Protein 3OBY (pdb70)

Foldseek 3Di:
DAFPDWDDDQQFTKTKGFAADLQSLLLVLVQADQQKKKWFFDPVTQIWIFRFRDWAADQPDSWIWTWHDTDPSNIDIDIHDGPGMMMIGGRGDVVSVVVVVVSVVVLDAWWEKEWEDDAFKIWMFIADPVFTHTDDMFGAVDGCSLVVVVVVVVVVDTQAYEYEAADCPSVVSLVVCVPVPVRHSVRYDYDDQHDHDPVRRVVCVVVCVSSVSSVVVLVVVLVVVVVVQVVCVVVVWQKAAAVVRLVQCVVVLFFQEKEFEPVVCSVCVVPDVPVVSVVSNVVSNHHYHYHYCVDDSQVVNVVRHRIMGGGPGDRPD/DAFPDWDDDQQFFKTKGFAADLQSLLLVLVQADQQKKKWFCPCPDIFIFRFNDWDADQPDSWIKTKHATPSDGIDIHIGDHGGMMMIGGRGDPVSVVVVVVSVVVQDAWWEKEWEDDDFWIWMFIQDPVATDGQDIGGDDPPCPLCVVVVVVVVVDTQAYEQEAEDCVSVVSLVVCVVVPVRRNVRYYYDYDNDHDPRVSVVCVVVCPRSVSSVVVVVVVLVVQLVVQVVCVVVVWQKWFAVVRLVLLVVVLFFQEKEFEPVNCSVCVVPDPVVVSQVSNVVSVHYYDYHYPVDDSNVSRVVRHRIMGGTNGGRDD

Solvent-accessible surface area: 32045 Å² total; per-residue (Å²): 5,55,66,68,92,101,95,47,189,137,82,102,11,35,7,41,0,21,0,41,24,23,12,5,7,9,18,0,57,64,10,3,60,156,48,14,34,0,34,1,57,12,157,186,70,85,73,18,0,0,67,3,85,113,12,45,35,26,138,168,40,52,80,0,78,0,25,3,78,58,90,40,84,79,149,42,48,0,38,0,40,67,56,47,62,0,0,0,52,16,137,10,62,101,121,12,40,75,42,10,167,113,3,57,141,74,16,115,70,14,48,1,0,1,0,1,0,52,147,11,39,0,5,0,0,4,38,87,187,179,19,31,76,100,46,28,74,30,156,130,168,218,82,79,3,17,12,89,0,0,50,61,0,102,91,66,112,31,101,51,0,1,0,0,0,47,48,153,9,14,53,66,0,21,79,27,0,115,136,129,63,81,119,24,12,134,41,12,52,47,22,105,0,71,18,48,10,87,175,0,11,108,48,1,55,153,98,143,12,14,53,141,9,16,32,114,31,39,49,62,77,6,14,88,39,0,21,92,0,0,78,4,11,44,141,56,63,106,22,0,45,19,31,117,37,0,105,75,0,14,107,128,95,0,3,71,10,0,0,0,0,12,77,19,8,35,115,16,61,103,146,66,80,0,7,12,11,0,88,69,2,25,142,41,64,8,69,7,1,6,0,17,19,127,76,69,13,0,77,9,0,64,18,1,36,1,0,0,0,8,10,87,87,76,23,130,118,6,48,67,67,91,106,98,48,173,123,76,102,12,36,8,38,0,25,0,42,28,25,13,6,5,6,10,0,60,54,7,3,73,153,51,13,34,0,36,4,59,38,183,129,69,113,47,0,0,68,2,88,111,10,47,30,29,132,163,28,49,115,0,76,0,26,3,95,24,73,68,144,30,150,52,57,2,44,0,45,67,53,32,75,2,2,0,56,18,123,1,102,113,112,10,30,75,39,9,164,113,4,62,123,77,18,118,68,34,68,1,6,1,0,0,0,56,120,25,60,0,2,2,0,4,31,91,154,178,27,25,86,70,92,42,69,26,155,54,69,245,192,81,15,27,27,102,0,0,52,67,1,104,83,53,109,30,120,47,0,0,0,0,0,33,52,150,0,8,59,74,0,19,84,29,0,125,131,138,62,74,117,18,9,135,44,13,63,46,28,106,27,99,2,37,9,78,169,0,6,101,48,1,60,150,141,128,15,11,44,132,19,22,32,114,33,38,40,63,82,8,13,89,36,0,23,94,0,0,82,9,9,45,145,63,61,110,21,0,41,18,26,114,57,0,95,68,0,9,112,137,112,0,6,67,5,0,0,0,0,14,75,18,10,33,98,23,63,94,140,69,101,0,10,15,11,0,74,69,2,15,142,53,62,4,82,7,2,6,0,18,28,127,76,68,11,0,76,10,0,61,15,2,37,0,0,0,0,8,4,104,84,89,22,150,127

B-factor: mean 37.58, std 25.92, range [1.0, 148.69]

Sequence (633 aa):
MQIVEENLRDNEGEIKLIPETLDDLWHLRFIIEKGDVVFATTKVTVRLGIEVEKVEFHRFANRLRVSGKIVAGGYHTLNITVGKELSIIKKWKPEQLERLRRAVEDSNRPEIVMLTIEEGYAVAGVLRQWGVEEIFEERMSRKEFFGEVAAKLESFDFKYLIVAGPGFAKNDFLDFLKERYPEMAKNAVVVDVSSVGSRGFIEILKRRVVDKIVGEVRLAEEAEYIDRLLEGIAKGERVAYGLDEVREAHNYRAIEVLLVADEFLLEEREKWDVDGLLREVEESGGKVVIMSTEFEPGKRLMSLGGIAALLRFNVKGMQIVEENLRDNEGEIKLIPETLDDLWHLRFIIEKGDVVFATTKTVRLGIEVEKVEFHRFANRLRVSGKIVASGYHTLNITVGKELSIIKKWKPEQLERLRRAVEDSNRPEIVMLTIEEGYAVAGVLRQWGVEEIFEERMGYKEFFGEVAAKLESFDFKYLIVAGPGFAKNDFLDFLKERYPEMAKNAVVVDVSSVGSRGFIEILKRRVVDKIVGEVRLAEEAEYIDRLLEGIAKGERVAYGLDEVREAHNYRAIEVLLVADEFLLEEREKWDVDGLLREVEESGGKVVIMSTEFEPGKRLMSLGGIAALLRFNVKG

Secondary structure (DSSP, 8-state):
-EEEEE--BTTEEEEEEE--SHHHHHHHHHHS-TT-EEEE-------EEEEEEEEEE-SSSS-EEEEEEEEE--EEEEEE-TT--EEEEEEPPHHHHHHHHHHHTTSPPP-EEEEEEETTEEEEEEEETTEEEEEEEEE-----HHHHHHHHHHHH--SEEEEE-STTHHHHHHHHHHHH-HHHHTTEEE------HHHHHHHHHHTTHHHHHHHHHHHHHHHHHHHHHHHHHHHT-SEEESHHHHHHHHTTT-EEEEEEEHHHHHHHTTTS-HHHHHHHHHHTT-EEEEE-TTSHHHHHHHHTTSEEEEESS----/-EEEEE--BTTEEEEEEE--SHHHHHHHHHHS-TT-EEEE------EEEEEEEEEE-SSSS-EEEEEEE----EEEEEE-TT--EEEEEE--HHHHHHHHHHHHTTPPP-EEEEEEETTEEEEEEE-SS-EE---EEE-----THHHHHHHHHHH--SEEEEE-STTHHHHHHHHHHHH-HHHHHTEEE---S--HHHHHHHHTTTTHHHHHHHHHHHHHHHHHHHHHHHHHHHT-SEEESHHHHHHHHHTT-EEEEEEEHHHHHHHTTTS-HHHHHHHHHHTTPEEEEE-TTSHHHHHHHTTTSEEEEESS----

Organism: Archaeoglobus fulgidus (strain ATCC 49558 / DSM 4304 / JCM 9628 / NBRC 100126 / VC-16) (NCBI:txid224325)

CATH classification: 2.30.30.870 (+2 more: 3.30.420.60, 3.30.1330.30)

InterPro domains:
  IPR004405 Pelota [PTHR10853] (1-342)
  IPR004405 Pelota [TIGR00111] (1-342)
  IPR005140 eRF1/Pelota-like, N-terminal domain [SM01194] (1-124)
  IPR005141 eRF1 domain 2 [PF03464] (181-237)
  IPR005142 eRF1 domain 3 [PF03465] (247-342)
  IPR023521 Pelota, archaea [MF_01853] (2-342)
  IPR029064 Ribosomal protein eL30-like superfamily [G3DSA:3.30.1330.30] (246-344)
  IPR029064 Ribosomal protein eL30-like superfamily [SSF55315] (237-342)
  IPR038069 Pelota/DOM34, N-terminal domain [G3DSA:2.30.30.870] (1-128)
  IPR038069 Pelota/DOM34, N-terminal domain [SSF159065] (1-123)
  IPR042226 eRF1, domain 2 superfamily [G3DSA:3.30.420.60] (129-244)
  IPR058547 Pelota, N-terminal domain [PF26356] (1-122)

Structure (mmCIF, N/CA/C/O backbone):
data_3OBY
#
_entry.id   3OBY
#
_cell.length_a   136.237
_cell.length_b   66.685
_cell.length_c   98.380
_cell.angle_alpha   90.00
_cell.angle_beta   107.29
_cell.angle_gamma   90.00
#
_symmetry.space_group_name_H-M   'C 1 2 1'
#
loop_
_entity.id
_entity.type
_entity.pdbx_description
1 polymer 'Protein pelota homolog'
2 water water
#
loop_
_atom_site.group_PDB
_atom_site.id
_atom_site.type_symbol
_atom_site.label_atom_id
_atom_site.label_alt_id
_atom_site.label_comp_id
_atom_site.label_asym_id
_atom_site.label_entity_id
_atom_site.label_seq_id
_atom_site.pdbx_PDB_ins_code
_atom_site.Cartn_x
_atom_site.Cartn_y
_atom_site.Cartn_z
_atom_site.occupancy
_atom_site.B_iso_or_equiv
_atom_site.auth_seq_id
_atom_site.auth_comp_id
_atom_site.auth_asym_id
_atom_site.auth_atom_id
_atom_site.pdbx_PDB_model_num
ATOM 1 N N . MET A 1 1 ? 84.897 7.202 49.883 1.00 4.08 1 MET A N 1
ATOM 2 C CA . MET A 1 1 ? 85.046 7.290 48.410 1.00 16.64 1 MET A CA 1
ATOM 3 C C . MET A 1 1 ? 84.125 6.289 47.734 1.00 15.35 1 MET A C 1
ATOM 4 O O . MET A 1 1 ? 84.248 5.084 47.932 1.00 20.68 1 MET A O 1
ATOM 9 N N . GLN A 1 2 ? 83.193 6.795 46.942 1.00 25.01 2 GLN A N 1
ATOM 10 C CA . GLN A 1 2 ? 82.273 5.936 46.215 1.00 24.48 2 GLN A CA 1
ATOM 11 C C . GLN A 1 2 ? 82.654 5.932 44.740 1.00 27.89 2 GLN A C 1
ATOM 12 O O . GLN A 1 2 ? 82.922 6.984 44.149 1.00 20.92 2 GLN A O 1
ATOM 18 N N . ILE A 1 3 ? 82.698 4.745 44.151 1.00 22.26 3 ILE A N 1
ATOM 19 C CA . ILE A 1 3 ? 83.008 4.643 42.742 1.00 16.23 3 ILE A CA 1
ATOM 20 C C . ILE A 1 3 ? 81.688 4.306 42.067 1.00 22.36 3 ILE A C 1
ATOM 21 O O . ILE A 1 3 ? 81.227 3.165 42.109 1.00 18.77 3 ILE A O 1
ATOM 26 N N . VAL A 1 4 ? 81.068 5.320 41.472 1.00 21.02 4 VAL A N 1
ATOM 27 C CA . VAL A 1 4 ? 79.790 5.155 40.797 1.00 16.66 4 VAL A CA 1
ATOM 28 C C . VAL A 1 4 ? 79.906 4.264 39.572 1.00 17.81 4 VAL A C 1
ATOM 29 O O . VAL A 1 4 ? 79.068 3.392 39.349 1.00 25.58 4 VAL A O 1
ATOM 33 N N . GLU A 1 5 ? 80.949 4.487 38.780 1.00 10.10 5 GLU A N 1
ATOM 34 C CA . GLU A 1 5 ? 81.163 3.692 37.585 1.00 17.98 5 GLU A CA 1
ATOM 35 C C . GLU A 1 5 ? 82.480 4.013 36.888 1.00 22.67 5 GLU A C 1
ATOM 36 O O . GLU A 1 5 ? 83.065 5.076 37.088 1.00 22.99 5 GLU A O 1
ATOM 42 N N . GLU A 1 6 ? 82.935 3.071 36.068 1.00 22.05 6 GLU A N 1
ATOM 43 C CA . GLU A 1 6 ? 84.173 3.218 35.312 1.00 26.59 6 GLU A CA 1
ATOM 44 C C . GLU A 1 6 ? 84.067 2.429 34.013 1.00 21.36 6 GLU A C 1
ATOM 45 O O . GLU A 1 6 ? 83.368 1.422 33.947 1.00 24.51 6 GLU A O 1
ATOM 51 N N . ASN A 1 7 ? 84.760 2.901 32.984 1.00 18.91 7 ASN A N 1
ATOM 52 C CA . ASN A 1 7 ? 84.766 2.238 31.690 1.00 13.39 7 ASN A CA 1
ATOM 53 C C . ASN A 1 7 ? 86.191 2.210 31.151 1.00 19.73 7 ASN A C 1
ATOM 54 O O . ASN A 1 7 ? 86.421 2.379 29.951 1.00 14.98 7 ASN A O 1
ATOM 59 N N . LEU A 1 8 ? 87.148 2.004 32.046 1.00 15.37 8 LEU A N 1
ATOM 60 C CA . LEU A 1 8 ? 88.543 1.958 31.652 1.00 22.94 8 LEU A CA 1
ATOM 61 C C . LEU A 1 8 ? 88.834 0.858 30.652 1.00 19.60 8 LEU A C 1
ATOM 62 O O . LEU A 1 8 ? 88.383 -0.271 30.799 1.00 22.66 8 LEU A O 1
ATOM 67 N N . ARG A 1 9 ? 89.589 1.220 29.625 1.00 27.45 9 ARG A N 1
ATOM 68 C CA . ARG A 1 9 ? 90.003 0.304 28.578 1.00 31.59 9 ARG A CA 1
ATOM 69 C C . ARG A 1 9 ? 91.482 0.609 28.421 1.00 30.10 9 ARG A C 1
ATOM 70 O O . ARG A 1 9 ? 91.854 1.741 28.120 1.00 21.30 9 ARG A O 1
ATOM 78 N N . ASP A 1 10 ? 92.324 -0.392 28.646 1.00 30.43 10 ASP A N 1
ATOM 79 C CA . ASP A 1 10 ? 93.766 -0.196 28.565 1.00 29.15 10 ASP A CA 1
ATOM 80 C C . ASP A 1 10 ? 94.159 0.949 29.503 1.00 28.06 10 ASP A C 1
ATOM 81 O O . ASP A 1 10 ? 94.880 1.875 29.119 1.00 30.83 10 ASP A O 1
ATOM 86 N N . ASN A 1 11 ? 93.652 0.868 30.734 1.00 24.57 11 ASN A N 1
ATOM 87 C CA . ASN A 1 11 ? 93.911 1.850 31.786 1.00 32.99 11 ASN A CA 1
ATOM 88 C C . ASN A 1 11 ? 93.508 3.290 31.500 1.00 36.05 11 ASN A C 1
ATOM 89 O O . ASN A 1 11 ? 93.830 4.189 32.275 1.00 33.45 11 ASN A O 1
ATOM 94 N N . GLU A 1 12 ? 92.810 3.506 30.391 1.00 31.73 12 GLU A N 1
ATOM 95 C CA . GLU A 1 12 ? 92.363 4.839 30.018 1.00 27.94 12 GLU A CA 1
ATOM 96 C C . GLU A 1 12 ? 90.849 4.843 29.914 1.00 30.64 12 GLU A C 1
ATOM 97 O O . GLU A 1 12 ? 90.251 3.900 29.395 1.00 38.21 12 GLU A O 1
ATOM 103 N N . GLY A 1 13 ? 90.231 5.907 30.412 1.00 21.34 13 GLY A N 1
ATOM 104 C CA . GLY A 1 13 ? 88.787 5.991 30.366 1.00 14.19 13 GLY A CA 1
ATOM 105 C C . GLY A 1 13 ? 88.265 6.907 31.447 1.00 23.72 13 GLY A C 1
ATOM 106 O O . GLY A 1 13 ? 89.016 7.686 32.032 1.00 22.20 13 GLY A O 1
ATOM 107 N N . GLU A 1 14 ? 86.972 6.805 31.723 1.00 17.98 14 GLU A N 1
ATOM 108 C CA . GLU A 1 14 ? 86.347 7.639 32.732 1.00 12.62 14 GLU A CA 1
ATOM 109 C C . GLU A 1 14 ? 85.975 6.892 34.004 1.00 17.87 14 GLU A C 1
ATOM 110 O O . GLU A 1 14 ? 85.513 5.751 33.964 1.00 17.95 14 GLU A O 1
ATOM 116 N N . ILE A 1 15 ? 86.193 7.556 35.134 1.00 11.21 15 ILE A N 1
ATOM 117 C CA . ILE A 1 15 ? 85.843 7.016 36.430 1.00 13.75 15 ILE A CA 1
ATOM 118 C C . ILE A 1 15 ? 84.970 8.077 37.085 1.00 14.48 15 ILE A C 1
ATOM 119 O O . ILE A 1 15 ? 85.381 9.221 37.247 1.00 25.17 15 ILE A O 1
ATOM 124 N N . LYS A 1 16 ? 83.751 7.694 37.429 1.00 10.53 16 LYS A N 1
ATOM 125 C CA . LYS A 1 16 ? 82.808 8.595 38.061 1.00 15.50 16 LYS A CA 1
ATOM 126 C C . LYS A 1 16 ? 82.763 8.210 39.531 1.00 24.63 16 LYS A C 1
ATOM 127 O O . LYS A 1 16 ? 82.395 7.084 39.872 1.00 30.92 16 LYS A O 1
ATOM 133 N N . LEU A 1 17 ? 83.133 9.149 40.398 1.00 25.11 17 LEU A N 1
ATOM 134 C CA . LEU A 1 17 ? 83.183 8.889 41.835 1.00 18.53 17 LEU A CA 1
ATOM 135 C C . LEU A 1 17 ? 82.709 10.025 42.730 1.00 13.93 17 LEU A C 1
ATOM 136 O O . LEU A 1 17 ? 82.434 11.124 42.273 1.00 18.95 17 LEU A O 1
ATOM 141 N N . ILE A 1 18 ? 82.626 9.737 44.022 1.00 20.17 18 ILE A N 1
ATOM 142 C CA . ILE A 1 18 ? 82.196 10.720 45.009 1.00 20.61 18 ILE A CA 1
ATOM 143 C C . ILE A 1 18 ? 83.079 10.678 46.260 1.00 21.43 18 ILE A C 1
ATOM 144 O O . ILE A 1 18 ? 83.175 9.646 46.926 1.00 16.79 18 ILE A O 1
ATOM 149 N N . PRO A 1 19 ? 83.740 11.801 46.592 1.00 22.56 19 PRO A N 1
ATOM 150 C CA . PRO A 1 19 ? 84.592 11.815 47.787 1.00 15.37 19 PRO A CA 1
ATOM 151 C C . PRO A 1 19 ? 83.672 11.977 48.994 1.00 7.14 19 PRO A C 1
ATOM 152 O O . PRO A 1 19 ? 82.765 12.808 48.979 1.00 18.11 19 PRO A O 1
ATOM 156 N N . GLU A 1 20 ? 83.887 11.168 50.026 1.00 16.08 20 GLU A N 1
ATOM 157 C CA . GLU A 1 20 ? 83.043 11.205 51.223 1.00 12.92 20 GLU A CA 1
ATOM 158 C C . GLU A 1 20 ? 83.773 11.742 52.456 1.00 18.41 20 GLU A C 1
ATOM 159 O O . GLU A 1 20 ? 83.175 11.940 53.510 1.00 13.47 20 GLU A O 1
ATOM 165 N N . THR A 1 21 ? 85.072 11.966 52.322 1.00 16.77 21 THR A N 1
ATOM 166 C CA . THR A 1 21 ? 85.871 12.455 53.430 1.00 11.62 21 THR A CA 1
ATOM 167 C C . THR A 1 21 ? 86.931 13.437 52.962 1.00 15.96 21 THR A C 1
ATOM 168 O O . THR A 1 21 ? 87.239 13.510 51.770 1.00 15.59 21 THR A O 1
ATOM 172 N N . LEU A 1 22 ? 87.489 14.186 53.906 1.00 9.58 22 LEU A N 1
ATOM 173 C CA . LEU A 1 22 ? 88.528 15.137 53.567 1.00 10.30 22 LEU A CA 1
ATOM 174 C C . LEU A 1 22 ? 89.744 14.372 53.032 1.00 15.99 22 LEU A C 1
ATOM 175 O O . LEU A 1 22 ? 90.518 14.908 52.237 1.00 17.24 22 LEU A O 1
ATOM 180 N N . ASP A 1 23 ? 89.892 13.114 53.454 1.00 9.61 23 ASP A N 1
ATOM 181 C CA . ASP A 1 23 ? 90.984 12.251 52.980 1.00 1.14 23 ASP A CA 1
ATOM 182 C C . ASP A 1 23 ? 90.808 12.108 51.468 1.00 11.50 23 ASP A C 1
ATOM 183 O O . ASP A 1 23 ? 91.741 12.309 50.681 1.00 6.06 23 ASP A O 1
ATOM 188 N N . ASP A 1 24 ? 89.587 11.743 51.084 1.00 12.25 24 ASP A N 1
ATOM 189 C CA . ASP A 1 24 ? 89.228 11.542 49.690 1.00 3.46 24 ASP A CA 1
ATOM 190 C C . ASP A 1 24 ? 89.499 12.809 48.897 1.00 9.48 24 ASP A C 1
ATOM 191 O O . ASP A 1 24 ? 90.193 12.786 47.879 1.00 10.46 24 ASP A O 1
ATOM 196 N N . LEU A 1 25 ? 88.944 13.916 49.375 1.00 7.17 25 LEU A N 1
ATOM 197 C CA . LEU A 1 25 ? 89.110 15.201 48.713 1.00 8.71 25 LEU A CA 1
ATOM 198 C C . LEU A 1 25 ? 90.589 15.539 48.540 1.00 11.61 25 LEU A C 1
ATOM 199 O O . LEU A 1 25 ? 91.009 16.039 47.496 1.00 9.48 25 LEU A O 1
ATOM 204 N N . TRP A 1 26 ? 91.380 15.253 49.568 1.00 8.98 26 TRP A N 1
ATOM 205 C CA . TRP A 1 26 ? 92.810 15.517 49.517 1.00 11.55 26 TRP A CA 1
ATOM 206 C C . TRP A 1 26 ? 93.486 14.640 48.450 1.00 15.86 26 TRP A C 1
ATOM 207 O O . TRP A 1 26 ? 94.361 15.107 47.714 1.00 12.81 26 TRP A O 1
ATOM 218 N N . HIS A 1 27 ? 93.085 13.374 48.353 1.00 10.14 27 HIS A N 1
ATOM 219 C CA . HIS A 1 27 ? 93.697 12.496 47.356 1.00 14.88 27 HIS A CA 1
ATOM 220 C C . HIS A 1 27 ? 93.321 12.875 45.932 1.00 9.24 27 HIS A C 1
ATOM 221 O O . HIS A 1 27 ? 94.167 12.862 45.037 1.00 5.27 27 HIS A O 1
ATOM 228 N N . LEU A 1 28 ? 92.052 13.216 45.727 1.00 11.60 28 LEU A N 1
ATOM 229 C CA . LEU A 1 28 ? 91.562 13.607 44.407 1.00 7.88 28 LEU A CA 1
ATOM 230 C C . LEU A 1 28 ? 92.344 14.790 43.848 1.00 12.55 28 LEU A C 1
ATOM 231 O O . LEU A 1 28 ? 92.581 14.872 42.642 1.00 16.41 28 LEU A O 1
ATOM 236 N N . ARG A 1 29 ? 92.740 15.703 44.735 1.00 11.39 29 ARG A N 1
ATOM 237 C CA . ARG A 1 29 ? 93.508 16.888 44.359 1.00 7.68 29 ARG A CA 1
ATOM 238 C C . ARG A 1 29 ? 94.833 16.527 43.686 1.00 12.05 29 ARG A C 1
ATOM 239 O O . ARG A 1 29 ? 95.330 17.269 42.844 1.00 15.94 29 ARG A O 1
ATOM 247 N N . PHE A 1 30 ? 95.408 15.387 44.051 1.00 16.09 30 PHE A N 1
ATOM 248 C CA . PHE A 1 30 ? 96.663 14.974 43.447 1.00 15.95 30 PHE A CA 1
ATOM 249 C C . PHE A 1 30 ? 96.426 13.922 42.373 1.00 20.46 30 PHE A C 1
ATOM 250 O O . PHE A 1 30 ? 97.313 13.626 41.570 1.00 22.83 30 PHE A O 1
ATOM 258 N N . ILE A 1 31 ? 95.216 13.370 42.350 1.00 19.44 31 ILE A N 1
ATOM 259 C CA . ILE A 1 31 ? 94.848 12.382 41.337 1.00 25.13 31 ILE A CA 1
ATOM 260 C C . ILE A 1 31 ? 94.507 13.155 40.059 1.00 16.62 31 ILE A C 1
ATOM 261 O O . ILE A 1 31 ? 95.013 12.848 38.981 1.00 14.72 31 ILE A O 1
ATOM 266 N N . ILE A 1 32 ? 93.650 14.164 40.191 1.00 12.87 32 ILE A N 1
ATOM 267 C CA . ILE A 1 32 ? 93.267 14.999 39.053 1.00 15.74 32 ILE A CA 1
ATOM 268 C C . ILE A 1 32 ? 94.489 15.814 38.636 1.00 13.62 32 ILE A C 1
ATOM 269 O O . ILE A 1 32 ? 95.125 16.460 39.465 1.00 17.87 32 ILE A O 1
ATOM 274 N N . GLU A 1 33 ? 94.810 15.794 37.350 1.00 4.13 33 GLU A N 1
ATOM 275 C CA . GLU A 1 33 ? 95.978 16.507 36.863 1.00 9.03 33 GLU A CA 1
ATOM 276 C C . GLU A 1 33 ? 95.699 17.460 35.709 1.00 16.48 33 GLU A C 1
ATOM 277 O O . GLU A 1 33 ? 94.689 17.342 35.007 1.00 25.38 33 GLU A O 1
ATOM 283 N N . LYS A 1 34 ? 96.598 18.421 35.524 1.00 8.30 34 LYS A N 1
ATOM 284 C CA . LYS A 1 34 ? 96.456 19.367 34.432 1.00 19.03 34 LYS A CA 1
ATOM 285 C C . LYS A 1 34 ? 96.576 18.531 33.182 1.00 22.95 34 LYS A C 1
ATOM 286 O O . LYS A 1 34 ? 97.582 17.847 32.990 1.00 14.93 34 LYS A O 1
ATOM 292 N N . GLY A 1 35 ? 95.538 18.571 32.352 1.00 26.19 35 GLY A N 1
ATOM 293 C CA . GLY A 1 35 ? 95.540 17.803 31.125 1.00 16.97 35 GLY A CA 1
ATOM 294 C C . GLY A 1 35 ? 94.372 16.845 31.096 1.00 20.17 35 GLY A C 1
ATOM 295 O O . GLY A 1 35 ? 93.877 16.502 30.024 1.00 23.79 35 GLY A O 1
ATOM 296 N N . ASP A 1 36 ? 93.923 16.414 32.272 1.00 16.93 36 ASP A N 1
ATOM 297 C CA . ASP A 1 36 ? 92.795 15.491 32.347 1.00 9.72 36 ASP A CA 1
ATOM 298 C C . ASP A 1 36 ? 91.505 16.204 31.969 1.00 10.51 36 ASP A C 1
ATOM 299 O O . ASP A 1 36 ? 91.507 17.376 31.610 1.00 13.34 36 ASP A O 1
ATOM 304 N N . VAL A 1 37 ? 90.399 15.481 32.040 1.00 11.64 37 VAL A N 1
ATOM 305 C CA . VAL A 1 37 ? 89.103 16.067 31.753 1.00 13.36 37 VAL A CA 1
ATOM 306 C C . VAL A 1 37 ? 88.195 15.707 32.918 1.00 9.70 37 VAL A C 1
ATOM 307 O O . VAL A 1 37 ? 88.089 14.547 33.297 1.00 21.54 37 VAL A O 1
ATOM 311 N N . VAL A 1 38 ? 87.550 16.718 33.484 1.00 15.74 38 VAL A N 1
ATOM 312 C CA . VAL A 1 38 ? 86.661 16.538 34.622 1.00 13.27 38 VAL A CA 1
ATOM 313 C C . VAL A 1 38 ? 85.237 17.014 34.336 1.00 17.58 38 VAL A C 1
ATOM 314 O O . VAL A 1 38 ? 85.030 18.125 33.841 1.00 24.44 38 VAL A O 1
ATOM 318 N N . PHE A 1 39 ? 84.265 16.162 34.653 1.00 12.17 39 PHE A N 1
ATOM 319 C CA . PHE A 1 39 ? 82.850 16.482 34.473 1.00 25.23 39 PHE A CA 1
ATOM 320 C C . PHE A 1 39 ? 82.186 16.600 35.837 1.00 26.74 39 PHE A C 1
ATOM 321 O O . PHE A 1 39 ? 82.377 15.750 36.701 1.00 29.59 39 PHE A O 1
ATOM 329 N N . ALA A 1 40 ? 81.402 17.654 36.021 1.00 28.82 40 ALA A N 1
ATOM 330 C CA . ALA A 1 40 ? 80.697 17.883 37.278 1.00 27.11 40 ALA A CA 1
ATOM 331 C C . ALA A 1 40 ? 79.569 18.857 37.012 1.00 24.27 40 ALA A C 1
ATOM 332 O O . ALA A 1 40 ? 79.630 19.617 36.046 1.00 31.73 40 ALA A O 1
ATOM 334 N N . THR A 1 41 ? 78.535 18.834 37.847 1.00 26.29 41 THR A N 1
ATOM 335 C CA . THR A 1 41 ? 77.430 19.775 37.666 1.00 47.96 41 THR A CA 1
ATOM 336 C C . THR A 1 41 ? 77.825 21.107 38.317 1.00 52.29 41 THR A C 1
ATOM 337 O O . THR A 1 41 ? 78.434 21.150 39.397 1.00 49.46 41 THR A O 1
ATOM 341 N N . THR A 1 42 ? 77.466 22.200 37.656 1.00 63.22 42 THR A N 1
ATOM 342 C CA . THR A 1 42 ? 77.863 23.512 38.153 1.00 78.34 42 THR A CA 1
ATOM 343 C C . THR A 1 42 ? 76.883 24.591 37.830 1.00 83.71 42 THR A C 1
ATOM 344 O O . THR A 1 42 ? 75.738 24.262 37.380 1.00 89.50 42 THR A O 1
ATOM 348 N N . LYS A 1 43 ? 77.168 25.852 38.126 1.00 87.50 43 LYS A N 1
ATOM 349 C CA . LYS A 1 43 ? 76.195 26.543 37.379 1.00 88.00 43 LYS A CA 1
ATOM 350 C C . LYS A 1 43 ? 76.576 27.766 36.563 1.00 81.41 43 LYS A C 1
ATOM 351 O O . LYS A 1 43 ? 77.763 28.046 36.339 1.00 79.98 43 LYS A O 1
ATOM 357 N N . VAL A 1 59 ? 69.222 25.920 38.141 1.00 85.56 59 VAL A N 1
ATOM 358 C CA . VAL A 1 59 ? 69.648 25.239 36.923 1.00 89.92 59 VAL A CA 1
ATOM 359 C C . VAL A 1 59 ? 71.094 24.913 36.630 1.00 89.58 59 VAL A C 1
ATOM 360 O O . VAL A 1 59 ? 71.719 25.586 35.795 1.00 92.47 59 VAL A O 1
ATOM 364 N N . THR A 1 60 ? 71.637 23.915 37.327 1.00 90.92 60 THR A N 1
ATOM 365 C CA . THR A 1 60 ? 72.986 23.434 37.033 1.00 87.87 60 THR A CA 1
ATOM 366 C C . THR A 1 60 ? 72.960 22.840 35.582 1.00 83.73 60 THR A C 1
ATOM 367 O O . THR A 1 60 ? 71.893 22.714 34.945 1.00 86.05 60 THR A O 1
ATOM 371 N N . VAL A 1 61 ? 74.132 22.443 35.090 1.00 78.06 61 VAL A N 1
ATOM 372 C CA . VAL A 1 61 ? 74.269 21.968 33.716 1.00 74.42 61 VAL A CA 1
ATOM 373 C C . VAL A 1 61 ? 75.296 20.864 33.431 1.00 66.61 61 VAL A C 1
ATOM 374 O O . VAL A 1 61 ? 75.269 20.256 32.359 1.00 65.63 61 VAL A O 1
ATOM 378 N N . ARG A 1 62 ? 76.195 20.606 34.374 1.00 52.86 62 ARG A N 1
ATOM 379 C CA . ARG A 1 62 ? 77.207 19.557 34.203 1.00 51.41 62 ARG A CA 1
ATOM 380 C C . ARG A 1 62 ? 78.086 19.752 32.974 1.00 43.94 62 ARG A C 1
ATOM 381 O O . ARG A 1 62 ? 77.767 19.292 31.883 1.00 49.40 62 ARG A O 1
ATOM 389 N N . LEU A 1 63 ? 79.205 20.433 33.168 1.00 42.84 63 LEU A N 1
ATOM 390 C CA . LEU A 1 63 ? 80.137 20.694 32.090 1.00 28.58 63 LEU A CA 1
ATOM 391 C C . LEU A 1 63 ? 81.317 19.756 32.197 1.00 27.08 63 LEU A C 1
ATOM 392 O O . LEU A 1 63 ? 81.424 18.962 33.122 1.00 42.38 63 LEU A O 1
ATOM 397 N N . GLY A 1 64 ? 82.202 19.870 31.225 1.00 23.77 64 GLY A N 1
ATOM 398 C CA . GLY A 1 64 ? 83.411 19.083 31.195 1.00 21.13 64 GLY A CA 1
ATOM 399 C C . GLY A 1 64 ? 84.505 20.094 30.902 1.00 32.18 64 GLY A C 1
ATOM 400 O O . GLY A 1 64 ? 84.334 20.976 30.053 1.00 23.20 64 GLY A O 1
ATOM 401 N N . ILE A 1 65 ? 85.621 20.000 31.612 1.00 29.10 65 ILE A N 1
ATOM 402 C CA . ILE A 1 65 ? 86.705 20.934 31.382 1.00 29.32 65 ILE A CA 1
ATOM 403 C C . ILE A 1 65 ? 88.047 20.234 31.306 1.00 24.71 65 ILE A C 1
ATOM 404 O O . ILE A 1 65 ? 88.265 19.236 31.976 1.00 19.31 65 ILE A O 1
ATOM 409 N N . GLU A 1 66 ? 88.927 20.740 30.447 1.00 28.08 66 GLU A N 1
ATOM 410 C CA . GLU A 1 66 ? 90.268 20.185 30.317 1.00 28.37 66 GLU A CA 1
ATOM 411 C C . GLU A 1 66 ? 91.095 20.943 31.351 1.00 29.62 66 GLU A C 1
ATOM 412 O O . GLU A 1 66 ? 91.577 22.046 31.100 1.00 33.39 66 GLU A O 1
ATOM 418 N N . VAL A 1 67 ? 91.233 20.334 32.521 1.00 31.64 67 VAL A N 1
ATOM 419 C CA . VAL A 1 67 ? 91.954 20.913 33.644 1.00 23.17 67 VAL A CA 1
ATOM 420 C C . VAL A 1 67 ? 93.229 21.667 33.290 1.00 21.93 67 VAL A C 1
ATOM 421 O O . VAL A 1 67 ? 94.127 21.122 32.642 1.00 22.08 67 VAL A O 1
ATOM 425 N N . GLU A 1 68 ? 93.298 22.929 33.713 1.00 12.20 68 GLU A N 1
ATOM 426 C CA . GLU A 1 68 ? 94.492 23.733 33.472 1.00 16.57 68 GLU A CA 1
ATOM 427 C C . GLU A 1 68 ? 95.099 24.115 34.820 1.00 11.81 68 GLU A C 1
ATOM 428 O O . GLU A 1 68 ? 96.236 24.579 34.882 1.00 1.00 68 GLU A O 1
ATOM 434 N N . LYS A 1 69 ? 94.331 23.904 35.891 1.00 12.68 69 LYS A N 1
ATOM 435 C CA . LYS A 1 69 ? 94.781 24.196 37.251 1.00 8.60 69 LYS A CA 1
ATOM 436 C C . LYS A 1 69 ? 93.954 23.442 38.291 1.00 9.62 69 LYS A C 1
ATOM 437 O O . LYS A 1 69 ? 92.747 23.258 38.131 1.00 18.78 69 LYS A O 1
ATOM 443 N N . VAL A 1 70 ? 94.615 22.997 39.353 1.00 10.35 70 VAL A N 1
ATOM 444 C CA . VAL A 1 70 ? 93.959 22.269 40.435 1.00 4.93 70 VAL A CA 1
ATOM 445 C C . VAL A 1 70 ? 94.522 22.827 41.731 1.00 15.49 70 VAL A C 1
ATOM 446 O O . VAL A 1 70 ? 95.741 22.913 41.894 1.00 21.53 70 VAL A O 1
ATOM 450 N N . GLU A 1 71 ? 93.651 23.203 42.658 1.00 5.68 71 GLU A N 1
ATOM 451 C CA . GLU A 1 71 ? 94.138 23.772 43.900 1.00 7.93 71 GLU A CA 1
ATOM 452 C C . GLU A 1 71 ? 93.084 23.783 44.986 1.00 11.55 71 GLU A C 1
ATOM 453 O O . GLU A 1 71 ? 91.890 23.847 44.697 1.00 23.01 71 GLU A O 1
ATOM 459 N N . PHE A 1 72 ? 93.539 23.723 46.236 1.00 10.53 72 PHE A N 1
ATOM 460 C CA . PHE A 1 72 ? 92.653 23.748 47.393 1.00 3.53 72 PHE A CA 1
ATOM 461 C C . PHE A 1 72 ? 92.214 25.181 47.638 1.00 2.18 72 PHE A C 1
ATOM 462 O O . PHE A 1 72 ? 92.958 26.115 47.364 1.00 2.67 72 PHE A O 1
ATOM 470 N N . HIS A 1 73 ? 91.002 25.346 48.153 1.00 4.46 73 HIS A N 1
ATOM 471 C CA . HIS A 1 73 ? 90.496 26.664 48.504 1.00 15.60 73 HIS A CA 1
ATOM 472 C C . HIS A 1 73 ? 91.268 27.070 49.753 1.00 17.28 73 HIS A C 1
ATOM 473 O O . HIS A 1 73 ? 91.891 26.225 50.399 1.00 23.78 73 HIS A O 1
ATOM 480 N N . ARG A 1 74 ? 91.239 28.350 50.098 1.00 15.35 74 ARG A N 1
ATOM 481 C CA . ARG A 1 74 ? 91.967 28.808 51.273 1.00 12.97 74 ARG A CA 1
ATOM 482 C C . ARG A 1 74 ? 91.117 28.934 52.522 1.00 16.36 74 ARG A C 1
ATOM 483 O O . ARG A 1 74 ? 91.628 28.845 53.643 1.00 19.61 74 ARG A O 1
ATOM 491 N N . PHE A 1 75 ? 89.817 29.113 52.338 1.00 6.50 75 PHE A N 1
ATOM 492 C CA . PHE A 1 75 ? 88.943 29.309 53.480 1.00 19.40 75 PHE A CA 1
ATOM 493 C C . PHE A 1 75 ? 87.794 28.319 53.571 1.00 19.88 75 PHE A C 1
ATOM 494 O O . PHE A 1 75 ? 86.717 28.638 54.074 1.00 23.42 75 PHE A O 1
ATOM 502 N N . ALA A 1 76 ? 88.039 27.107 53.091 1.00 21.38 76 ALA A N 1
ATOM 503 C CA . ALA A 1 76 ? 87.039 26.049 53.116 1.00 16.12 76 ALA A CA 1
ATOM 504 C C . ALA A 1 76 ? 87.606 24.773 52.531 1.00 9.58 76 ALA A C 1
ATOM 505 O O . ALA A 1 76 ? 88.583 24.795 51.789 1.00 19.80 76 ALA A O 1
ATOM 507 N N . ASN A 1 77 ? 86.981 23.657 52.870 1.00 11.77 77 ASN A N 1
ATOM 508 C CA . ASN A 1 77 ? 87.409 22.363 52.368 1.00 12.71 77 ASN A CA 1
ATOM 509 C C . ASN A 1 77 ? 86.776 22.150 50.999 1.00 8.59 77 ASN A C 1
ATOM 510 O O . ASN A 1 77 ? 85.757 21.479 50.873 1.00 13.88 77 ASN A O 1
ATOM 515 N N . ARG A 1 78 ? 87.379 22.754 49.979 1.00 7.40 78 ARG A N 1
ATOM 516 C CA . ARG A 1 78 ? 86.889 22.660 48.607 1.00 12.02 78 ARG A CA 1
ATOM 517 C C . ARG A 1 78 ? 88.058 22.627 47.636 1.00 11.33 78 ARG A C 1
ATOM 518 O O . ARG A 1 78 ? 89.035 23.357 47.792 1.00 10.92 78 ARG A O 1
ATOM 526 N N . LEU A 1 79 ? 87.940 21.785 46.620 1.00 14.77 79 LEU A N 1
ATOM 527 C CA . LEU A 1 79 ? 88.979 21.645 45.609 1.00 19.04 79 LEU A CA 1
ATOM 528 C C . LEU A 1 79 ? 88.562 22.431 44.378 1.00 15.00 79 LEU A C 1
ATOM 529 O O . LEU A 1 79 ? 87.506 22.167 43.804 1.00 31.85 79 LEU A O 1
ATOM 534 N N . ARG A 1 80 ? 89.368 23.411 43.979 1.00 18.66 80 ARG A N 1
ATOM 535 C CA . ARG A 1 80 ? 89.034 24.213 42.802 1.00 16.43 80 ARG A CA 1
ATOM 536 C C . ARG A 1 80 ? 89.697 23.675 41.545 1.00 16.34 80 ARG A C 1
ATOM 537 O O . ARG A 1 80 ? 90.923 23.687 41.425 1.00 20.12 80 ARG A O 1
ATOM 545 N N . VAL A 1 81 ? 88.877 23.190 40.616 1.00 14.48 81 VAL A N 1
ATOM 546 C CA . VAL A 1 81 ? 89.373 22.656 39.354 1.00 16.53 81 VAL A CA 1
ATOM 547 C C . VAL A 1 81 ? 88.917 23.572 38.222 1.00 25.94 81 VAL A C 1
ATOM 548 O O . VAL A 1 81 ? 87.717 23.770 38.009 1.00 24.09 81 VAL A O 1
ATOM 552 N N . SER A 1 82 ? 89.877 24.133 37.499 1.00 17.47 82 SER A N 1
ATOM 553 C CA . SER A 1 82 ? 89.547 25.031 36.410 1.00 25.61 82 SER A CA 1
ATOM 554 C C . SER A 1 82 ? 90.241 24.658 35.107 1.00 30.07 82 SER A C 1
ATOM 555 O O . SER A 1 82 ? 91.326 24.071 35.104 1.00 26.26 82 SER A O 1
ATOM 558 N N . GLY A 1 83 ? 89.595 25.000 33.997 1.00 35.02 83 GLY A N 1
ATOM 559 C CA . GLY A 1 83 ? 90.154 24.708 32.691 1.00 34.90 83 GLY A CA 1
ATOM 560 C C . GLY A 1 83 ? 89.272 25.197 31.558 1.00 32.69 83 GLY A C 1
ATOM 561 O O . GLY A 1 83 ? 88.278 25.896 31.776 1.00 20.56 83 GLY A O 1
ATOM 562 N N . LYS A 1 84 ? 89.644 24.821 30.340 1.00 33.76 84 LYS A N 1
ATOM 563 C CA . LYS A 1 84 ? 88.911 25.200 29.135 1.00 29.42 84 LYS A CA 1
ATOM 564 C C . LYS A 1 84 ? 87.753 24.238 28.894 1.00 25.56 84 LYS A C 1
ATOM 565 O O . LYS A 1 84 ? 87.973 23.038 28.708 1.00 22.34 84 LYS A O 1
ATOM 571 N N . ILE A 1 85 ? 86.528 24.764 28.904 1.00 23.39 85 ILE A N 1
ATOM 572 C CA . ILE A 1 85 ? 85.344 23.945 28.677 1.00 18.61 85 ILE A CA 1
ATOM 573 C C . ILE A 1 85 ? 85.550 23.100 27.430 1.00 27.15 85 ILE A C 1
ATOM 574 O O . ILE A 1 85 ? 86.004 23.601 26.402 1.00 33.94 85 ILE A O 1
ATOM 579 N N . VAL A 1 86 ? 85.221 21.817 27.518 1.00 32.44 86 VAL A N 1
ATOM 580 C CA . VAL A 1 86 ? 85.408 20.925 26.383 1.00 41.29 86 VAL A CA 1
ATOM 581 C C . VAL A 1 86 ? 84.088 20.338 25.918 1.00 43.64 86 VAL A C 1
ATOM 582 O O . VAL A 1 86 ? 83.819 20.260 24.722 1.00 44.17 86 VAL A O 1
ATOM 586 N N . ALA A 1 87 ? 83.266 19.929 26.875 1.00 51.18 87 ALA A N 1
ATOM 587 C CA . ALA A 1 87 ? 81.973 19.340 26.568 1.00 67.97 87 ALA A CA 1
ATOM 588 C C . ALA A 1 87 ? 80.915 19.866 27.524 1.00 73.54 87 ALA A C 1
ATOM 589 O O . ALA A 1 87 ? 81.232 20.540 28.503 1.00 68.31 87 ALA A O 1
ATOM 591 N N . GLY A 1 88 ? 79.657 19.551 27.233 1.00 82.18 88 GLY A N 1
ATOM 592 C CA . GLY A 1 88 ? 78.566 20.007 28.071 1.00 91.62 88 GLY A CA 1
ATOM 593 C C . GLY A 1 88 ? 78.002 21.332 27.596 1.00 96.27 88 GLY A C 1
ATOM 594 O O . GLY A 1 88 ? 77.582 21.462 26.446 1.00 105.04 88 GLY A O 1
ATOM 595 N N . GLY A 1 93 ? 84.913 28.518 25.758 1.00 46.75 93 GLY A N 1
ATOM 596 C CA . GLY A 1 93 ? 84.908 29.228 27.021 1.00 48.55 93 GLY A CA 1
ATOM 597 C C . GLY A 1 93 ? 85.638 28.474 28.116 1.00 50.71 93 GLY A C 1
ATOM 598 O O . GLY A 1 93 ? 86.059 27.332 27.932 1.00 40.99 93 GLY A O 1
ATOM 599 N N . TYR A 1 94 ? 85.793 29.126 29.263 1.00 56.42 94 TYR A N 1
ATOM 600 C CA . TYR A 1 94 ? 86.472 28.520 30.402 1.00 56.15 94 TYR A CA 1
ATOM 601 C C . TYR A 1 94 ? 85.526 28.449 31.594 1.00 41.23 94 TYR A C 1
ATOM 602 O O . TYR A 1 94 ? 84.577 29.222 31.697 1.00 40.70 94 TYR A O 1
ATOM 611 N N . HIS A 1 95 ? 85.781 27.511 32.494 1.00 37.75 95 HIS A N 1
ATOM 612 C CA . HIS A 1 95 ? 84.912 27.334 33.647 1.00 37.78 95 HIS A CA 1
ATOM 613 C C . HIS A 1 95 ? 85.647 26.700 34.826 1.00 34.16 95 HIS A C 1
ATOM 614 O O . HIS A 1 95 ? 86.721 26.116 34.668 1.00 32.11 95 HIS A O 1
ATOM 621 N N . THR A 1 96 ? 85.057 26.816 36.011 1.00 29.03 96 THR A N 1
ATOM 622 C CA . THR A 1 96 ? 85.653 26.261 37.225 1.00 27.22 96 THR A CA 1
ATOM 623 C C . THR A 1 96 ? 84.697 25.305 37.935 1.00 28.55 96 THR A C 1
ATOM 624 O O . THR A 1 96 ? 83.527 25.623 38.157 1.00 34.51 96 THR A O 1
ATOM 628 N N . LEU A 1 97 ? 85.200 24.130 38.290 1.00 19.64 97 LEU A N 1
ATOM 629 C CA . LEU A 1 97 ? 84.394 23.148 38.996 1.00 17.94 97 LEU A CA 1
ATOM 630 C C . LEU A 1 97 ? 84.915 23.120 40.439 1.00 18.07 97 LEU A C 1
ATOM 631 O O . LEU A 1 97 ? 86.118 22.988 40.666 1.00 17.59 97 LEU A O 1
ATOM 636 N N . ASN A 1 98 ? 84.022 23.279 41.410 1.00 15.67 98 ASN A N 1
ATOM 637 C CA . ASN A 1 98 ? 84.427 23.249 42.817 1.00 19.14 98 ASN A CA 1
ATOM 638 C C . ASN A 1 98 ? 83.987 21.938 43.462 1.00 19.03 98 ASN A C 1
ATOM 639 O O . ASN A 1 98 ? 82.799 21.716 43.694 1.00 32.74 98 ASN A O 1
ATOM 644 N N . ILE A 1 99 ? 84.949 21.073 43.758 1.00 16.04 99 ILE A N 1
ATOM 645 C CA . ILE A 1 99 ? 84.642 19.785 44.371 1.00 12.81 99 ILE A CA 1
ATOM 646 C C . ILE A 1 99 ? 84.621 19.813 45.892 1.00 11.85 99 ILE A C 1
ATOM 647 O O . ILE A 1 99 ? 85.562 20.291 46.527 1.00 19.40 99 ILE A O 1
ATOM 652 N N . THR A 1 100 ? 83.539 19.308 46.473 1.00 8.93 100 THR A N 1
ATOM 653 C CA . THR A 1 100 ? 83.420 19.220 47.930 1.00 16.84 100 THR A CA 1
ATOM 654 C C . THR A 1 100 ? 82.993 17.785 48.274 1.00 14.88 100 THR A C 1
ATOM 655 O O . THR A 1 100 ? 82.581 17.036 47.394 1.00 14.65 100 THR A O 1
ATOM 659 N N . VAL A 1 101 ? 83.099 17.395 49.539 1.00 11.95 101 VAL A N 1
ATOM 660 C CA . VAL A 1 101 ? 82.697 16.045 49.937 1.00 14.12 101 VAL A CA 1
ATOM 661 C C . VAL A 1 101 ? 81.244 15.824 49.561 1.00 13.00 101 VAL A C 1
ATOM 662 O O . VAL A 1 101 ? 80.438 16.749 49.615 1.00 23.86 101 VAL A O 1
ATOM 666 N N . GLY A 1 102 ? 80.912 14.597 49.176 1.00 17.20 102 GLY A N 1
ATOM 667 C CA . GLY A 1 102 ? 79.541 14.283 48.804 1.00 16.33 102 GLY A CA 1
ATOM 668 C C . GLY A 1 102 ? 79.134 14.648 47.388 1.00 19.36 102 GLY A C 1
ATOM 669 O O . GLY A 1 102 ? 78.048 14.280 46.945 1.00 27.00 102 GLY A O 1
ATOM 670 N N . LYS A 1 103 ? 79.987 15.371 46.670 1.00 23.58 103 LYS A N 1
ATOM 671 C CA . LYS A 1 103 ? 79.662 15.758 45.304 1.00 25.28 103 LYS A CA 1
ATOM 672 C C . LYS A 1 103 ? 80.258 14.806 44.289 1.00 28.96 103 LYS A C 1
ATOM 673 O O . LYS A 1 103 ? 81.409 14.386 44.408 1.00 29.25 103 LYS A O 1
ATOM 679 N N . GLU A 1 104 ? 79.469 14.485 43.274 1.00 23.32 104 GLU A N 1
ATOM 680 C CA . GLU A 1 104 ? 79.915 13.580 42.238 1.00 18.50 104 GLU A CA 1
ATOM 681 C C . GLU A 1 104 ? 80.727 14.295 41.168 1.00 18.27 104 GLU A C 1
ATOM 682 O O . GLU A 1 104 ? 80.507 15.465 40.875 1.00 22.39 104 GLU A O 1
ATOM 688 N N . LEU A 1 105 ? 81.678 13.576 40.591 1.00 8.48 105 LEU A N 1
ATOM 689 C CA . LEU A 1 105 ? 82.503 14.105 39.527 1.00 8.16 105 LEU A CA 1
ATOM 690 C C . LEU A 1 105 ? 83.079 12.933 38.736 1.00 18.63 105 LEU A C 1
ATOM 691 O O . LEU A 1 105 ? 83.214 11.825 39.260 1.00 12.89 105 LEU A O 1
ATOM 696 N N . SER A 1 106 ? 83.400 13.191 37.471 1.00 15.37 106 SER A N 1
ATOM 697 C CA . SER A 1 106 ? 83.967 12.194 36.581 1.00 12.17 106 SER A CA 1
ATOM 698 C C . SER A 1 106 ? 85.332 12.664 36.108 1.00 19.87 106 SER A C 1
ATOM 699 O O . SER A 1 106 ? 85.489 13.794 35.640 1.00 16.32 106 SER A O 1
ATOM 702 N N . ILE A 1 107 ? 86.316 11.785 36.242 1.00 19.58 107 ILE A N 1
ATOM 703 C CA . ILE A 1 107 ? 87.675 12.072 35.816 1.00 15.96 107 ILE A CA 1
ATOM 704 C C . ILE A 1 107 ? 87.919 11.160 34.616 1.00 17.99 107 ILE A C 1
ATOM 705 O O . ILE A 1 107 ? 87.675 9.959 34.681 1.00 16.88 107 ILE A O 1
ATOM 710 N N . ILE A 1 108 ? 88.376 11.747 33.517 1.00 21.16 108 ILE A N 1
ATOM 711 C CA . ILE A 1 108 ? 88.658 11.004 32.302 1.00 23.03 108 ILE A CA 1
ATOM 712 C C . ILE A 1 108 ? 90.105 11.272 31.938 1.00 23.57 108 ILE A C 1
ATOM 713 O O . ILE A 1 108 ? 90.475 12.415 31.681 1.00 25.30 108 ILE A O 1
ATOM 718 N N . LYS A 1 109 ? 90.912 10.212 31.927 1.00 22.59 109 LYS A N 1
ATOM 719 C CA . LYS A 1 109 ? 92.337 10.311 31.620 1.00 20.49 109 LYS A CA 1
ATOM 720 C C . LYS A 1 109 ? 92.906 8.915 31.433 1.00 23.91 109 LYS A C 1
ATOM 721 O O . LYS A 1 109 ? 92.181 7.913 31.428 1.00 19.26 109 LYS A O 1
ATOM 727 N N . LYS A 1 110 ? 94.222 8.872 31.280 1.00 18.95 110 LYS A N 1
ATOM 728 C CA . LYS A 1 110 ? 94.940 7.620 31.170 1.00 24.35 110 LYS A CA 1
ATOM 729 C C . LYS A 1 110 ? 95.380 7.480 32.622 1.00 26.68 110 LYS A C 1
ATOM 730 O O . LYS A 1 110 ? 96.039 8.368 33.160 1.00 26.04 110 LYS A O 1
ATOM 736 N N . TRP A 1 111 ? 94.994 6.390 33.269 1.00 28.60 111 TRP A N 1
ATOM 737 C CA . TRP A 1 111 ? 95.345 6.196 34.668 1.00 21.32 111 TRP A CA 1
ATOM 738 C C . TRP A 1 111 ? 96.661 5.477 34.943 1.00 25.63 111 TRP A C 1
ATOM 739 O O . TRP A 1 111 ? 97.011 4.495 34.283 1.00 22.64 111 TRP A O 1
ATOM 750 N N . LYS A 1 112 ? 97.395 5.983 35.929 1.00 31.92 112 LYS A N 1
ATOM 751 C CA . LYS A 1 112 ? 98.658 5.373 36.328 1.00 39.50 112 LYS A CA 1
ATOM 752 C C . LYS A 1 112 ? 98.318 4.423 37.468 1.00 33.44 112 LYS A C 1
ATOM 753 O O . LYS A 1 112 ? 97.360 4.647 38.209 1.00 32.24 112 LYS A O 1
ATOM 759 N N . PRO A 1 113 ? 99.095 3.346 37.624 1.00 35.22 113 PRO A N 1
ATOM 760 C CA . PRO A 1 113 ? 98.829 2.382 38.698 1.00 35.44 113 PRO A CA 1
ATOM 761 C C . PRO A 1 113 ? 98.716 3.014 40.094 1.00 36.34 113 PRO A C 1
ATOM 762 O O . PRO A 1 113 ? 97.846 2.629 40.878 1.00 34.94 113 PRO A O 1
ATOM 766 N N . GLU A 1 114 ? 99.576 3.988 40.399 1.00 35.04 114 GLU A N 1
ATOM 767 C CA . GLU A 1 114 ? 99.548 4.638 41.713 1.00 33.28 114 GLU A CA 1
ATOM 768 C C . GLU A 1 114 ? 98.165 5.173 42.073 1.00 33.10 114 GLU A C 1
ATOM 769 O O . GLU A 1 114 ? 97.667 4.955 43.179 1.00 30.26 114 GLU A O 1
ATOM 775 N N . GLN A 1 115 ? 97.561 5.885 41.127 1.00 29.46 115 GLN A N 1
ATOM 776 C CA . GLN A 1 115 ? 96.250 6.491 41.312 1.00 14.91 115 GLN A CA 1
ATOM 777 C C . GLN A 1 115 ? 95.161 5.432 41.447 1.00 17.18 115 GLN A C 1
ATOM 778 O O . GLN A 1 115 ? 94.257 5.534 42.285 1.00 7.62 115 GLN A O 1
ATOM 784 N N . LEU A 1 116 ? 95.246 4.408 40.613 1.00 12.70 116 LEU A N 1
ATOM 785 C CA . LEU A 1 116 ? 94.264 3.340 40.669 1.00 22.71 116 LEU A CA 1
ATOM 786 C C . LEU A 1 116 ? 94.394 2.638 42.013 1.00 21.54 116 LEU A C 1
ATOM 787 O O . LEU A 1 116 ? 93.400 2.236 42.611 1.00 24.04 116 LEU A O 1
ATOM 792 N N . GLU A 1 117 ? 95.624 2.516 42.504 1.00 16.93 117 GLU A N 1
ATOM 793 C CA . GLU A 1 117 ? 95.852 1.880 43.794 1.00 11.98 117 GLU A CA 1
ATOM 794 C C . GLU A 1 117 ? 95.217 2.717 44.891 1.00 14.33 117 GLU A C 1
ATOM 795 O O . GLU A 1 117 ? 94.426 2.220 45.691 1.00 19.37 117 GLU A O 1
ATOM 801 N N . ARG A 1 118 ? 95.564 3.998 44.910 1.00 14.55 118 ARG A N 1
ATOM 802 C CA . ARG A 1 118 ? 95.032 4.926 45.892 1.00 11.29 118 ARG A CA 1
ATOM 803 C C . ARG A 1 118 ? 93.511 4.913 45.891 1.00 14.71 118 ARG A C 1
ATOM 804 O O . ARG A 1 118 ? 92.881 5.083 46.937 1.00 9.66 118 ARG A O 1
ATOM 812 N N . LEU A 1 119 ? 92.913 4.719 44.722 1.00 13.15 119 LEU A N 1
ATOM 813 C CA . LEU A 1 119 ? 91.460 4.699 44.665 1.00 23.82 119 LEU A CA 1
ATOM 814 C C . LEU A 1 119 ? 90.930 3.444 45.341 1.00 21.26 119 LEU A C 1
ATOM 815 O O . LEU A 1 119 ? 89.912 3.494 46.028 1.00 18.04 119 LEU A O 1
ATOM 820 N N . ARG A 1 120 ? 91.624 2.321 45.162 1.00 20.50 120 ARG A N 1
ATOM 821 C CA . ARG A 1 120 ? 91.190 1.084 45.797 1.00 23.55 120 ARG A CA 1
ATOM 822 C C . ARG A 1 120 ? 91.282 1.246 47.308 1.00 22.07 120 ARG A C 1
ATOM 823 O O . ARG A 1 120 ? 90.358 0.878 48.035 1.00 19.66 120 ARG A O 1
ATOM 831 N N . ARG A 1 121 ? 92.385 1.823 47.775 1.00 19.05 121 ARG A N 1
ATOM 832 C CA . ARG A 1 121 ? 92.570 2.042 49.205 1.00 16.17 121 ARG A CA 1
ATOM 833 C C . ARG A 1 121 ? 91.481 2.960 49.729 1.00 15.37 121 ARG A C 1
ATOM 834 O O . ARG A 1 121 ? 90.877 2.688 50.761 1.00 13.27 121 ARG A O 1
ATOM 842 N N . ALA A 1 122 ? 91.226 4.046 49.004 1.00 17.93 122 ALA A N 1
ATOM 843 C CA . ALA A 1 122 ? 90.198 4.997 49.404 1.00 15.40 122 ALA A CA 1
ATOM 844 C C . ALA A 1 122 ? 88.904 4.230 49.637 1.00 18.33 122 ALA A C 1
ATOM 845 O O . ALA A 1 122 ? 88.187 4.478 50.611 1.00 15.70 122 ALA A O 1
ATOM 847 N N . VAL A 1 123 ? 88.622 3.288 48.740 1.00 26.19 123 VAL A N 1
ATOM 848 C CA . VAL A 1 123 ? 87.421 2.465 48.826 1.00 30.01 123 VAL A CA 1
ATOM 849 C C . VAL A 1 123 ? 87.531 1.507 50.003 1.00 28.68 123 VAL A C 1
ATOM 850 O O . VAL A 1 123 ? 86.568 1.316 50.745 1.00 34.43 123 VAL A O 1
ATOM 854 N N . GLU A 1 124 ? 88.709 0.911 50.176 1.00 27.87 124 GLU A N 1
ATOM 855 C CA . GLU A 1 124 ? 88.935 -0.002 51.290 1.00 35.44 124 GLU A CA 1
ATOM 856 C C . GLU A 1 124 ? 88.978 0.782 52.595 1.00 39.47 124 GLU A C 1
ATOM 857 O O . GLU A 1 124 ? 89.344 0.235 53.633 1.00 57.73 124 GLU A O 1
ATOM 863 N N . ASP A 1 125 ? 88.610 2.063 52.540 1.00 42.35 125 ASP A N 1
ATOM 864 C CA . ASP A 1 125 ? 88.589 2.937 53.719 1.00 38.42 125 ASP A CA 1
ATOM 865 C C . ASP A 1 125 ? 87.164 3.360 54.075 1.00 36.99 125 ASP A C 1
ATOM 866 O O . ASP A 1 125 ? 86.866 3.706 55.215 1.00 33.80 125 ASP A O 1
ATOM 871 N N . SER A 1 126 ? 86.287 3.323 53.083 1.00 44.65 126 SER A N 1
ATOM 872 C CA . SER A 1 126 ? 84.898 3.716 53.261 1.00 44.00 126 SER A CA 1
ATOM 873 C C . SER A 1 126 ? 83.931 2.532 53.263 1.00 45.33 126 SER A C 1
ATOM 874 O O . SER A 1 126 ? 82.764 2.677 52.894 1.00 34.63 126 SER A O 1
ATOM 877 N N . ASN A 1 127 ? 84.419 1.366 53.684 1.00 47.13 127 ASN A N 1
ATOM 878 C CA . ASN A 1 127 ? 83.596 0.162 53.737 1.00 40.69 127 ASN A CA 1
ATOM 879 C C . ASN A 1 127 ? 82.318 0.403 54.530 1.00 30.76 127 ASN A C 1
ATOM 880 O O . ASN A 1 127 ? 82.343 1.005 55.609 1.00 19.05 127 ASN A O 1
ATOM 885 N N . ARG A 1 128 ? 81.206 -0.075 53.978 1.00 18.41 128 ARG A N 1
ATOM 886 C CA . ARG A 1 128 ? 79.897 0.072 54.592 1.00 10.45 128 ARG A CA 1
ATOM 887 C C . ARG A 1 128 ? 79.625 -1.125 55.489 1.00 10.35 128 ARG A C 1
ATOM 888 O O . ARG A 1 128 ? 79.891 -2.265 55.120 1.00 22.66 128 ARG A O 1
ATOM 896 N N . PRO A 1 129 ? 79.095 -0.881 56.690 1.00 12.45 129 PRO A N 1
ATOM 897 C CA . PRO A 1 129 ? 78.788 -1.950 57.640 1.00 14.13 129 PRO A CA 1
ATOM 898 C C . PRO A 1 129 ? 77.521 -2.663 57.186 1.00 12.96 129 PRO A C 1
ATOM 899 O O . PRO A 1 129 ? 76.745 -2.111 56.416 1.00 23.58 129 PRO A O 1
ATOM 903 N N . GLU A 1 130 ? 77.314 -3.885 57.650 1.00 16.53 130 GLU A N 1
ATOM 904 C CA . GLU A 1 130 ? 76.115 -4.616 57.273 1.00 13.90 130 GLU A CA 1
ATOM 905 C C . GLU A 1 130 ? 74.921 -3.835 57.812 1.00 14.45 130 GLU A C 1
ATOM 906 O O . GLU A 1 130 ? 74.751 -3.700 59.028 1.00 21.31 130 GLU A O 1
ATOM 912 N N . ILE A 1 131 ? 74.099 -3.326 56.899 1.00 8.58 131 ILE A N 1
ATOM 913 C CA . ILE A 1 131 ? 72.926 -2.539 57.267 1.00 13.42 131 ILE A CA 1
ATOM 914 C C . ILE A 1 131 ? 71.591 -3.259 57.044 1.00 20.41 131 ILE A C 1
ATOM 915 O O . ILE A 1 131 ? 71.348 -3.832 55.983 1.00 17.45 131 ILE A O 1
ATOM 920 N N . VAL A 1 132 ? 70.722 -3.213 58.046 1.00 22.07 132 VAL A N 1
ATOM 921 C CA . VAL A 1 132 ? 69.405 -3.827 57.934 1.00 25.37 132 VAL A CA 1
ATOM 922 C C . VAL A 1 132 ? 68.312 -2.771 58.070 1.00 26.80 132 VAL A C 1
ATOM 923 O O . VAL A 1 132 ? 68.343 -1.931 58.966 1.00 30.36 132 VAL A O 1
ATOM 927 N N . MET A 1 133 ? 67.346 -2.819 57.165 1.00 26.39 133 MET A N 1
ATOM 928 C CA . MET A 1 133 ? 66.245 -1.879 57.187 1.00 24.29 133 MET A CA 1
ATOM 929 C C . MET A 1 133 ? 64.968 -2.597 57.593 1.00 35.83 133 MET A C 1
ATOM 930 O O . MET A 1 133 ? 64.668 -3.683 57.095 1.00 40.67 133 MET A O 1
ATOM 935 N N . LEU A 1 134 ? 64.222 -1.982 58.504 1.00 36.77 134 LEU A N 1
ATOM 936 C CA . LEU A 1 134 ? 62.974 -2.548 58.998 1.00 22.06 134 LEU A CA 1
ATOM 937 C C . LEU A 1 134 ? 61.836 -1.548 58.948 1.00 22.09 134 LEU A C 1
ATOM 938 O O . LEU A 1 134 ? 61.862 -0.528 59.638 1.00 33.24 134 LEU A O 1
ATOM 943 N N . THR A 1 135 ? 60.837 -1.839 58.128 1.00 26.20 135 THR A N 1
ATOM 944 C CA . THR A 1 135 ? 59.669 -0.975 58.034 1.00 26.86 135 THR A CA 1
ATOM 945 C C . THR A 1 135 ? 58.622 -1.665 58.889 1.00 26.93 135 THR A C 1
ATOM 946 O O . THR A 1 135 ? 58.404 -2.868 58.752 1.00 24.84 135 THR A O 1
ATOM 950 N N . ILE A 1 136 ? 57.991 -0.916 59.784 1.00 32.40 136 ILE A N 1
ATOM 951 C CA . ILE A 1 136 ? 57.001 -1.503 60.673 1.00 39.34 136 ILE A CA 1
ATOM 952 C C . ILE A 1 136 ? 55.795 -0.610 60.912 1.00 44.12 136 ILE A C 1
ATOM 953 O O . ILE A 1 136 ? 55.899 0.617 60.975 1.00 35.42 136 ILE A O 1
ATOM 958 N N . GLU A 1 137 ? 54.646 -1.257 61.044 1.00 47.03 137 GLU A N 1
ATOM 959 C CA . GLU A 1 137 ? 53.382 -0.587 61.291 1.00 55.06 137 GLU A CA 1
ATOM 960 C C . GLU A 1 137 ? 52.575 -1.606 62.083 1.00 59.69 137 GLU A C 1
ATOM 961 O O . GLU A 1 137 ? 52.900 -2.792 62.061 1.00 59.13 137 GLU A O 1
ATOM 967 N N . GLU A 1 138 ? 51.537 -1.154 62.778 1.00 67.69 138 GLU A N 1
ATOM 968 C CA . GLU A 1 138 ? 50.712 -2.054 63.579 1.00 71.98 138 GLU A CA 1
ATOM 969 C C . GLU A 1 138 ? 50.499 -3.422 62.942 1.00 62.96 138 GLU A C 1
ATOM 970 O O . GLU A 1 138 ? 49.980 -3.527 61.832 1.00 63.51 138 GLU A O 1
ATOM 976 N N . GLY A 1 139 ? 50.918 -4.462 63.658 1.00 58.29 139 GLY A N 1
ATOM 977 C CA . GLY A 1 139 ? 50.755 -5.828 63.193 1.00 43.07 139 GLY A CA 1
ATOM 978 C C . GLY A 1 139 ? 51.439 -6.260 61.908 1.00 53.34 139 GLY A C 1
ATOM 979 O O . GLY A 1 139 ? 51.072 -7.284 61.334 1.00 56.13 139 GLY A O 1
ATOM 980 N N . TYR A 1 140 ? 52.430 -5.508 61.446 1.00 58.55 140 TYR A N 1
ATOM 981 C CA . TYR A 1 140 ? 53.123 -5.884 60.217 1.00 65.51 140 TYR A CA 1
ATOM 982 C C . TYR A 1 140 ? 54.533 -5.310 60.125 1.00 62.80 140 TYR A C 1
ATOM 983 O O . TYR A 1 140 ? 54.763 -4.140 60.437 1.00 64.41 140 TYR A O 1
ATOM 992 N N . ALA A 1 141 ? 55.471 -6.144 59.684 1.00 55.78 141 ALA A N 1
ATOM 993 C CA . ALA A 1 141 ? 56.857 -5.726 59.552 1.00 52.96 141 ALA A CA 1
ATOM 994 C C . ALA A 1 141 ? 57.584 -6.475 58.443 1.00 55.96 141 ALA A C 1
ATOM 995 O O . ALA A 1 141 ? 57.320 -7.649 58.181 1.00 59.16 141 ALA A O 1
ATOM 997 N N . VAL A 1 142 ? 58.505 -5.773 57.795 1.00 53.04 142 VAL A N 1
ATOM 998 C CA . VAL A 1 142 ? 59.307 -6.335 56.717 1.00 47.69 142 VAL A CA 1
ATOM 999 C C . VAL A 1 142 ? 60.723 -5.798 56.845 1.00 42.89 142 VAL A C 1
ATOM 1000 O O . VAL A 1 142 ? 60.932 -4.598 57.027 1.00 45.78 142 VAL A O 1
ATOM 1004 N N . ALA A 1 143 ? 61.696 -6.689 56.750 1.00 41.92 143 ALA A N 1
ATOM 1005 C CA . ALA A 1 143 ? 63.080 -6.279 56.861 1.00 42.75 143 ALA A CA 1
ATOM 1006 C C . ALA A 1 143 ? 63.885 -6.735 55.662 1.00 46.68 143 ALA A C 1
ATOM 1007 O O . ALA A 1 143 ? 63.623 -7.782 55.074 1.00 47.89 143 ALA A O 1
ATOM 1009 N N . GLY A 1 144 ? 64.867 -5.923 55.307 1.00 46.02 144 GLY A N 1
ATOM 1010 C CA . GLY A 1 144 ? 65.730 -6.235 54.193 1.00 38.16 144 GLY A CA 1
ATOM 1011 C C . GLY A 1 144 ? 67.134 -5.813 54.567 1.00 39.79 144 GLY A C 1
ATOM 1012 O O . GLY A 1 144 ? 67.330 -5.003 55.474 1.00 41.06 144 GLY A O 1
ATOM 1013 N N . VAL A 1 145 ? 68.116 -6.380 53.885 1.00 33.66 145 VAL A N 1
ATOM 1014 C CA . VAL A 1 145 ? 69.500 -6.045 54.137 1.00 28.58 145 VAL A CA 1
ATOM 1015 C C . VAL A 1 145 ? 70.001 -5.348 52.883 1.00 33.24 145 VAL A C 1
ATOM 1016 O O . VAL A 1 145 ? 69.506 -5.603 51.787 1.00 32.95 145 VAL A O 1
ATOM 1020 N N . LEU A 1 146 ? 70.967 -4.454 53.049 1.00 29.84 146 LEU A N 1
ATOM 1021 C CA . LEU A 1 146 ? 71.508 -3.727 51.918 1.00 24.55 146 LEU A CA 1
ATOM 1022 C C . LEU A 1 146 ? 72.517 -4.602 51.179 1.00 28.17 146 LEU A C 1
ATOM 1023 O O . LEU A 1 146 ? 73.326 -5.301 51.786 1.00 24.55 146 LEU A O 1
ATOM 1028 N N . ARG A 1 147 ? 72.439 -4.570 49.857 1.00 23.89 147 ARG A N 1
ATOM 1029 C CA . ARG A 1 147 ? 73.333 -5.341 49.012 1.00 19.10 147 ARG A CA 1
ATOM 1030 C C . ARG A 1 147 ? 73.668 -4.448 47.828 1.00 19.82 147 ARG A C 1
ATOM 1031 O O . ARG A 1 147 ? 73.069 -3.385 47.670 1.00 31.65 147 ARG A O 1
ATOM 1039 N N . GLN A 1 148 ? 74.620 -4.860 47.001 1.00 18.97 148 GLN A N 1
ATOM 1040 C CA . GLN A 1 148 ? 75.016 -4.045 45.858 1.00 27.75 148 GLN A CA 1
ATOM 1041 C C . GLN A 1 148 ? 73.857 -3.601 44.968 1.00 29.40 148 GLN A C 1
ATOM 1042 O O . GLN A 1 148 ? 73.812 -2.448 44.543 1.00 29.47 148 GLN A O 1
ATOM 1048 N N . TRP A 1 149 ? 72.923 -4.510 44.692 1.00 28.51 149 TRP A N 1
ATOM 1049 C CA . TRP A 1 149 ? 71.792 -4.202 43.815 1.00 30.03 149 TRP A CA 1
ATOM 1050 C C . TRP A 1 149 ? 70.589 -3.552 44.491 1.00 31.11 149 TRP A C 1
ATOM 1051 O O . TRP A 1 149 ? 69.589 -3.274 43.831 1.00 42.47 149 TRP A O 1
ATOM 1062 N N . GLY A 1 150 ? 70.680 -3.312 45.796 1.00 32.77 150 GLY A N 1
ATOM 1063 C CA . GLY A 1 150 ? 69.577 -2.691 46.510 1.00 37.95 150 GLY A CA 1
ATOM 1064 C C . GLY A 1 150 ? 69.218 -3.415 47.794 1.00 41.48 150 GLY A C 1
ATOM 1065 O O . GLY A 1 150 ? 69.993 -4.231 48.286 1.00 49.47 150 GLY A O 1
ATOM 1066 N N . VAL A 1 151 ? 68.041 -3.122 48.340 1.00 36.54 151 VAL A N 1
ATOM 1067 C CA . VAL A 1 151 ? 67.603 -3.756 49.577 1.00 33.80 151 VAL A CA 1
ATOM 1068 C C . VAL A 1 151 ? 66.997 -5.118 49.276 1.00 33.56 151 VAL A C 1
ATOM 1069 O O . VAL A 1 151 ? 66.078 -5.231 48.468 1.00 33.35 151 VAL A O 1
ATOM 1073 N N . GLU A 1 152 ? 67.519 -6.141 49.947 1.00 28.86 152 GLU A N 1
ATOM 1074 C CA . GLU A 1 152 ? 67.075 -7.523 49.781 1.00 33.12 152 GLU A CA 1
ATOM 1075 C C . GLU A 1 152 ? 66.285 -7.999 51.003 1.00 36.08 152 GLU A C 1
ATOM 1076 O O . GLU A 1 152 ? 66.860 -8.241 52.060 1.00 43.12 152 GLU A O 1
ATOM 1082 N N . GLU A 1 153 ? 64.971 -8.139 50.854 1.00 34.09 153 GLU A N 1
ATOM 1083 C CA . GLU A 1 153 ? 64.113 -8.588 51.951 1.00 40.56 153 GLU A CA 1
ATOM 1084 C C . GLU A 1 153 ? 64.647 -9.843 52.657 1.00 39.13 153 GLU A C 1
ATOM 1085 O O . GLU A 1 153 ? 65.064 -10.794 52.001 1.00 36.91 153 GLU A O 1
ATOM 1091 N N . ILE A 1 154 ? 64.638 -9.838 53.992 1.00 41.65 154 ILE A N 1
ATOM 1092 C CA . ILE A 1 154 ? 65.124 -10.984 54.762 1.00 42.56 154 ILE A CA 1
ATOM 1093 C C . ILE A 1 154 ? 64.026 -11.697 55.538 1.00 46.13 154 ILE A C 1
ATOM 1094 O O . ILE A 1 154 ? 64.144 -12.888 55.827 1.00 46.84 154 ILE A O 1
ATOM 1099 N N . PHE A 1 155 ? 62.970 -10.973 55.896 1.00 51.33 155 PHE A N 1
ATOM 1100 C CA . PHE A 1 155 ? 61.851 -11.587 56.601 1.00 48.82 155 PHE A CA 1
ATOM 1101 C C . PHE A 1 155 ? 60.635 -10.689 56.707 1.00 50.67 155 PHE A C 1
ATOM 1102 O O . PHE A 1 155 ? 60.691 -9.497 56.414 1.00 46.06 155 PHE A O 1
ATOM 1110 N N . GLU A 1 156 ? 59.531 -11.299 57.121 1.00 61.51 156 GLU A N 1
ATOM 1111 C CA . GLU A 1 156 ? 58.255 -10.619 57.312 1.00 69.82 156 GLU A CA 1
ATOM 1112 C C . GLU A 1 156 ? 57.649 -11.112 58.623 1.00 67.58 156 GLU A C 1
ATOM 1113 O O . GLU A 1 156 ? 58.051 -12.146 59.158 1.00 66.80 156 GLU A O 1
ATOM 1119 N N . GLU A 1 157 ? 56.668 -10.378 59.128 1.00 65.07 157 GLU A N 1
ATOM 1120 C CA . GLU A 1 157 ? 56.017 -10.760 60.366 1.00 61.38 157 GLU A CA 1
ATOM 1121 C C . GLU A 1 157 ? 54.697 -10.014 60.452 1.00 58.14 157 GLU A C 1
ATOM 1122 O O . GLU A 1 157 ? 54.649 -8.800 60.254 1.00 51.87 157 GLU A O 1
ATOM 1128 N N . ARG A 1 158 ? 53.623 -10.741 60.730 1.00 56.08 158 ARG A N 1
ATOM 1129 C CA . ARG A 1 158 ? 52.313 -10.120 60.843 1.00 60.12 158 ARG A CA 1
ATOM 1130 C C . ARG A 1 158 ? 51.753 -10.313 62.243 1.00 60.79 158 ARG A C 1
ATOM 1131 O O . ARG A 1 158 ? 52.077 -11.288 62.920 1.00 55.22 158 ARG A O 1
ATOM 1139 N N . MET A 1 159 ? 50.924 -9.366 62.672 1.00 67.50 159 MET A N 1
ATOM 1140 C CA . MET A 1 159 ? 50.313 -9.404 63.995 1.00 74.91 159 MET A CA 1
ATOM 1141 C C . MET A 1 159 ? 49.850 -10.812 64.332 1.00 74.56 159 MET A C 1
ATOM 1142 O O . MET A 1 159 ? 50.522 -11.527 65.073 1.00 77.38 159 MET A O 1
ATOM 1147 N N . SER A 1 168 ? 46.190 -3.885 74.567 1.00 118.15 168 SER A N 1
ATOM 1148 C CA . SER A 1 168 ? 46.371 -5.330 74.631 1.00 111.76 168 SER A CA 1
ATOM 1149 C C . SER A 1 168 ? 47.815 -5.746 74.358 1.00 111.91 168 SER A C 1
ATOM 1150 O O . SER A 1 168 ? 48.672 -4.909 74.065 1.00 110.26 168 SER A O 1
ATOM 1153 N N . ARG A 1 169 ? 48.069 -7.048 74.456 1.00 111.25 169 ARG A N 1
ATOM 1154 C CA . ARG A 1 169 ? 49.397 -7.618 74.241 1.00 108.98 169 ARG A CA 1
ATOM 1155 C C . ARG A 1 169 ? 49.729 -7.854 72.769 1.00 105.17 169 ARG A C 1
ATOM 1156 O O . ARG A 1 169 ? 49.019 -8.582 72.075 1.00 105.38 169 ARG A O 1
ATOM 1164 N N . LYS A 1 170 ? 50.815 -7.235 72.304 1.00 96.80 170 LYS A N 1
ATOM 1165 C CA . LYS A 1 170 ? 51.269 -7.382 70.921 1.00 79.93 170 LYS A CA 1
ATOM 1166 C C . LYS A 1 170 ? 52.240 -8.550 70.833 1.00 81.92 170 LYS A C 1
ATOM 1167 O O . LYS A 1 170 ? 51.938 -9.601 70.263 1.00 78.50 170 LYS A O 1
ATOM 1173 N N . GLU A 1 171 ? 53.415 -8.343 71.419 1.00 83.02 171 GLU A N 1
ATOM 1174 C CA . GLU A 1 171 ? 54.485 -9.328 71.414 1.00 80.68 171 GLU A CA 1
ATOM 1175 C C . GLU A 1 171 ? 54.867 -9.656 69.986 1.00 75.93 171 GLU A C 1
ATOM 1176 O O . GLU A 1 171 ? 55.574 -10.626 69.711 1.00 73.96 171 GLU A O 1
ATOM 1182 N N . PHE A 1 172 ? 54.363 -8.826 69.083 1.00 66.80 172 PHE A N 1
ATOM 1183 C CA . PHE A 1 172 ? 54.641 -8.923 67.665 1.00 59.52 172 PHE A CA 1
ATOM 1184 C C . PHE A 1 172 ? 56.101 -8.466 67.613 1.00 61.11 172 PHE A C 1
ATOM 1185 O O . PHE A 1 172 ? 56.931 -9.021 66.884 1.00 51.23 172 PHE A O 1
ATOM 1193 N N . PHE A 1 173 ? 56.397 -7.469 68.447 1.00 56.10 173 PHE A N 1
ATOM 1194 C CA . PHE A 1 173 ? 57.727 -6.883 68.575 1.00 53.11 173 PHE A CA 1
ATOM 1195 C C . PHE A 1 173 ? 58.776 -7.932 68.918 1.00 52.30 173 PHE A C 1
ATOM 1196 O O . PHE A 1 173 ? 59.780 -8.079 68.218 1.00 44.64 173 PHE A O 1
ATOM 1204 N N . GLY A 1 174 ? 58.542 -8.647 70.012 1.00 55.42 174 GLY A N 1
ATOM 1205 C CA . GLY A 1 174 ? 59.473 -9.675 70.433 1.00 60.94 174 GLY A CA 1
ATOM 1206 C C . GLY A 1 174 ? 59.868 -10.604 69.305 1.00 59.11 174 GLY A C 1
ATOM 1207 O O . GLY A 1 174 ? 61.042 -10.940 69.158 1.00 64.23 174 GLY A O 1
ATOM 1208 N N . GLU A 1 175 ? 58.889 -11.019 68.505 1.00 63.76 175 GLU A N 1
ATOM 1209 C CA . GLU A 1 175 ? 59.141 -11.922 67.386 1.00 67.08 175 GLU A CA 1
ATOM 1210 C C . GLU A 1 175 ? 60.017 -11.263 66.328 1.00 62.62 175 GLU A C 1
ATOM 1211 O O . GLU A 1 175 ? 60.934 -11.890 65.798 1.00 55.01 175 GLU A O 1
ATOM 1217 N N . VAL A 1 176 ? 59.728 -10.000 66.023 1.00 55.05 176 VAL A N 1
ATOM 1218 C CA . VAL A 1 176 ? 60.505 -9.259 65.035 1.00 43.98 176 VAL A CA 1
ATOM 1219 C C . VAL A 1 176 ? 61.936 -9.126 65.534 1.00 40.07 176 VAL A C 1
ATOM 1220 O O . VAL A 1 176 ? 62.893 -9.419 64.809 1.00 33.03 176 VAL A O 1
ATOM 1224 N N . ALA A 1 177 ? 62.068 -8.687 66.780 1.00 34.91 177 ALA A N 1
ATOM 1225 C CA . ALA A 1 177 ? 63.370 -8.498 67.391 1.00 39.69 177 ALA A CA 1
ATOM 1226 C C . ALA A 1 177 ? 64.209 -9.770 67.376 1.00 43.12 177 ALA A C 1
ATOM 1227 O O . ALA A 1 177 ? 65.415 -9.725 67.136 1.00 45.29 177 ALA A O 1
ATOM 1229 N N . ALA A 1 178 ? 63.569 -10.909 67.615 1.00 47.07 178 ALA A N 1
ATOM 1230 C CA . ALA A 1 178 ? 64.287 -12.186 67.683 1.00 55.16 178 ALA A CA 1
ATOM 1231 C C . ALA A 1 178 ? 64.827 -12.546 66.309 1.00 52.42 178 ALA A C 1
ATOM 1232 O O . ALA A 1 178 ? 65.925 -13.135 66.183 1.00 47.13 178 ALA A O 1
ATOM 1234 N N . LYS A 1 179 ? 64.089 -12.203 65.274 1.00 57.30 179 LYS A N 1
ATOM 1235 C CA . LYS A 1 179 ? 64.635 -12.591 64.016 1.00 63.89 179 LYS A CA 1
ATOM 1236 C C . LYS A 1 179 ? 65.629 -11.520 63.562 1.00 65.78 179 LYS A C 1
ATOM 1237 O O . LYS A 1 179 ? 66.600 -11.855 62.850 1.00 65.42 179 LYS A O 1
ATOM 1243 N N . LEU A 1 180 ? 65.422 -10.262 63.901 1.00 55.85 180 LEU A N 1
ATOM 1244 C CA . LEU A 1 180 ? 66.464 -9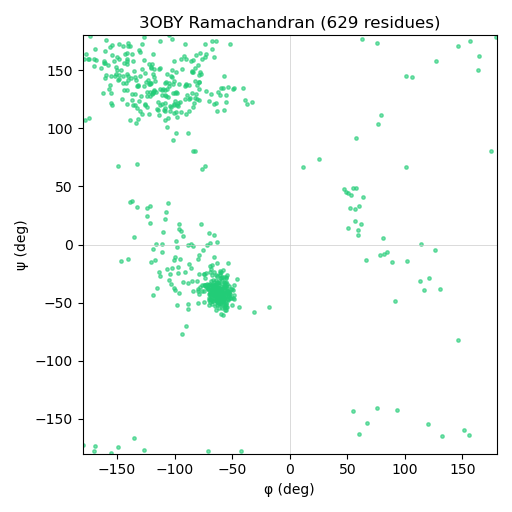.345 63.509 1.00 48.84 180 LEU A CA 1
ATOM 1245 C C . LEU A 1 180 ? 67.793 -9.838 64.182 1.00 50.47 180 LEU A C 1
ATOM 1246 O O . LEU A 1 180 ? 68.879 -9.844 63.583 1.00 53.24 180 LEU A O 1
ATOM 1251 N N . GLU A 1 181 ? 67.684 -10.235 65.450 1.00 46.85 181 GLU A N 1
ATOM 1252 C CA . GLU A 1 181 ? 68.836 -10.673 66.239 1.00 48.30 181 GLU A CA 1
ATOM 1253 C C . GLU A 1 181 ? 69.557 -11.885 65.651 1.00 45.12 181 GLU A C 1
ATOM 1254 O O . GLU A 1 181 ? 70.766 -12.041 65.825 1.00 41.95 181 GLU A O 1
ATOM 1260 N N . SER A 1 182 ? 68.825 -12.734 64.940 1.00 40.12 182 SER A N 1
ATOM 1261 C CA . SER A 1 182 ? 69.429 -13.918 64.353 1.00 42.74 182 SER A CA 1
ATOM 1262 C C . SER A 1 182 ? 70.024 -13.689 62.962 1.00 47.15 182 SER A C 1
ATOM 1263 O O . SER A 1 182 ? 70.829 -14.501 62.497 1.00 44.93 182 SER A O 1
ATOM 1266 N N . PHE A 1 183 ? 69.646 -12.594 62.298 1.00 47.67 183 PHE A N 1
ATOM 1267 C CA . PHE A 1 183 ? 70.177 -12.311 60.959 1.00 47.97 183 PHE A CA 1
ATOM 1268 C C . PHE A 1 183 ? 71.637 -11.843 60.988 1.00 52.18 183 PHE A C 1
ATOM 1269 O O . PHE A 1 183 ? 72.411 -12.148 60.079 1.00 57.19 183 PHE A O 1
ATOM 1277 N N . ASP A 1 184 ? 72.003 -11.092 62.022 1.00 51.38 184 ASP A N 1
ATOM 1278 C CA . ASP A 1 184 ? 73.373 -10.608 62.189 1.00 45.03 184 ASP A CA 1
ATOM 1279 C C . ASP A 1 184 ? 73.737 -9.425 61.289 1.00 40.23 184 ASP A C 1
ATOM 1280 O O . ASP A 1 184 ? 73.988 -9.576 60.093 1.00 42.00 184 ASP A O 1
ATOM 1285 N N . PHE A 1 185 ? 73.767 -8.243 61.894 1.00 28.69 185 PHE A N 1
ATOM 1286 C CA . PHE A 1 185 ? 74.102 -7.005 61.208 1.00 28.99 185 PHE A CA 1
ATOM 1287 C C . PHE A 1 185 ? 74.628 -6.051 62.274 1.00 33.81 185 PHE A C 1
ATOM 1288 O O . PHE A 1 185 ? 74.703 -6.411 63.447 1.00 36.18 185 PHE A O 1
ATOM 1296 N N . LYS A 1 186 ? 74.991 -4.834 61.883 1.00 32.63 186 LYS A N 1
ATOM 1297 C CA . LYS A 1 186 ? 75.476 -3.886 62.873 1.00 33.41 186 LYS A CA 1
ATOM 1298 C C . LYS A 1 186 ? 74.581 -2.673 63.044 1.00 22.17 186 LYS A C 1
ATOM 1299 O O . LYS A 1 186 ? 74.396 -2.201 64.154 1.00 35.10 186 LYS A O 1
ATOM 1305 N N . TYR A 1 187 ? 74.010 -2.171 61.959 1.00 18.22 187 TYR A N 1
ATOM 1306 C CA . TYR A 1 187 ? 73.137 -1.007 62.066 1.00 19.34 187 TYR A CA 1
ATOM 1307 C C . TYR A 1 187 ? 71.740 -1.289 61.556 1.00 23.06 187 TYR A C 1
ATOM 1308 O O . TYR A 1 187 ? 71.554 -1.951 60.530 1.00 25.33 187 TYR A O 1
ATOM 1317 N N . LEU A 1 188 ? 70.762 -0.768 62.286 1.00 12.73 188 LEU A N 1
ATOM 1318 C CA . LEU A 1 188 ? 69.367 -0.953 61.950 1.00 23.44 188 LEU A CA 1
ATOM 1319 C C . LEU A 1 188 ? 68.684 0.376 61.655 1.00 26.34 188 LEU A C 1
ATOM 1320 O O . LEU A 1 188 ? 68.838 1.344 62.399 1.00 24.56 188 LEU A O 1
ATOM 1325 N N . ILE A 1 189 ? 67.957 0.422 60.545 1.00 22.49 189 ILE A N 1
ATOM 1326 C CA . ILE A 1 189 ? 67.198 1.607 60.191 1.00 29.20 189 ILE A CA 1
ATOM 1327 C C . ILE A 1 189 ? 65.767 1.154 60.443 1.00 29.10 189 ILE A C 1
ATOM 1328 O O . ILE A 1 189 ? 65.322 0.160 59.880 1.00 24.64 189 ILE A O 1
ATOM 1333 N N . VAL A 1 190 ? 65.060 1.867 61.309 1.00 32.53 190 VAL A N 1
ATOM 1334 C CA . VAL A 1 190 ? 63.679 1.531 61.643 1.00 31.88 190 VAL A CA 1
ATOM 1335 C C . VAL A 1 190 ? 62.748 2.628 61.143 1.00 35.64 190 VAL A C 1
ATOM 1336 O O . VAL A 1 190 ? 62.764 3.744 61.661 1.00 40.54 190 VAL A O 1
ATOM 1340 N N . ALA A 1 191 ? 61.942 2.310 60.135 1.00 38.61 191 ALA A N 1
ATOM 1341 C CA . ALA A 1 191 ? 61.011 3.282 59.570 1.00 46.28 191 ALA A CA 1
ATOM 1342 C C . ALA A 1 191 ? 59.604 2.712 59.514 1.00 47.88 191 ALA A C 1
ATOM 1343 O O . ALA A 1 191 ? 59.397 1.531 59.784 1.00 51.90 191 ALA A O 1
ATOM 1345 N N . GLY A 1 192 ? 58.642 3.559 59.155 1.00 51.50 192 GLY A N 1
ATOM 1346 C CA . GLY A 1 192 ? 57.258 3.126 59.072 1.00 53.64 192 GLY A CA 1
ATOM 1347 C C . GLY A 1 192 ? 56.273 4.216 59.456 1.00 57.85 192 GLY A C 1
ATOM 1348 O O . GLY A 1 192 ? 56.666 5.272 59.954 1.00 59.55 192 GLY A O 1
ATOM 1349 N N . PRO A 1 193 ? 54.973 3.990 59.228 1.00 57.25 193 PRO A N 1
ATOM 1350 C CA . PRO A 1 193 ? 53.938 4.971 59.560 1.00 57.03 193 PRO A CA 1
ATOM 1351 C C . PRO A 1 193 ? 53.571 4.991 61.043 1.00 61.76 193 PRO A C 1
ATOM 1352 O O . PRO A 1 193 ? 53.481 3.945 61.682 1.00 65.95 193 PRO A O 1
ATOM 1356 N N . GLY A 1 194 ? 53.372 6.193 61.569 1.00 60.49 194 GLY A N 1
ATOM 1357 C CA . GLY A 1 194 ? 52.970 6.347 62.937 1.00 64.68 194 GLY A CA 1
ATOM 1358 C C . GLY A 1 194 ? 54.054 6.133 63.957 1.00 70.43 194 GLY A C 1
ATOM 1359 O O . GLY A 1 194 ? 55.228 6.516 63.805 1.00 75.08 194 GLY A O 1
ATOM 1360 N N . PHE A 1 195 ? 53.644 5.485 65.029 1.00 72.12 195 PHE A N 1
ATOM 1361 C CA . PHE A 1 195 ? 54.551 5.272 66.138 1.00 80.91 195 PHE A CA 1
ATOM 1362 C C . PHE A 1 195 ? 54.964 3.837 66.334 1.00 72.65 195 PHE A C 1
ATOM 1363 O O . PHE A 1 195 ? 55.708 3.560 67.281 1.00 68.49 195 PHE A O 1
ATOM 1371 N N . ALA A 1 196 ? 54.494 2.942 65.509 1.00 60.24 196 ALA A N 1
ATOM 1372 C CA . ALA A 1 196 ? 54.950 1.611 65.755 1.00 59.56 196 ALA A CA 1
ATOM 1373 C C . ALA A 1 196 ? 56.516 1.550 65.859 1.00 59.97 196 ALA A C 1
ATOM 1374 O O . ALA A 1 196 ? 57.098 0.895 66.739 1.00 59.53 196 ALA A O 1
ATOM 1376 N N . LYS A 1 197 ? 57.174 2.209 64.912 1.00 51.46 197 LYS A N 1
ATOM 1377 C CA . LYS A 1 197 ? 58.623 2.201 64.841 1.00 43.07 197 LYS A CA 1
ATOM 1378 C C . LYS A 1 197 ? 59.198 2.728 66.139 1.00 40.53 197 LYS A C 1
ATOM 1379 O O . LYS A 1 197 ? 60.150 2.174 66.687 1.00 45.63 197 LYS A O 1
ATOM 1385 N N . ASN A 1 198 ? 58.600 3.801 66.636 1.00 38.29 198 ASN A N 1
ATOM 1386 C CA . ASN A 1 198 ? 59.049 4.413 67.873 1.00 38.83 198 ASN A CA 1
ATOM 1387 C C . ASN A 1 198 ? 58.960 3.428 69.037 1.00 39.77 198 ASN A C 1
ATOM 1388 O O . ASN A 1 198 ? 59.970 3.107 69.665 1.00 36.58 198 ASN A O 1
ATOM 1393 N N . ASP A 1 199 ? 57.759 2.934 69.316 1.00 45.15 199 ASP A N 1
ATOM 1394 C CA . ASP A 1 199 ? 57.586 1.992 70.416 1.00 52.78 199 ASP A CA 1
ATOM 1395 C C . ASP A 1 199 ? 58.485 0.768 70.265 1.00 51.31 199 ASP A C 1
ATOM 1396 O O . ASP A 1 199 ? 58.942 0.205 71.259 1.00 50.22 199 ASP A O 1
ATOM 1401 N N . PHE A 1 200 ? 58.740 0.360 69.024 1.00 51.55 200 PHE A N 1
ATOM 1402 C CA . PHE A 1 200 ? 59.591 -0.800 68.768 1.00 37.99 200 PHE A CA 1
ATOM 1403 C C . PHE A 1 200 ? 61.005 -0.523 69.280 1.00 33.97 200 PHE A C 1
ATOM 1404 O O . PHE A 1 200 ? 61.595 -1.350 69.979 1.00 24.34 200 PHE A O 1
ATOM 1412 N N . LEU A 1 201 ? 61.544 0.643 68.937 1.00 33.66 201 LEU A N 1
ATOM 1413 C CA . LEU A 1 201 ? 62.882 1.010 69.380 1.00 46.05 201 LEU A CA 1
ATOM 1414 C C . LEU A 1 201 ? 62.944 0.978 70.906 1.00 55.53 201 LEU A C 1
ATOM 1415 O O . LEU A 1 201 ? 63.901 0.454 71.480 1.00 57.45 201 LEU A O 1
ATOM 1420 N N . ASP A 1 202 ? 61.926 1.531 71.564 1.00 59.41 202 ASP A N 1
ATOM 1421 C CA . ASP A 1 202 ? 61.894 1.518 73.025 1.00 58.38 202 ASP A CA 1
ATOM 1422 C C . ASP A 1 202 ? 61.935 0.062 73.475 1.00 47.09 202 ASP A C 1
ATOM 1423 O O . ASP A 1 202 ? 62.633 -0.282 74.428 1.00 53.02 202 ASP A O 1
ATOM 1428 N N . PHE A 1 203 ? 61.185 -0.787 72.775 1.00 34.35 203 PHE A N 1
ATOM 1429 C CA . PHE A 1 203 ? 61.151 -2.210 73.081 1.00 27.04 203 PHE A CA 1
ATOM 1430 C C . PHE A 1 203 ? 62.563 -2.781 72.988 1.00 33.09 203 PHE A C 1
ATOM 1431 O O . PHE A 1 203 ? 62.950 -3.643 73.777 1.00 33.42 203 PHE A O 1
ATOM 1439 N N . LEU A 1 204 ? 63.327 -2.303 72.011 1.00 32.27 204 LEU A N 1
ATOM 1440 C CA . LEU A 1 204 ? 64.696 -2.766 71.824 1.00 38.57 204 LEU A CA 1
ATOM 1441 C C . LEU A 1 204 ? 65.609 -2.185 72.897 1.00 38.57 204 LEU A C 1
ATOM 1442 O O . LEU A 1 204 ? 66.492 -2.867 73.412 1.00 28.51 204 LEU A O 1
ATOM 1447 N N . LYS A 1 205 ? 65.394 -0.919 73.230 1.00 39.12 205 LYS A N 1
ATOM 1448 C CA . LYS A 1 205 ? 66.199 -0.264 74.243 1.00 38.27 205 LYS A CA 1
ATOM 1449 C C . LYS A 1 205 ? 66.091 -1.008 75.567 1.00 47.06 205 LYS A C 1
ATOM 1450 O O . LYS A 1 205 ? 67.017 -0.973 76.376 1.00 51.95 205 LYS A O 1
ATOM 1456 N N . GLU A 1 206 ? 64.965 -1.684 75.786 1.00 50.78 206 GLU A N 1
ATOM 1457 C CA . GLU A 1 206 ? 64.764 -2.423 77.029 1.00 64.42 206 GLU A CA 1
ATOM 1458 C C . GLU A 1 206 ? 65.098 -3.912 76.949 1.00 58.03 206 GLU A C 1
ATOM 1459 O O . GLU A 1 206 ? 65.699 -4.464 77.867 1.00 71.35 206 GLU A O 1
ATOM 1465 N N . ARG A 1 207 ? 64.712 -4.562 75.858 1.00 49.20 207 ARG A N 1
ATOM 1466 C CA . ARG A 1 207 ? 64.969 -5.986 75.704 1.00 38.55 207 ARG A CA 1
ATOM 1467 C C . ARG A 1 207 ? 66.276 -6.297 74.981 1.00 36.20 207 ARG A C 1
ATOM 1468 O O . ARG A 1 207 ? 66.913 -7.304 75.261 1.00 45.50 207 ARG A O 1
ATOM 1476 N N . TYR A 1 208 ? 66.678 -5.435 74.055 1.00 36.03 208 TYR A N 1
ATOM 1477 C CA . TYR A 1 208 ? 67.908 -5.657 73.298 1.00 38.26 208 TYR A CA 1
ATOM 1478 C C . TYR A 1 208 ? 68.787 -4.403 73.234 1.00 37.96 208 TYR A C 1
ATOM 1479 O O . TYR A 1 208 ? 68.957 -3.806 72.170 1.00 30.33 208 TYR A O 1
ATOM 1488 N N . PRO A 1 209 ? 69.378 -4.004 74.372 1.00 37.63 209 PRO A N 1
ATOM 1489 C CA . PRO A 1 209 ? 70.235 -2.812 74.441 1.00 44.48 209 PRO A CA 1
ATOM 1490 C C . PRO A 1 209 ? 71.377 -2.729 73.431 1.00 41.56 209 PRO A C 1
ATOM 1491 O O . PRO A 1 209 ? 71.697 -1.647 72.944 1.00 42.72 209 PRO A O 1
ATOM 1495 N N . GLU A 1 210 ? 71.986 -3.864 73.110 1.00 45.43 210 GLU A N 1
ATOM 1496 C CA . GLU A 1 210 ? 73.090 -3.866 72.162 1.00 42.89 210 GLU A CA 1
ATOM 1497 C C . GLU A 1 210 ? 72.639 -3.582 70.739 1.00 47.68 210 GLU A C 1
ATOM 1498 O O . GLU A 1 210 ? 73.357 -2.941 69.968 1.00 53.16 210 GLU A O 1
ATOM 1504 N N . MET A 1 211 ? 71.449 -4.057 70.391 1.00 41.29 211 MET A N 1
ATOM 1505 C CA . MET A 1 211 ? 70.924 -3.827 69.056 1.00 33.03 211 MET A CA 1
ATOM 1506 C C . MET A 1 211 ? 70.380 -2.403 68.969 1.00 26.82 211 MET A C 1
ATOM 1507 O O . MET A 1 211 ? 70.516 -1.733 67.944 1.00 35.41 211 MET A O 1
ATOM 1512 N N . ALA A 1 212 ? 69.780 -1.936 70.056 1.00 17.84 212 ALA A N 1
ATOM 1513 C CA . ALA A 1 212 ? 69.206 -0.597 70.089 1.00 18.33 212 ALA A CA 1
ATOM 1514 C C . ALA A 1 212 ? 70.252 0.518 70.024 1.00 25.86 212 ALA A C 1
ATOM 1515 O O . ALA A 1 212 ? 69.955 1.617 69.556 1.00 27.04 212 ALA A O 1
ATOM 1517 N N . LYS A 1 213 ? 71.472 0.240 70.478 1.00 20.81 213 LYS A N 1
ATOM 1518 C CA . LYS A 1 213 ? 72.516 1.259 70.473 1.00 25.49 213 LYS A CA 1
ATOM 1519 C C . LYS A 1 213 ? 72.965 1.611 69.063 1.00 22.68 213 LYS A C 1
ATOM 1520 O O . LYS A 1 213 ? 73.568 2.656 68.833 1.00 31.38 213 LYS A O 1
ATOM 1526 N N . ASN A 1 214 ? 72.665 0.733 68.118 1.00 30.81 214 ASN A N 1
ATOM 1527 C CA . ASN A 1 214 ? 73.029 0.959 66.725 1.00 38.39 214 ASN A CA 1
ATOM 1528 C C . ASN A 1 214 ? 71.795 0.963 65.836 1.00 37.23 214 ASN A C 1
ATOM 1529 O O . ASN A 1 214 ? 71.848 0.533 64.689 1.00 51.84 214 ASN A O 1
ATOM 1534 N N . ALA A 1 215 ? 70.683 1.446 66.376 1.00 32.98 215 ALA A N 1
ATOM 1535 C CA . ALA A 1 215 ? 69.432 1.511 65.639 1.00 29.57 215 ALA A CA 1
ATOM 1536 C C . ALA A 1 215 ? 68.924 2.946 65.606 1.00 30.00 215 ALA A C 1
ATOM 1537 O O . ALA A 1 215 ? 69.046 3.672 66.594 1.00 32.71 215 ALA A O 1
ATOM 1539 N N . VAL A 1 216 ? 68.360 3.354 64.472 1.00 26.82 216 VAL A N 1
ATOM 1540 C CA . VAL A 1 216 ? 67.822 4.704 64.332 1.00 25.05 216 VAL A CA 1
ATOM 1541 C C . VAL A 1 216 ? 66.446 4.688 63.690 1.00 28.88 216 VAL A C 1
ATOM 1542 O O . VAL A 1 216 ? 66.186 3.899 62.784 1.00 35.63 216 VAL A O 1
ATOM 1546 N N . VAL A 1 217 ? 65.565 5.562 64.169 1.00 37.27 217 VAL A N 1
ATOM 1547 C CA . VAL A 1 217 ? 64.211 5.669 63.633 1.00 36.85 217 VAL A CA 1
ATOM 1548 C C . VAL A 1 217 ? 64.129 6.861 62.687 1.00 35.95 217 VAL A C 1
ATOM 1549 O O . VAL A 1 217 ? 64.393 7.993 63.084 1.00 39.37 217 VAL A O 1
ATOM 1553 N N . VAL A 1 218 ? 63.766 6.597 61.437 1.00 47.43 218 VAL A N 1
ATOM 1554 C CA . VAL A 1 218 ? 63.655 7.640 60.423 1.00 50.49 218 VAL A CA 1
ATOM 1555 C C . VAL A 1 218 ? 62.201 8.052 60.212 1.00 53.02 218 VAL A C 1
ATOM 1556 O O . VAL A 1 218 ? 61.281 7.293 60.518 1.00 49.32 218 VAL A O 1
ATOM 1560 N N . ASP A 1 219 ? 62.005 9.258 59.689 1.00 62.78 219 ASP A N 1
ATOM 1561 C CA . ASP A 1 219 ? 60.672 9.800 59.446 1.00 74.70 219 ASP A CA 1
ATOM 1562 C C . ASP A 1 219 ? 59.879 9.101 58.341 1.00 63.60 219 ASP A C 1
ATOM 1563 O O . ASP A 1 219 ? 58.655 9.210 58.298 1.00 71.89 219 ASP A O 1
ATOM 1568 N N . VAL A 1 220 ? 60.566 8.396 57.446 1.00 51.09 220 VAL A N 1
ATOM 1569 C CA . VAL A 1 220 ? 59.899 7.690 56.350 1.00 44.97 220 VAL A CA 1
ATOM 1570 C C . VAL A 1 220 ? 58.605 7.012 56.801 1.00 44.31 220 VAL A C 1
ATOM 1571 O O . VAL A 1 220 ? 58.563 6.363 57.844 1.00 50.99 220 VAL A O 1
ATOM 1575 N N . SER A 1 221 ? 57.550 7.162 56.007 1.00 41.85 221 SER A N 1
ATOM 1576 C CA . SER A 1 221 ? 56.256 6.575 56.340 1.00 38.74 221 SER A CA 1
ATOM 1577 C C . SER A 1 221 ? 55.943 5.338 55.516 1.00 41.53 221 SER A C 1
ATOM 1578 O O . SER A 1 221 ? 55.173 4.473 55.942 1.00 43.23 221 SER A O 1
ATOM 1581 N N . SER A 1 222 ? 56.537 5.264 54.330 1.00 40.54 222 SER A N 1
ATOM 1582 C CA . SER A 1 222 ? 56.334 4.142 53.426 1.00 33.58 222 SER A CA 1
ATOM 1583 C C . SER A 1 222 ? 56.590 2.829 54.163 1.00 36.29 222 SER A C 1
ATOM 1584 O O . SER A 1 222 ? 57.038 2.825 55.306 1.00 35.98 222 SER A O 1
ATOM 1587 N N . VAL A 1 223 ? 56.303 1.713 53.510 1.00 34.24 223 VAL A N 1
ATOM 1588 C CA . VAL A 1 223 ? 56.529 0.415 54.123 1.00 37.67 223 VAL A CA 1
ATOM 1589 C C . VAL A 1 223 ? 56.992 -0.565 53.048 1.00 33.12 223 VAL A C 1
ATOM 1590 O O . VAL A 1 223 ? 56.729 -0.357 51.867 1.00 36.63 223 VAL A O 1
ATOM 1594 N N . GLY A 1 224 ? 57.695 -1.618 53.457 1.00 26.60 224 GLY A N 1
ATOM 1595 C CA . GLY A 1 224 ? 58.185 -2.598 52.500 1.00 38.70 224 GLY A CA 1
ATOM 1596 C C . GLY A 1 224 ? 59.022 -1.985 51.387 1.00 50.78 224 GLY A C 1
ATOM 1597 O O . GLY A 1 224 ? 59.785 -1.042 51.619 1.00 50.84 224 GLY A O 1
ATOM 1598 N N . SER A 1 225 ? 58.878 -2.523 50.177 1.00 54.14 225 SER A N 1
ATOM 1599 C CA . SER A 1 225 ? 59.616 -2.039 49.009 1.00 58.67 225 SER A CA 1
ATOM 1600 C C . SER A 1 225 ? 59.649 -0.517 48.916 1.00 55.73 225 SER A C 1
ATOM 1601 O O . SER A 1 225 ? 60.713 0.091 48.796 1.00 55.78 225 SER A O 1
ATOM 1604 N N . ARG A 1 226 ? 58.469 0.089 48.950 1.00 55.33 226 ARG A N 1
ATOM 1605 C CA . ARG A 1 226 ? 58.338 1.538 48.887 1.00 56.36 226 ARG A CA 1
ATOM 1606 C C . ARG A 1 226 ? 59.255 2.188 49.915 1.00 53.69 226 ARG A C 1
ATOM 1607 O O . ARG A 1 226 ? 60.051 3.073 49.585 1.00 45.11 226 ARG A O 1
ATOM 1615 N N . GLY A 1 227 ? 59.135 1.731 51.161 1.00 43.32 227 GLY A N 1
ATOM 1616 C CA . GLY A 1 227 ? 59.938 2.263 52.246 1.00 39.63 227 GLY A CA 1
ATOM 1617 C C . GLY A 1 227 ? 61.437 2.194 52.031 1.00 36.36 227 GLY A C 1
ATOM 1618 O O . GLY A 1 227 ? 62.132 3.200 52.168 1.00 37.07 227 GLY A O 1
ATOM 1619 N N . PHE A 1 228 ? 61.944 1.013 51.698 1.00 29.32 228 PHE A N 1
ATOM 1620 C CA . PHE A 1 228 ? 63.372 0.852 51.475 1.00 31.08 228 PHE A CA 1
ATOM 1621 C C . PHE A 1 228 ? 63.855 1.854 50.439 1.00 34.44 228 PHE A C 1
ATOM 1622 O O . PHE A 1 228 ? 64.912 2.467 50.605 1.00 38.25 228 PHE A O 1
ATOM 1630 N N . ILE A 1 229 ? 63.072 2.027 49.379 1.00 32.82 229 ILE A N 1
ATOM 1631 C CA . ILE A 1 229 ? 63.429 2.962 48.321 1.00 35.27 229 ILE A CA 1
ATOM 1632 C C . ILE A 1 229 ? 63.516 4.377 48.866 1.00 36.90 229 ILE A C 1
ATOM 1633 O O . ILE A 1 229 ? 64.429 5.124 48.522 1.00 39.15 229 ILE A O 1
ATOM 1638 N N . GLU A 1 230 ? 62.563 4.747 49.713 1.00 34.12 230 GLU A N 1
ATOM 1639 C CA . GLU A 1 230 ? 62.570 6.082 50.284 1.00 41.42 230 GLU A CA 1
ATOM 1640 C C . GLU A 1 230 ? 63.742 6.244 51.242 1.00 43.17 230 GLU A C 1
ATOM 1641 O O . GLU A 1 230 ? 64.367 7.308 51.302 1.00 46.94 230 GLU A O 1
ATOM 1647 N N . ILE A 1 231 ? 64.036 5.188 51.995 1.00 39.26 231 ILE A N 1
ATOM 1648 C CA . ILE A 1 231 ? 65.151 5.230 52.929 1.00 28.69 231 ILE A CA 1
ATOM 1649 C C . ILE A 1 231 ? 66.403 5.598 52.132 1.00 29.07 231 ILE A C 1
ATOM 1650 O O . ILE A 1 231 ? 67.114 6.541 52.478 1.00 21.34 231 ILE A O 1
ATOM 1655 N N . LEU A 1 232 ? 66.658 4.855 51.056 1.00 23.89 232 LEU A N 1
ATOM 1656 C CA . LEU A 1 232 ? 67.827 5.099 50.220 1.00 25.28 232 LEU A CA 1
ATOM 1657 C C . LEU A 1 232 ? 67.852 6.513 49.659 1.00 27.88 232 LEU A C 1
ATOM 1658 O O . LEU A 1 232 ? 68.916 7.113 49.503 1.00 39.28 232 LEU A O 1
ATOM 1663 N N . LYS A 1 233 ? 66.676 7.049 49.364 1.00 39.40 233 LYS A N 1
ATOM 1664 C CA . LYS A 1 233 ? 66.577 8.389 48.806 1.00 50.29 233 LYS A CA 1
ATOM 1665 C C . LYS A 1 233 ? 66.998 9.443 49.828 1.00 49.48 233 LYS A C 1
ATOM 1666 O O . LYS A 1 233 ? 67.657 10.422 49.484 1.00 48.27 233 LYS A O 1
ATOM 1672 N N . ARG A 1 234 ? 66.624 9.224 51.084 1.00 51.23 234 ARG A N 1
ATOM 1673 C CA . ARG A 1 234 ? 66.938 10.147 52.175 1.00 54.03 234 ARG A CA 1
ATOM 1674 C C . ARG A 1 234 ? 68.417 10.151 52.598 1.00 56.22 234 ARG A C 1
ATOM 1675 O O . ARG A 1 234 ? 68.804 10.894 53.504 1.00 47.49 234 ARG A O 1
ATOM 1683 N N . ARG A 1 235 ? 69.233 9.320 51.950 1.00 52.54 235 ARG A N 1
ATOM 1684 C CA . ARG A 1 235 ? 70.662 9.218 52.258 1.00 50.37 235 ARG A CA 1
ATOM 1685 C C . ARG A 1 235 ? 70.936 8.862 53.729 1.00 49.83 235 ARG A C 1
ATOM 1686 O O . ARG A 1 235 ? 71.954 9.264 54.301 1.00 50.80 235 ARG A O 1
ATOM 1694 N N . VAL A 1 236 ? 70.023 8.109 54.337 1.00 37.85 236 VAL A N 1
ATOM 1695 C CA . VAL A 1 236 ? 70.182 7.693 55.722 1.00 26.20 236 VAL A CA 1
ATOM 1696 C C . VAL A 1 236 ? 71.492 6.910 55.827 1.00 28.38 236 VAL A C 1
ATOM 1697 O O . VAL A 1 236 ? 72.314 7.159 56.706 1.00 33.63 236 VAL A O 1
ATOM 1701 N N . VAL A 1 237 ? 71.689 5.969 54.912 1.00 23.68 237 VAL A N 1
ATOM 1702 C CA . VAL A 1 237 ? 72.904 5.165 54.910 1.00 18.70 237 VAL A CA 1
ATOM 1703 C C . VAL A 1 237 ? 74.142 6.052 54.923 1.00 19.79 237 VAL A C 1
ATOM 1704 O O . VAL A 1 237 ? 75.088 5.800 55.671 1.00 15.02 237 VAL A O 1
ATOM 1708 N N . ASP A 1 238 ? 74.126 7.093 54.098 1.00 19.53 238 ASP A N 1
ATOM 1709 C CA . ASP A 1 238 ? 75.247 8.019 54.010 1.00 21.66 238 ASP A CA 1
ATOM 1710 C C . ASP A 1 238 ? 75.571 8.623 55.366 1.00 19.09 238 ASP A C 1
ATOM 1711 O O . ASP A 1 238 ? 76.738 8.850 55.686 1.00 9.12 238 ASP A O 1
ATOM 1716 N N . LYS A 1 239 ? 74.536 8.883 56.159 1.00 11.77 239 LYS A N 1
ATOM 1717 C CA . LYS A 1 239 ? 74.736 9.428 57.492 1.00 17.78 239 LYS A CA 1
ATOM 1718 C C . LYS A 1 239 ? 75.376 8.363 58.390 1.00 27.97 239 LYS A C 1
ATOM 1719 O O . LYS A 1 239 ? 76.286 8.660 59.169 1.00 27.12 239 LYS A O 1
ATOM 1725 N N . ILE A 1 240 ? 74.912 7.123 58.271 1.00 21.94 240 ILE A N 1
ATOM 1726 C CA . ILE A 1 240 ? 75.479 6.038 59.054 1.00 15.02 240 ILE A CA 1
ATOM 1727 C C . ILE A 1 240 ? 76.988 5.987 58.792 1.00 18.14 240 ILE A C 1
ATOM 1728 O O . ILE A 1 240 ? 77.797 6.001 59.720 1.00 17.91 240 ILE A O 1
ATOM 1733 N N . VAL A 1 241 ? 77.359 5.918 57.520 1.00 10.85 241 VAL A N 1
ATOM 1734 C CA . VAL A 1 241 ? 78.764 5.874 57.140 1.00 22.99 241 VAL A CA 1
ATOM 1735 C C . VAL A 1 241 ? 79.496 7.041 57.770 1.00 29.81 241 VAL A C 1
ATOM 1736 O O . VAL A 1 241 ? 80.594 6.882 58.303 1.00 34.14 241 VAL A O 1
ATOM 1740 N N . GLY A 1 242 ? 78.881 8.217 57.694 1.00 27.08 242 GLY A N 1
ATOM 1741 C CA . GLY A 1 242 ? 79.478 9.404 58.268 1.00 22.46 242 GLY A CA 1
ATOM 1742 C C . GLY A 1 242 ? 79.804 9.213 59.736 1.00 26.64 242 GLY A C 1
ATOM 1743 O O . GLY A 1 242 ? 80.864 9.636 60.197 1.00 29.85 242 GLY A O 1
ATOM 1744 N N . GLU A 1 243 ? 78.901 8.571 60.474 1.00 20.39 243 GLU A N 1
ATOM 1745 C CA . GLU A 1 243 ? 79.129 8.338 61.891 1.00 21.41 243 GLU A CA 1
ATOM 1746 C C . GLU A 1 243 ? 80.217 7.289 62.111 1.00 26.22 243 GLU A C 1
ATOM 1747 O O . GLU A 1 243 ? 81.033 7.410 63.029 1.00 28.09 243 GLU A O 1
ATOM 1753 N N . VAL A 1 244 ? 80.240 6.264 61.268 1.00 26.21 244 VAL A N 1
ATOM 1754 C CA . VAL A 1 244 ? 81.260 5.227 61.387 1.00 24.46 244 VAL A CA 1
ATOM 1755 C C . VAL A 1 244 ? 82.649 5.843 61.203 1.00 24.00 244 VAL A C 1
ATOM 1756 O O . VAL A 1 244 ? 83.611 5.420 61.835 1.00 17.92 244 VAL A O 1
ATOM 1760 N N . ARG A 1 245 ? 82.746 6.845 60.335 1.00 24.64 245 ARG A N 1
ATOM 1761 C CA . ARG A 1 245 ? 84.019 7.513 60.088 1.00 18.82 245 ARG A CA 1
ATOM 1762 C C . ARG A 1 245 ? 84.432 8.340 61.302 1.00 18.80 245 ARG A C 1
ATOM 1763 O O . ARG A 1 245 ? 85.573 8.272 61.754 1.00 9.00 245 ARG A O 1
ATOM 1771 N N . LEU A 1 246 ? 83.500 9.130 61.821 1.00 12.90 246 LEU A N 1
ATOM 1772 C CA . LEU A 1 246 ? 83.787 9.958 62.975 1.00 14.01 246 LEU A CA 1
ATOM 1773 C C . LEU A 1 246 ? 84.161 9.073 64.151 1.00 13.53 246 LEU A C 1
ATOM 1774 O O . LEU A 1 246 ? 84.992 9.447 64.973 1.00 20.22 246 LEU A O 1
ATOM 1779 N N . ALA A 1 247 ? 83.554 7.893 64.221 1.00 11.14 247 ALA A N 1
ATOM 1780 C CA . ALA A 1 247 ? 83.845 6.952 65.294 1.00 5.55 247 ALA A CA 1
ATOM 1781 C C . ALA A 1 247 ? 85.297 6.455 65.214 1.00 11.97 247 ALA A C 1
ATOM 1782 O O . ALA A 1 247 ? 85.927 6.192 66.238 1.00 17.06 247 ALA A O 1
ATOM 1784 N N . GLU A 1 248 ? 85.822 6.322 63.999 1.00 1.00 248 GLU A N 1
ATOM 1785 C CA . GLU A 1 248 ? 87.194 5.877 63.795 1.00 5.34 248 GLU A CA 1
ATOM 1786 C C . GLU A 1 248 ? 88.170 6.992 64.170 1.00 18.75 248 GLU A C 1
ATOM 1787 O O . GLU A 1 248 ? 89.262 6.732 64.680 1.00 26.52 248 GLU A O 1
ATOM 1793 N N . GLU A 1 249 ? 87.780 8.238 63.912 1.00 20.47 249 GLU A N 1
ATOM 1794 C CA . GLU A 1 249 ? 88.640 9.372 64.241 1.00 21.86 249 GLU A CA 1
ATOM 1795 C C . GLU A 1 249 ? 88.771 9.514 65.749 1.00 17.04 249 GLU A C 1
ATOM 1796 O O . GLU A 1 249 ? 89.847 9.820 66.258 1.00 15.68 249 GLU A O 1
ATOM 1802 N N . ALA A 1 250 ? 87.670 9.292 66.460 1.00 14.00 250 ALA A N 1
ATOM 1803 C CA . ALA A 1 250 ? 87.680 9.386 67.913 1.00 16.56 250 ALA A CA 1
ATOM 1804 C C . ALA A 1 250 ? 88.586 8.293 68.456 1.00 20.25 250 ALA A C 1
ATOM 1805 O O . ALA A 1 250 ? 89.267 8.490 69.455 1.00 22.58 250 ALA A O 1
ATOM 1807 N N . GLU A 1 251 ? 88.588 7.146 67.779 1.00 24.73 251 GLU A N 1
ATOM 1808 C CA . GLU A 1 251 ? 89.418 6.009 68.165 1.00 30.36 251 GLU A CA 1
ATOM 1809 C C . GLU A 1 251 ? 90.890 6.320 67.944 1.00 29.93 251 GLU A C 1
ATOM 1810 O O . GLU A 1 251 ? 91.749 5.812 68.659 1.00 30.09 251 GLU A O 1
ATOM 1816 N N . TYR A 1 252 ? 91.184 7.139 66.940 1.00 23.27 252 TYR A N 1
ATOM 1817 C CA . TYR A 1 252 ? 92.562 7.517 66.691 1.00 27.12 252 TYR A CA 1
ATOM 1818 C C . TYR A 1 252 ? 92.981 8.516 67.766 1.00 24.58 252 TYR A C 1
ATOM 1819 O O . TYR A 1 252 ? 94.123 8.519 68.215 1.00 36.69 252 TYR A O 1
ATOM 1828 N N . ILE A 1 253 ? 92.046 9.357 68.186 1.00 24.37 253 ILE A N 1
ATOM 1829 C CA . ILE A 1 253 ? 92.335 10.329 69.224 1.00 21.58 253 ILE A CA 1
ATOM 1830 C C . ILE A 1 253 ? 92.569 9.597 70.541 1.00 22.47 253 ILE A C 1
ATOM 1831 O O . ILE A 1 253 ? 93.400 10.017 71.343 1.00 26.06 253 ILE A O 1
ATOM 1836 N N . ASP A 1 254 ? 91.840 8.505 70.769 1.00 17.48 254 ASP A N 1
ATOM 1837 C CA . ASP A 1 254 ? 92.019 7.742 72.001 1.00 5.55 254 ASP A CA 1
ATOM 1838 C C . ASP A 1 254 ? 93.380 7.065 72.015 1.00 15.89 254 ASP A C 1
ATOM 1839 O O . ASP A 1 254 ? 94.070 7.066 73.029 1.00 18.93 254 ASP A O 1
ATOM 1844 N N . ARG A 1 255 ? 93.772 6.491 70.886 1.00 13.03 255 ARG A N 1
ATOM 1845 C CA . ARG A 1 255 ? 95.067 5.837 70.811 1.00 22.65 255 ARG A CA 1
ATOM 1846 C C . ARG A 1 255 ? 96.163 6.861 71.070 1.00 26.98 255 ARG A C 1
ATOM 1847 O O . ARG A 1 255 ? 97.094 6.592 71.830 1.00 27.51 255 ARG A O 1
ATOM 1855 N N . LEU A 1 256 ? 96.052 8.035 70.446 1.00 26.19 256 LEU A N 1
ATOM 1856 C CA . LEU A 1 256 ? 97.045 9.088 70.646 1.00 23.28 256 LEU A CA 1
ATOM 1857 C C . LEU A 1 256 ? 97.092 9.457 72.130 1.00 21.96 256 LEU A C 1
ATOM 1858 O O . LEU A 1 256 ? 98.160 9.681 72.687 1.00 15.71 256 LEU A O 1
ATOM 1863 N N . LEU A 1 257 ? 95.929 9.514 72.767 1.00 9.55 257 LEU A N 1
ATOM 1864 C CA . LEU A 1 257 ? 95.869 9.854 74.179 1.00 20.45 257 LEU A CA 1
ATOM 1865 C C . LEU A 1 257 ? 96.517 8.787 75.064 1.00 19.44 257 LEU A C 1
ATOM 1866 O O . LEU A 1 257 ? 97.327 9.114 75.930 1.00 22.25 257 LEU A O 1
ATOM 1871 N N . GLU A 1 258 ? 96.168 7.521 74.842 1.00 16.91 258 GLU A N 1
ATOM 1872 C CA . GLU A 1 258 ? 96.736 6.419 75.617 1.00 19.35 258 GLU A CA 1
ATOM 1873 C C . GLU A 1 258 ? 98.248 6.425 75.432 1.00 20.79 258 GLU A C 1
ATOM 1874 O O . GLU A 1 258 ? 99.006 6.162 76.369 1.00 23.40 258 GLU A O 1
ATOM 1880 N N . GLY A 1 259 ? 98.675 6.721 74.209 1.00 18.53 259 GLY A N 1
ATOM 1881 C CA . GLY A 1 259 ? 100.093 6.789 73.920 1.00 25.07 259 GLY A CA 1
ATOM 1882 C C . GLY A 1 259 ? 100.716 7.911 74.729 1.00 24.25 259 GLY A C 1
ATOM 1883 O O . GLY A 1 259 ? 101.780 7.754 75.304 1.00 28.36 259 GLY A O 1
ATOM 1884 N N . ILE A 1 260 ? 100.042 9.052 74.780 1.00 26.28 260 ILE A N 1
ATOM 1885 C CA . ILE A 1 260 ? 100.537 10.189 75.537 1.00 21.05 260 ILE A CA 1
ATOM 1886 C C . ILE A 1 260 ? 100.587 9.810 77.020 1.00 28.42 260 ILE A C 1
ATOM 1887 O O . ILE A 1 260 ? 101.502 10.199 77.756 1.00 21.96 260 ILE A O 1
ATOM 1892 N N . ALA A 1 261 ? 99.607 9.026 77.450 1.00 22.63 261 ALA A N 1
ATOM 1893 C CA . ALA A 1 261 ? 99.539 8.598 78.840 1.00 24.07 261 ALA A CA 1
ATOM 1894 C C . ALA A 1 261 ? 100.695 7.655 79.167 1.00 28.39 261 ALA A C 1
ATOM 1895 O O . ALA A 1 261 ? 101.383 7.833 80.176 1.00 39.04 261 ALA A O 1
ATOM 1897 N N . LYS A 1 262 ? 100.905 6.655 78.317 1.00 18.43 262 LYS A N 1
ATOM 1898 C CA . LYS A 1 262 ? 101.985 5.709 78.521 1.00 10.91 262 LYS A CA 1
ATOM 1899 C C . LYS A 1 262 ? 103.298 6.335 78.077 1.00 20.17 262 LYS A C 1
ATOM 1900 O O . LYS A 1 262 ? 104.369 5.785 78.328 1.00 26.67 262 LYS A O 1
ATOM 1906 N N . GLY A 1 263 ? 103.212 7.495 77.429 1.00 22.41 263 GLY A N 1
ATOM 1907 C CA . GLY A 1 263 ? 104.409 8.151 76.918 1.00 28.33 263 GLY A CA 1
ATOM 1908 C C . GLY A 1 263 ? 105.104 7.182 75.973 1.00 27.25 263 GLY A C 1
ATOM 1909 O O . GLY A 1 263 ? 106.312 6.976 76.054 1.00 38.76 263 GLY A O 1
ATOM 1910 N N . GLU A 1 264 ? 104.332 6.601 75.059 1.00 33.95 264 GLU A N 1
ATOM 1911 C CA . GLU A 1 264 ? 104.844 5.591 74.141 1.00 37.04 264 GLU A CA 1
ATOM 1912 C C . GLU A 1 264 ? 104.392 5.707 72.680 1.00 36.86 264 GLU A C 1
ATOM 1913 O O . GLU A 1 264 ? 103.196 5.718 72.382 1.00 37.86 264 GLU A O 1
ATOM 1919 N N . ARG A 1 265 ? 105.369 5.774 71.780 1.00 33.25 265 ARG A N 1
ATOM 1920 C CA . ARG A 1 265 ? 105.137 5.827 70.340 1.00 31.46 265 ARG A CA 1
ATOM 1921 C C . ARG A 1 265 ? 104.191 6.890 69.782 1.00 27.44 265 ARG A C 1
ATOM 1922 O O . ARG A 1 265 ? 103.379 6.605 68.899 1.00 14.75 265 ARG A O 1
ATOM 1930 N N . VAL A 1 266 ? 104.288 8.115 70.283 1.00 17.90 266 VAL A N 1
ATOM 1931 C CA . VAL A 1 266 ? 103.437 9.176 69.758 1.00 13.99 266 VAL A CA 1
ATOM 1932 C C . VAL A 1 266 ? 104.175 10.494 69.656 1.00 14.91 266 VAL A C 1
ATOM 1933 O O . VAL A 1 266 ? 105.196 10.714 70.315 1.00 10.69 266 VAL A O 1
ATOM 1937 N N . ALA A 1 267 ? 103.651 11.360 68.800 1.00 7.77 267 ALA A N 1
ATOM 1938 C CA . ALA A 1 267 ? 104.209 12.682 68.599 1.00 10.64 267 ALA A CA 1
ATOM 1939 C C . ALA A 1 267 ? 103.025 13.587 68.350 1.00 14.24 267 ALA A C 1
ATOM 1940 O O . ALA A 1 267 ? 102.031 13.165 67.765 1.00 24.03 267 ALA A O 1
ATOM 1942 N N . TYR A 1 268 ? 103.111 14.819 68.828 1.00 17.87 268 TYR A N 1
ATOM 1943 C CA . TYR A 1 268 ? 102.051 15.790 68.609 1.00 17.68 268 TYR A CA 1
ATOM 1944 C C . TYR A 1 268 ? 102.690 17.159 68.561 1.00 17.54 268 TYR A C 1
ATOM 1945 O O . TYR A 1 268 ? 103.616 17.445 69.305 1.00 28.17 268 TYR A O 1
ATOM 1954 N N . GLY A 1 269 ? 102.183 18.004 67.677 1.00 25.72 269 GLY A N 1
ATOM 1955 C CA . GLY A 1 269 ? 102.749 19.322 67.499 1.00 21.65 269 GLY A CA 1
ATOM 1956 C C . GLY A 1 269 ? 103.570 19.134 66.243 1.00 20.73 269 GLY A C 1
ATOM 1957 O O . GLY A 1 269 ? 104.129 18.054 66.030 1.00 20.03 269 GLY A O 1
ATOM 1958 N N . LEU A 1 270 ? 103.644 20.162 65.408 1.00 13.36 270 LEU A N 1
ATOM 1959 C CA . LEU A 1 270 ? 104.387 20.058 64.161 1.00 16.79 270 LEU A CA 1
ATOM 1960 C C . LEU A 1 270 ? 105.847 19.677 64.361 1.00 13.04 270 LEU A C 1
ATOM 1961 O O . LEU A 1 270 ? 106.358 18.797 63.668 1.00 8.46 270 LEU A O 1
ATOM 1966 N N . ASP A 1 271 ? 106.511 20.334 65.309 1.00 17.51 271 ASP A N 1
ATOM 1967 C CA . ASP A 1 271 ? 107.920 20.061 65.574 1.00 17.31 271 ASP A CA 1
ATOM 1968 C C . ASP A 1 271 ? 108.192 18.606 65.908 1.00 16.04 271 ASP A C 1
ATOM 1969 O O . ASP A 1 271 ? 109.092 17.983 65.333 1.00 20.63 271 ASP A O 1
ATOM 1974 N N . GLU A 1 272 ? 107.411 18.060 66.833 1.00 5.78 272 GLU A N 1
ATOM 1975 C CA . GLU A 1 272 ? 107.584 16.673 67.235 1.00 13.91 272 GLU A CA 1
ATOM 1976 C C . GLU A 1 272 ? 107.350 15.747 66.042 1.00 22.37 272 GLU A C 1
ATOM 1977 O O . GLU A 1 272 ? 108.135 14.828 65.806 1.00 21.47 272 GLU A O 1
ATOM 1983 N N . VAL A 1 273 ? 106.281 16.012 65.287 1.00 19.20 273 VAL A N 1
ATOM 1984 C CA . VAL A 1 273 ? 105.923 15.214 64.118 1.00 8.53 273 VAL A CA 1
ATOM 1985 C C . VAL A 1 273 ? 107.009 15.272 63.058 1.00 5.46 273 VAL A C 1
ATOM 1986 O O . VAL A 1 273 ? 107.334 14.262 62.433 1.00 9.91 273 VAL A O 1
ATOM 1990 N N . ARG A 1 274 ? 107.572 16.452 62.845 1.00 9.34 274 ARG A N 1
ATOM 1991 C CA . ARG A 1 274 ? 108.629 16.577 61.855 1.00 17.64 274 ARG A CA 1
ATOM 1992 C C . ARG A 1 274 ? 109.832 15.776 62.319 1.00 18.50 274 ARG A C 1
ATOM 1993 O O . ARG A 1 274 ? 110.510 15.151 61.507 1.00 17.50 274 ARG A O 1
ATOM 2001 N N . GLU A 1 275 ? 110.085 15.793 63.627 1.00 20.22 275 GLU A N 1
ATOM 2002 C CA . GLU A 1 275 ? 111.215 15.062 64.201 1.00 25.15 275 GLU A CA 1
ATOM 2003 C C . GLU A 1 275 ? 111.035 13.577 63.930 1.00 26.71 275 GLU A C 1
ATOM 2004 O O . GLU A 1 275 ? 111.952 12.903 63.456 1.00 29.55 275 GLU A O 1
ATOM 2010 N N . ALA A 1 276 ? 109.842 13.075 64.229 1.00 22.68 276 ALA A N 1
ATOM 2011 C CA . ALA A 1 276 ? 109.536 11.670 64.014 1.00 11.63 276 ALA A CA 1
ATOM 2012 C C . ALA A 1 276 ? 109.610 11.323 62.528 1.00 13.45 276 ALA A C 1
ATOM 2013 O O . ALA A 1 276 ? 110.091 10.257 62.153 1.00 18.38 276 ALA A O 1
ATOM 2015 N N . HIS A 1 277 ? 109.139 12.235 61.685 1.00 12.90 277 HIS A N 1
ATOM 2016 C CA . HIS A 1 277 ? 109.144 12.011 60.249 1.00 13.28 277 HIS A CA 1
ATOM 2017 C C . HIS A 1 277 ? 110.554 11.891 59.703 1.00 13.30 277 HIS A C 1
ATOM 2018 O O . HIS A 1 277 ? 110.780 11.197 58.715 1.00 24.15 277 HIS A O 1
ATOM 2025 N N . ASN A 1 278 ? 111.503 12.569 60.340 1.00 17.19 278 ASN A N 1
ATOM 2026 C CA . ASN A 1 278 ? 112.892 12.523 59.893 1.00 22.39 278 ASN A CA 1
ATOM 2027 C C . ASN A 1 278 ? 113.422 11.094 59.913 1.00 22.16 278 ASN A C 1
ATOM 2028 O O . ASN A 1 278 ? 114.365 10.756 59.201 1.00 11.18 278 ASN A O 1
ATOM 2033 N N . TYR A 1 279 ? 112.799 10.257 60.732 1.00 19.73 279 TYR A N 1
ATOM 2034 C CA . TYR A 1 279 ? 113.193 8.863 60.842 1.00 31.95 279 TYR A CA 1
ATOM 2035 C C . TYR A 1 279 ? 112.119 7.969 60.225 1.00 31.91 279 TYR A C 1
ATOM 2036 O O . TYR A 1 279 ? 112.151 6.747 60.376 1.00 36.66 279 TYR A O 1
ATOM 2045 N N . ARG A 1 280 ? 111.172 8.587 59.527 1.00 27.53 280 ARG A N 1
ATOM 2046 C CA . ARG A 1 280 ? 110.075 7.859 58.898 1.00 32.83 280 ARG A CA 1
ATOM 2047 C C . ARG A 1 280 ? 109.430 6.885 59.889 1.00 36.18 280 ARG A C 1
ATOM 2048 O O . ARG A 1 280 ? 109.146 5.725 59.567 1.00 31.67 280 ARG A O 1
ATOM 2056 N N . ALA A 1 281 ? 109.198 7.387 61.099 1.00 34.23 281 ALA A N 1
ATOM 2057 C CA . ALA A 1 281 ? 108.592 6.611 62.170 1.00 24.47 281 ALA A CA 1
ATOM 2058 C C . ALA A 1 281 ? 107.081 6.780 62.214 1.00 21.19 281 ALA A C 1
ATOM 2059 O O . ALA A 1 281 ? 106.429 6.296 63.135 1.00 22.53 281 ALA A O 1
ATOM 2061 N N . ILE A 1 282 ? 106.516 7.457 61.221 1.00 15.96 282 ILE A N 1
ATOM 2062 C CA . ILE A 1 282 ? 105.079 7.675 61.220 1.00 19.64 282 ILE A CA 1
ATOM 2063 C C . ILE A 1 282 ? 104.273 6.567 60.568 1.00 22.42 282 ILE A C 1
ATOM 2064 O O . ILE A 1 282 ? 104.373 6.322 59.368 1.00 20.44 282 ILE A O 1
ATOM 2069 N N . GLU A 1 283 ? 103.475 5.903 61.394 1.00 14.25 283 GLU A N 1
ATOM 2070 C CA . GLU A 1 283 ? 102.602 4.833 60.954 1.00 17.34 283 GLU A CA 1
ATOM 2071 C C . GLU A 1 283 ? 101.302 5.513 60.546 1.00 22.22 283 GLU A C 1
ATOM 2072 O O . GLU A 1 283 ? 100.793 5.303 59.449 1.00 24.14 283 GLU A O 1
ATOM 2078 N N . VAL A 1 284 ? 100.776 6.342 61.441 1.00 12.88 284 VAL A N 1
ATOM 2079 C CA . VAL A 1 284 ? 99.530 7.032 61.180 1.00 11.20 284 VAL A CA 1
ATOM 2080 C C . VAL A 1 284 ? 99.660 8.497 61.511 1.00 13.03 284 VAL A C 1
ATOM 2081 O O . VAL A 1 284 ? 99.890 8.849 62.661 1.00 12.03 284 VAL A O 1
ATOM 2085 N N . LEU A 1 285 ? 99.511 9.347 60.494 1.00 19.73 285 LEU A N 1
ATOM 2086 C CA . LEU A 1 285 ? 99.586 10.800 60.658 1.00 4.96 285 LEU A CA 1
ATOM 2087 C C . LEU A 1 285 ? 98.172 11.339 60.832 1.00 15.08 285 LEU A C 1
ATOM 2088 O O . LEU A 1 285 ? 97.322 11.119 59.974 1.00 25.59 285 LEU A O 1
ATOM 2093 N N . LEU A 1 286 ? 97.919 12.030 61.941 1.00 11.66 286 LEU A N 1
ATOM 2094 C CA . LEU A 1 286 ? 96.598 12.602 62.205 1.00 11.23 286 LEU A CA 1
ATOM 2095 C C . LEU A 1 286 ? 96.672 14.123 62.048 1.00 5.41 286 LEU A C 1
ATOM 2096 O O . LEU A 1 286 ? 97.526 14.763 62.646 1.00 16.15 286 LEU A O 1
ATOM 2101 N N . VAL A 1 287 ? 95.780 14.711 61.258 1.00 11.36 287 VAL A N 1
ATOM 2102 C CA . VAL A 1 287 ? 95.835 16.160 61.048 1.00 14.39 287 VAL A CA 1
ATOM 2103 C C . VAL A 1 287 ? 94.478 16.840 61.001 1.00 9.16 287 VAL A C 1
ATOM 2104 O O . VAL A 1 287 ? 93.518 16.296 60.462 1.00 15.02 287 VAL A O 1
ATOM 2108 N N . ALA A 1 288 ? 94.404 18.035 61.579 1.00 7.53 288 ALA A N 1
ATOM 2109 C CA . ALA A 1 288 ? 93.154 18.802 61.597 1.00 13.90 288 ALA A CA 1
ATOM 2110 C C . ALA A 1 288 ? 93.060 19.644 60.329 1.00 16.37 288 ALA A C 1
ATOM 2111 O O . ALA A 1 288 ? 94.041 20.257 59.899 1.00 23.26 288 ALA A O 1
ATOM 2113 N N . ASP A 1 289 ? 91.876 19.671 59.729 1.00 17.55 289 ASP A N 1
ATOM 2114 C CA . ASP A 1 289 ? 91.685 20.420 58.497 1.00 14.91 289 ASP A CA 1
ATOM 2115 C C . ASP A 1 289 ? 92.138 21.871 58.623 1.00 14.91 289 ASP A C 1
ATOM 2116 O O . ASP A 1 289 ? 92.769 22.404 57.705 1.00 17.55 289 ASP A O 1
ATOM 2121 N N . GLU A 1 290 ? 91.848 22.502 59.760 1.00 7.75 290 GLU A N 1
ATOM 2122 C CA . GLU A 1 290 ? 92.256 23.888 59.964 1.00 8.77 290 GLU A CA 1
ATOM 2123 C C . GLU A 1 290 ? 93.768 24.019 59.869 1.00 11.82 290 GLU A C 1
ATOM 2124 O O . GLU A 1 290 ? 94.291 25.006 59.345 1.00 16.37 290 GLU A O 1
ATOM 2130 N N . PHE A 1 291 ? 94.468 23.022 60.392 1.00 1.58 291 PHE A N 1
ATOM 2131 C CA . PHE A 1 291 ? 95.919 23.037 60.381 1.00 9.35 291 PHE A CA 1
ATOM 2132 C C . PHE A 1 291 ? 96.438 23.092 58.957 1.00 13.10 291 PHE A C 1
ATOM 2133 O O . PHE A 1 291 ? 97.319 23.890 58.641 1.00 10.37 291 PHE A O 1
ATOM 2141 N N . LEU A 1 292 ? 95.901 22.235 58.098 1.00 5.25 292 LEU A N 1
ATOM 2142 C CA . LEU A 1 292 ? 96.352 22.225 56.714 1.00 16.81 292 LEU A CA 1
ATOM 2143 C C . LEU A 1 292 ? 96.164 23.590 56.067 1.00 16.06 292 LEU A C 1
ATOM 2144 O O . LEU A 1 292 ? 97.076 24.117 55.430 1.00 14.24 292 LEU A O 1
ATOM 2149 N N . LEU A 1 293 ? 94.981 24.165 56.248 1.00 12.39 293 LEU A N 1
ATOM 2150 C CA . LEU A 1 293 ? 94.670 25.468 55.681 1.00 4.28 293 LEU A CA 1
ATOM 2151 C C . LEU A 1 293 ? 95.642 26.566 56.105 1.00 6.38 293 LEU A C 1
ATOM 2152 O O . LEU A 1 293 ? 96.111 27.338 55.274 1.00 19.35 293 LEU A O 1
ATOM 2157 N N . GLU A 1 294 ? 95.945 26.635 57.395 1.00 11.35 294 GLU A N 1
ATOM 2158 C CA . GLU A 1 294 ? 96.863 27.646 57.910 1.00 14.90 294 GLU A CA 1
ATOM 2159 C C . GLU A 1 294 ? 98.303 27.407 57.455 1.00 16.64 294 GLU A C 1
ATOM 2160 O O . GLU A 1 294 ? 99.000 28.332 57.051 1.00 25.35 294 GLU A O 1
ATOM 2166 N N . GLU A 1 295 ? 98.739 26.156 57.506 1.00 12.36 295 GLU A N 1
ATOM 2167 C CA . GLU A 1 295 ? 100.104 25.812 57.140 1.00 5.67 295 GLU A CA 1
ATOM 2168 C C . GLU A 1 295 ? 100.436 25.887 55.660 1.00 14.27 295 GLU A C 1
ATOM 2169 O O . GLU A 1 295 ? 101.551 26.276 55.283 1.00 8.13 295 GLU A O 1
ATOM 2175 N N . ARG A 1 296 ? 99.475 25.503 54.823 1.00 15.15 296 ARG A N 1
ATOM 2176 C CA . ARG A 1 296 ? 99.678 25.497 53.378 1.00 8.68 296 ARG A CA 1
ATOM 2177 C C . ARG A 1 296 ? 100.059 26.904 52.899 1.00 15.02 296 ARG A C 1
ATOM 2178 O O . ARG A 1 296 ? 100.670 27.077 51.844 1.00 19.40 296 ARG A O 1
ATOM 2186 N N . GLU A 1 297 ? 99.714 27.905 53.701 1.00 15.04 297 GLU A N 1
ATOM 2187 C CA . GLU A 1 297 ? 100.026 29.298 53.395 1.00 11.39 297 GLU A CA 1
ATOM 2188 C C . GLU A 1 297 ? 101.500 29.599 53.624 1.00 20.30 297 GLU A C 1
ATOM 2189 O O . GLU A 1 297 ? 102.050 30.509 53.013 1.00 24.91 297 GLU A O 1
ATOM 2195 N N . LYS A 1 298 ? 102.134 28.830 54.509 1.00 26.07 298 LYS A N 1
ATOM 2196 C CA . LYS A 1 298 ? 103.531 29.046 54.860 1.00 4.04 298 LYS A CA 1
ATOM 2197 C C . LYS A 1 298 ? 104.518 28.076 54.233 1.00 18.76 298 LYS A C 1
ATOM 2198 O O . LYS A 1 298 ? 105.644 28.461 53.925 1.00 21.53 298 LYS A O 1
ATOM 2204 N N . TRP A 1 299 ? 104.111 26.824 54.045 1.00 19.46 299 TRP A N 1
ATOM 2205 C CA . TRP A 1 299 ? 104.996 25.836 53.432 1.00 12.34 299 TRP A CA 1
ATOM 2206 C C . TRP A 1 299 ? 104.212 24.688 52.793 1.00 21.03 299 TRP A C 1
ATOM 2207 O O . TRP A 1 299 ? 102.993 24.575 52.979 1.00 12.62 299 TRP A O 1
ATOM 2218 N N . ASP A 1 300 ? 104.914 23.845 52.039 1.00 14.95 300 ASP A N 1
ATOM 2219 C CA . ASP A 1 300 ? 104.284 22.716 51.364 1.00 10.07 300 ASP A CA 1
ATOM 2220 C C . ASP A 1 300 ? 103.914 21.616 52.358 1.00 8.20 300 ASP A C 1
ATOM 2221 O O . ASP A 1 300 ? 104.477 20.524 52.341 1.00 16.04 300 ASP A O 1
ATOM 2226 N N . VAL A 1 301 ? 102.949 21.923 53.218 1.00 4.31 301 VAL A N 1
ATOM 2227 C CA . VAL A 1 301 ? 102.471 20.996 54.231 1.00 4.36 301 VAL A CA 1
ATOM 2228 C C . VAL A 1 301 ? 102.010 19.679 53.617 1.00 5.22 301 VAL A C 1
ATOM 2229 O O . VAL A 1 301 ? 102.135 18.625 54.230 1.00 27.90 301 VAL A O 1
ATOM 2233 N N . ASP A 1 302 ? 101.474 19.737 52.405 1.00 5.35 302 ASP A N 1
ATOM 2234 C CA . ASP A 1 302 ? 101.004 18.532 51.729 1.00 13.10 302 ASP A CA 1
ATOM 2235 C C . ASP A 1 302 ? 102.155 17.583 51.394 1.00 16.11 302 ASP A C 1
ATOM 2236 O O . ASP A 1 302 ? 101.942 16.385 51.230 1.00 12.46 302 ASP A O 1
ATOM 2241 N N . GLY A 1 303 ? 103.369 18.118 51.283 1.00 18.19 303 GLY A N 1
ATOM 2242 C CA . GLY A 1 303 ? 104.522 17.282 50.983 1.00 16.60 303 GLY A CA 1
ATOM 2243 C C . GLY A 1 303 ? 104.781 16.301 52.119 1.00 14.82 303 GLY A C 1
ATOM 2244 O O . GLY A 1 303 ? 105.187 15.154 51.912 1.00 1.00 303 GLY A O 1
ATOM 2245 N N . LEU A 1 304 ? 104.544 16.768 53.338 1.00 5.65 304 LEU A N 1
ATOM 2246 C CA . LEU A 1 304 ? 104.718 15.941 54.516 1.00 8.06 304 LEU A CA 1
ATOM 2247 C C . LEU A 1 304 ? 103.787 14.752 54.357 1.00 13.07 304 LEU A C 1
ATOM 2248 O O . LEU A 1 304 ? 104.212 13.603 54.470 1.00 23.26 304 LEU A O 1
ATOM 2253 N N . LEU A 1 305 ? 102.517 15.040 54.074 1.00 11.72 305 LEU A N 1
ATOM 2254 C CA . LEU A 1 305 ? 101.514 13.999 53.892 1.00 8.45 305 LEU A CA 1
ATOM 2255 C C . LEU A 1 305 ? 101.856 13.003 52.779 1.00 14.52 305 LEU A C 1
ATOM 2256 O O . LEU A 1 305 ? 101.658 11.800 52.947 1.00 19.09 305 LEU A O 1
ATOM 2261 N N . ARG A 1 306 ? 102.368 13.493 51.651 1.00 15.36 306 ARG A N 1
ATOM 2262 C CA . ARG A 1 306 ? 102.739 12.609 50.545 1.00 17.88 306 ARG A CA 1
ATOM 2263 C C . ARG A 1 306 ? 103.863 11.698 51.024 1.00 20.16 306 ARG A C 1
ATOM 2264 O O . ARG A 1 306 ? 103.841 10.493 50.785 1.00 10.30 306 ARG A O 1
ATOM 2272 N N . GLU A 1 307 ? 104.846 12.293 51.699 1.00 18.18 307 GLU A N 1
ATOM 2273 C CA . GLU A 1 307 ? 105.996 11.554 52.205 1.00 13.02 307 GLU A CA 1
ATOM 2274 C C . GLU A 1 307 ? 105.627 10.484 53.220 1.00 17.99 307 GLU A C 1
ATOM 2275 O O . GLU A 1 307 ? 106.227 9.409 53.235 1.00 19.33 307 GLU A O 1
ATOM 2281 N N . VAL A 1 308 ? 104.645 10.763 54.068 1.00 8.84 308 VAL A N 1
ATOM 2282 C CA . VAL A 1 308 ? 104.230 9.767 55.046 1.00 11.73 308 VAL A CA 1
ATOM 2283 C C . VAL A 1 308 ? 103.686 8.547 54.316 1.00 18.06 308 VAL A C 1
ATOM 2284 O O . VAL A 1 308 ? 104.062 7.413 54.616 1.00 17.77 308 VAL A O 1
ATOM 2288 N N . GLU A 1 309 ? 102.799 8.789 53.353 1.00 23.79 309 GLU A N 1
ATOM 2289 C CA . GLU A 1 309 ? 102.203 7.708 52.577 1.00 23.46 309 GLU A CA 1
ATOM 2290 C C . GLU A 1 309 ? 103.270 6.996 51.756 1.00 25.82 309 GLU A C 1
ATOM 2291 O O . GLU A 1 309 ? 103.343 5.772 51.765 1.00 42.05 309 GLU A O 1
ATOM 2297 N N . GLU A 1 310 ? 104.105 7.755 51.055 1.00 24.51 310 GLU A N 1
ATOM 2298 C CA . GLU A 1 310 ? 105.161 7.151 50.257 1.00 25.74 310 GLU A CA 1
ATOM 2299 C C . GLU A 1 310 ? 106.011 6.211 51.100 1.00 24.74 310 GLU A C 1
ATOM 2300 O O . GLU A 1 310 ? 106.749 5.387 50.576 1.00 27.61 310 GLU A O 1
ATOM 2306 N N . SER A 1 311 ? 105.902 6.335 52.414 1.00 24.03 311 SER A N 1
ATOM 2307 C CA . SER A 1 311 ? 106.661 5.478 53.308 1.00 25.92 311 SER A CA 1
ATOM 2308 C C . SER A 1 311 ? 105.762 4.466 54.000 1.00 27.24 311 SER A C 1
ATOM 2309 O O . SER A 1 311 ? 106.105 3.941 55.058 1.00 37.31 311 SER A O 1
ATOM 2312 N N . GLY A 1 312 ? 104.608 4.202 53.395 1.00 18.78 312 GLY A N 1
ATOM 2313 C CA . GLY A 1 312 ? 103.677 3.240 53.956 1.00 11.22 312 GLY A CA 1
ATOM 2314 C C . GLY A 1 312 ? 102.797 3.758 55.078 1.00 21.10 312 GLY A C 1
ATOM 2315 O O . GLY A 1 312 ? 102.042 2.995 55.680 1.00 26.63 312 GLY A O 1
ATOM 2316 N N . GLY A 1 313 ? 102.881 5.053 55.360 1.00 18.55 313 GLY A N 1
ATOM 2317 C CA . GLY A 1 313 ? 102.072 5.619 56.423 1.00 15.70 313 GLY A CA 1
ATOM 2318 C C . GLY A 1 313 ? 100.672 5.981 55.972 1.00 11.39 313 GLY A C 1
ATOM 2319 O O . GLY A 1 313 ? 100.424 6.151 54.788 1.00 22.80 313 GLY A O 1
ATOM 2320 N N . LYS A 1 314 ? 99.749 6.093 56.917 1.00 11.64 314 LYS A N 1
ATOM 2321 C CA . LYS A 1 314 ? 98.378 6.450 56.594 1.00 11.06 314 LYS A CA 1
ATOM 2322 C C . LYS A 1 314 ? 98.094 7.876 57.066 1.00 21.48 314 LYS A C 1
ATOM 2323 O O . LYS A 1 314 ? 98.524 8.283 58.147 1.00 23.10 314 LYS A O 1
ATOM 2329 N N . VAL A 1 315 ? 97.375 8.636 56.248 1.00 16.36 315 VAL A N 1
ATOM 2330 C CA . VAL A 1 315 ? 97.021 9.997 56.613 1.00 13.47 315 VAL A CA 1
ATOM 2331 C C . VAL A 1 315 ? 95.550 10.022 57.007 1.00 11.65 315 VAL A C 1
ATOM 2332 O O . VAL A 1 315 ? 94.723 9.376 56.375 1.00 15.84 315 VAL A O 1
ATOM 2336 N N . VAL A 1 316 ? 95.233 10.762 58.061 1.00 5.75 316 VAL A N 1
ATOM 2337 C CA . VAL A 1 316 ? 93.856 10.889 58.527 1.00 1.00 316 VAL A CA 1
ATOM 2338 C C . VAL A 1 316 ? 93.557 12.371 58.755 1.00 14.41 316 VAL A C 1
ATOM 2339 O O . VAL A 1 316 ? 94.063 12.978 59.701 1.00 14.02 316 VAL A O 1
ATOM 2343 N N . ILE A 1 317 ? 92.749 12.953 57.873 1.00 4.65 317 ILE A N 1
ATOM 2344 C CA . ILE A 1 317 ? 92.400 14.361 57.996 1.00 7.31 317 ILE A CA 1
ATOM 2345 C C . ILE A 1 317 ? 91.044 14.497 58.661 1.00 4.54 317 ILE A C 1
ATOM 2346 O O . ILE A 1 317 ? 90.025 14.102 58.093 1.00 11.42 317 ILE A O 1
ATOM 2351 N N . MET A 1 318 ? 91.040 15.068 59.863 1.00 6.02 318 MET A N 1
ATOM 2352 C CA . MET A 1 318 ? 89.810 15.263 60.622 1.00 9.35 318 MET A CA 1
ATOM 2353 C C . MET A 1 318 ? 89.329 16.700 60.504 1.00 8.70 318 MET A C 1
ATOM 2354 O O . MET A 1 318 ? 90.118 17.639 60.513 1.00 18.40 318 MET A O 1
ATOM 2359 N N . SER A 1 319 ? 88.020 16.858 60.386 1.00 11.42 319 SER A N 1
ATOM 2360 C CA . SER A 1 319 ? 87.420 18.175 60.276 1.00 9.73 319 SER A CA 1
ATOM 2361 C C . SER A 1 319 ? 87.122 18.770 61.638 1.00 9.51 319 SER A C 1
ATOM 2362 O O . SER A 1 319 ? 86.424 18.166 62.443 1.00 15.12 319 SER A O 1
ATOM 2365 N N . THR A 1 320 ? 87.636 19.965 61.890 1.00 7.32 320 THR A N 1
ATOM 2366 C CA . THR A 1 320 ? 87.384 20.631 63.160 1.00 4.09 320 THR A CA 1
ATOM 2367 C C . THR A 1 320 ? 85.899 20.940 63.361 1.00 13.13 320 THR A C 1
ATOM 2368 O O . THR A 1 320 ? 85.518 21.533 64.371 1.00 16.29 320 THR A O 1
ATOM 2372 N N . GLU A 1 321 ? 85.063 20.538 62.401 1.00 19.06 321 GLU A N 1
ATOM 2373 C CA . GLU A 1 321 ? 83.620 20.749 62.506 1.00 20.07 321 GLU A CA 1
ATOM 2374 C C . GLU A 1 321 ? 83.066 19.792 63.547 1.00 18.30 321 GLU A C 1
ATOM 2375 O O . GLU A 1 321 ? 82.016 20.042 64.133 1.00 21.74 321 GLU A O 1
ATOM 2381 N N . PHE A 1 322 ? 83.776 18.688 63.764 1.00 22.76 322 PHE A N 1
ATOM 2382 C CA . PHE A 1 322 ? 83.354 17.676 64.726 1.00 22.39 322 PHE A CA 1
ATOM 2383 C C . PHE A 1 322 ? 84.306 17.608 65.917 1.00 30.78 322 PHE A C 1
ATOM 2384 O O . PHE A 1 322 ? 85.340 18.283 65.935 1.00 32.49 322 PHE A O 1
ATOM 2392 N N . GLU A 1 323 ? 83.962 16.791 66.907 1.00 21.52 323 GLU A N 1
ATOM 2393 C CA . GLU A 1 323 ? 84.778 16.680 68.106 1.00 20.89 323 GLU A CA 1
ATOM 2394 C C . GLU A 1 323 ? 86.204 16.159 67.914 1.00 21.24 323 GLU A C 1
ATOM 2395 O O . GLU A 1 323 ? 87.157 16.766 68.397 1.00 19.54 323 GLU A O 1
ATOM 2401 N N . PRO A 1 324 ? 86.378 15.036 67.202 1.00 14.39 324 PRO A N 1
ATOM 2402 C CA . PRO A 1 324 ? 87.742 14.524 67.020 1.00 9.58 324 PRO A CA 1
ATOM 2403 C C . PRO A 1 324 ? 88.773 15.553 66.549 1.00 12.75 324 PRO A C 1
ATOM 2404 O O . PRO A 1 324 ? 89.872 15.631 67.088 1.00 28.47 324 PRO A O 1
ATOM 2408 N N . GLY A 1 325 ? 88.416 16.347 65.550 1.00 20.90 325 GLY A N 1
ATOM 2409 C CA . GLY A 1 325 ? 89.334 17.353 65.042 1.00 10.53 325 GLY A CA 1
ATOM 2410 C C . GLY A 1 325 ? 89.578 18.484 66.026 1.00 12.14 325 GLY A C 1
ATOM 2411 O O . GLY A 1 325 ? 90.673 19.059 66.067 1.00 2.98 325 GLY A O 1
ATOM 2412 N N . LYS A 1 326 ? 88.552 18.826 66.802 1.00 6.03 326 LYS A N 1
ATOM 2413 C CA . LYS A 1 326 ? 88.680 19.880 67.800 1.00 9.89 326 LYS A CA 1
ATOM 2414 C C . LYS A 1 326 ? 89.716 19.437 68.844 1.00 20.36 326 LYS A C 1
ATOM 2415 O O . LYS A 1 326 ? 90.602 20.203 69.226 1.00 27.34 326 LYS A O 1
ATOM 2421 N N . ARG A 1 327 ? 89.596 18.196 69.305 1.00 10.92 327 ARG A N 1
ATOM 2422 C CA . ARG A 1 327 ? 90.539 17.665 70.275 1.00 13.53 327 ARG A CA 1
ATOM 2423 C C . ARG A 1 327 ? 91.933 17.732 69.650 1.00 16.44 327 ARG A C 1
ATOM 2424 O O . ARG A 1 327 ? 92.876 18.235 70.256 1.00 17.94 327 ARG A O 1
ATOM 2432 N N . LEU A 1 328 ? 92.058 17.233 68.426 1.00 6.68 328 LEU A N 1
ATOM 2433 C CA . LEU A 1 328 ? 93.349 17.223 67.758 1.00 10.90 328 LEU A CA 1
ATOM 2434 C C . LEU A 1 328 ? 94.002 18.617 67.718 1.00 14.30 328 LEU A C 1
ATOM 2435 O O . LEU A 1 328 ? 95.219 18.756 67.911 1.00 1.00 328 LEU A O 1
ATOM 2440 N N . MET A 1 329 ? 93.190 19.644 67.472 1.00 17.83 329 MET A N 1
ATOM 2441 C CA . MET A 1 329 ? 93.682 21.022 67.428 1.00 15.01 329 MET A CA 1
ATOM 2442 C C . MET A 1 329 ? 94.241 21.399 68.788 1.00 17.95 329 MET A C 1
ATOM 2443 O O . MET A 1 329 ? 95.288 22.033 68.887 1.00 11.82 329 MET A O 1
ATOM 2448 N N . SER A 1 330 ? 93.519 21.019 69.836 1.00 12.09 330 SER A N 1
ATOM 2449 C CA . SER A 1 330 ? 93.952 21.320 71.186 1.00 6.66 330 SER A CA 1
ATOM 2450 C C . SER A 1 330 ? 95.359 20.784 71.437 1.00 13.17 330 SER A C 1
ATOM 2451 O O . SER A 1 330 ? 96.088 21.336 72.248 1.00 23.29 330 SER A O 1
ATOM 2454 N N . LEU A 1 331 ? 95.740 19.720 70.736 1.00 10.69 331 LEU A N 1
ATOM 2455 C CA . LEU A 1 331 ? 97.067 19.136 70.891 1.00 12.63 331 LEU A CA 1
ATOM 2456 C C . LEU A 1 331 ? 98.086 19.648 69.876 1.00 12.93 331 LEU A C 1
ATOM 2457 O O . LEU A 1 331 ? 99.170 19.081 69.747 1.00 19.03 331 LEU A O 1
ATOM 2462 N N . GLY A 1 332 ? 97.748 20.708 69.152 1.00 6.99 332 GLY A N 1
ATOM 2463 C CA . GLY A 1 332 ? 98.685 21.237 68.177 1.00 8.97 332 GLY A CA 1
ATOM 2464 C C . GLY A 1 332 ? 98.257 21.128 66.723 1.00 13.60 332 GLY A C 1
ATOM 2465 O O . GLY A 1 332 ? 98.999 21.543 65.836 1.00 10.49 332 GLY A O 1
ATOM 2466 N N . GLY A 1 333 ? 97.075 20.567 66.470 1.00 12.45 333 GLY A N 1
ATOM 2467 C CA . GLY A 1 333 ? 96.593 20.445 65.107 1.00 7.44 333 GLY A CA 1
ATOM 2468 C C . GLY A 1 333 ? 97.184 19.321 64.271 1.00 10.87 333 GLY A C 1
ATOM 2469 O O . GLY A 1 333 ? 96.722 19.046 63.162 1.00 20.48 333 GLY A O 1
ATOM 2470 N N . ILE A 1 334 ? 98.210 18.665 64.781 1.00 1.00 334 ILE A N 1
ATOM 2471 C CA . ILE A 1 334 ? 98.820 17.579 64.033 1.00 10.35 334 ILE A CA 1
ATOM 2472 C C . ILE A 1 334 ? 99.539 16.650 65.002 1.00 12.07 334 ILE A C 1
ATOM 2473 O O . ILE A 1 334 ? 100.243 17.103 65.894 1.00 18.14 334 ILE A O 1
ATOM 2478 N N . ALA A 1 335 ? 99.333 15.350 64.836 1.00 5.75 335 ALA A N 1
ATOM 2479 C CA . ALA A 1 335 ? 99.948 14.360 65.706 1.00 1.20 335 ALA A CA 1
ATOM 2480 C C . ALA A 1 335 ? 100.205 13.098 64.912 1.00 4.72 335 ALA A C 1
ATOM 2481 O O . ALA A 1 335 ? 99.788 12.994 63.764 1.00 14.06 335 ALA A O 1
ATOM 2483 N N . ALA A 1 336 ? 100.897 12.137 65.512 1.00 13.17 336 ALA A N 1
ATOM 2484 C CA . ALA A 1 336 ? 101.197 10.893 64.810 1.00 11.57 336 ALA A CA 1
ATOM 2485 C C . ALA A 1 336 ? 101.365 9.701 65.733 1.00 8.60 336 ALA A C 1
ATOM 2486 O O . ALA A 1 336 ? 101.853 9.832 66.849 1.00 32.56 336 ALA A O 1
ATOM 2488 N N . LEU A 1 337 ? 100.936 8.540 65.256 1.00 10.71 337 LEU A N 1
ATOM 2489 C CA . LEU A 1 337 ? 101.095 7.298 65.989 1.00 5.71 337 LEU A CA 1
ATOM 2490 C C . LEU A 1 337 ? 102.365 6.691 65.362 1.00 11.96 337 LEU A C 1
ATOM 2491 O O . LEU A 1 337 ? 102.415 6.432 64.158 1.00 11.37 337 LEU A O 1
ATOM 2496 N N . LEU A 1 338 ? 103.394 6.487 66.184 1.00 20.84 338 LEU A N 1
ATOM 2497 C CA . LEU A 1 338 ? 104.688 5.991 65.713 1.00 19.75 338 LEU A CA 1
ATOM 2498 C C . LEU A 1 338 ? 104.931 4.490 65.686 1.00 16.70 338 LEU A C 1
ATOM 2499 O O . LEU A 1 338 ? 104.261 3.724 66.371 1.00 28.59 338 LEU A O 1
ATOM 2504 N N . ARG A 1 339 ? 105.913 4.096 64.877 1.00 27.14 339 ARG A N 1
ATOM 2505 C CA . ARG A 1 339 ? 106.332 2.701 64.705 1.00 28.19 339 ARG A CA 1
ATOM 2506 C C . ARG A 1 339 ? 107.344 2.359 65.787 1.00 31.48 339 ARG A C 1
ATOM 2507 O O . ARG A 1 339 ? 107.582 1.192 66.092 1.00 26.29 339 ARG A O 1
ATOM 2515 N N . PHE A 1 340 ? 107.941 3.402 66.352 1.00 34.56 340 PHE A N 1
ATOM 2516 C CA . PHE A 1 340 ? 108.940 3.275 67.403 1.00 26.40 340 PHE A CA 1
ATOM 2517 C C . PHE A 1 340 ? 109.226 4.651 67.991 1.00 29.97 340 PHE A C 1
ATOM 2518 O O . PHE A 1 340 ? 108.956 5.666 67.352 1.00 36.13 340 PHE A O 1
ATOM 2526 N N . ASN A 1 341 ? 109.767 4.684 69.205 1.00 32.26 341 ASN A N 1
ATOM 2527 C CA . ASN A 1 341 ? 110.077 5.947 69.855 1.00 31.24 341 ASN A CA 1
ATOM 2528 C C . ASN A 1 341 ? 111.171 6.645 69.071 1.00 36.29 341 ASN A C 1
ATOM 2529 O O . ASN A 1 341 ? 111.870 6.006 68.284 1.00 38.93 341 ASN A O 1
ATOM 2534 N N . VAL A 1 342 ? 111.313 7.952 69.277 1.00 28.88 342 VAL A N 1
ATOM 2535 C CA . VAL A 1 342 ? 112.336 8.720 68.579 1.00 39.36 342 VAL A CA 1
ATOM 2536 C C . VAL A 1 342 ? 112.983 9.760 69.492 1.00 49.62 342 VAL A C 1
ATOM 2537 O O . VAL A 1 342 ? 114.018 10.345 69.152 1.00 52.13 342 VAL A O 1
ATOM 2541 N N . LYS A 1 343 ? 112.378 9.984 70.654 1.00 45.80 343 LYS A N 1
ATOM 2542 C CA . LYS A 1 343 ? 112.912 10.956 71.590 1.00 48.74 343 LYS A CA 1
ATOM 2543 C C . LYS A 1 343 ? 114.352 10.673 72.007 1.00 51.06 343 LYS A C 1
ATOM 2544 O O . LYS A 1 343 ? 115.099 11.598 72.336 1.00 62.09 343 LYS A O 1
ATOM 2550 N N . GLY A 1 344 ? 114.740 9.400 71.984 1.00 41.22 344 GLY A N 1
ATOM 2551 C CA . GLY A 1 344 ? 116.094 9.027 72.357 1.00 47.51 344 GLY A CA 1
ATOM 2552 C C . GLY A 1 344 ? 117.131 9.458 71.333 1.00 54.97 344 GLY A C 1
ATOM 2553 O O . GLY A 1 344 ? 118.087 10.171 71.705 1.00 56.91 344 GLY A O 1
ATOM 2554 N N . MET B 1 1 ? 72.048 21.160 89.789 1.00 24.32 1 MET B N 1
ATOM 2555 C CA . MET B 1 1 ? 71.313 21.061 91.080 1.00 24.23 1 MET B CA 1
ATOM 2556 C C . MET B 1 1 ? 70.139 22.036 91.093 1.00 29.04 1 MET B C 1
ATOM 2557 O O . MET B 1 1 ? 70.319 23.244 90.977 1.00 35.36 1 MET B O 1
ATOM 2562 N N . GLN B 1 2 ? 68.935 21.496 91.218 1.00 37.81 2 GLN B N 1
ATOM 2563 C CA . GLN B 1 2 ? 67.736 22.313 91.266 1.00 37.51 2 GLN B CA 1
ATOM 2564 C C . GLN B 1 2 ? 67.217 22.354 92.690 1.00 34.02 2 GLN B C 1
ATOM 2565 O O . GLN B 1 2 ? 67.011 21.314 93.312 1.00 21.75 2 GLN B O 1
ATOM 2571 N N . ILE B 1 3 ? 67.011 23.556 93.209 1.00 27.57 3 ILE B N 1
ATOM 2572 C CA . ILE B 1 3 ? 66.473 23.698 94.551 1.00 25.28 3 ILE B CA 1
ATOM 2573 C C . ILE B 1 3 ? 64.982 23.965 94.390 1.00 27.30 3 ILE B C 1
ATOM 2574 O O . ILE B 1 3 ? 64.568 25.097 94.148 1.00 36.45 3 ILE B O 1
ATOM 2579 N N . VAL B 1 4 ? 64.181 22.909 94.497 1.00 28.77 4 VAL B N 1
ATOM 2580 C CA . VAL B 1 4 ? 62.735 23.021 94.345 1.00 21.13 4 VAL B CA 1
ATOM 2581 C C . VAL B 1 4 ? 62.137 23.947 95.401 1.00 27.73 4 VAL B C 1
ATOM 2582 O O . VAL B 1 4 ? 61.390 24.864 95.068 1.00 41.22 4 VAL B O 1
ATOM 2586 N N . GLU B 1 5 ? 62.474 23.719 96.667 1.00 26.27 5 GLU B N 1
ATOM 2587 C CA . GLU B 1 5 ? 61.955 24.555 97.745 1.00 35.48 5 GLU B CA 1
ATOM 2588 C C . GLU B 1 5 ? 62.672 24.331 99.081 1.00 33.42 5 GLU B C 1
ATOM 2589 O O . GLU B 1 5 ? 63.293 23.290 99.299 1.00 36.96 5 GLU B O 1
ATOM 2595 N N . GLU B 1 6 ? 62.582 25.320 99.968 1.00 28.91 6 GLU B N 1
ATOM 2596 C CA . GLU B 1 6 ? 63.208 25.254 101.289 1.00 30.26 6 GLU B CA 1
ATOM 2597 C C . GLU B 1 6 ? 62.372 26.024 102.305 1.00 17.63 6 GLU B C 1
ATOM 2598 O O . GLU B 1 6 ? 61.804 27.060 101.984 1.00 30.09 6 GLU B O 1
ATOM 2604 N N . ASN B 1 7 ? 62.292 25.506 103.526 1.00 27.31 7 ASN B N 1
ATOM 2605 C CA . ASN B 1 7 ? 61.526 26.144 104.595 1.00 27.82 7 ASN B CA 1
ATOM 2606 C C . ASN B 1 7 ? 62.351 26.210 105.868 1.00 24.82 7 ASN B C 1
ATOM 2607 O O . ASN B 1 7 ? 61.808 26.126 106.964 1.00 28.47 7 ASN B O 1
ATOM 2612 N N . LEU B 1 8 ? 63.662 26.353 105.716 1.00 27.38 8 LEU B N 1
ATOM 2613 C CA . LEU B 1 8 ? 64.565 26.414 106.854 1.00 40.29 8 LEU B CA 1
ATOM 2614 C C . LEU B 1 8 ? 64.281 27.522 107.860 1.00 46.94 8 LEU B C 1
ATOM 2615 O O . LEU B 1 8 ? 64.018 28.667 107.494 1.00 56.58 8 LEU B O 1
ATOM 2620 N N . ARG B 1 9 ? 64.327 27.153 109.135 1.00 48.04 9 ARG B N 1
ATOM 2621 C CA . ARG B 1 9 ? 64.147 28.091 110.229 1.00 50.68 9 ARG B CA 1
ATOM 2622 C C . ARG B 1 9 ? 65.278 27.720 111.178 1.00 48.73 9 ARG B C 1
ATOM 2623 O O . ARG B 1 9 ? 65.473 26.545 111.495 1.00 49.18 9 ARG B O 1
ATOM 2631 N N . ASP B 1 10 ? 66.040 28.717 111.608 1.00 48.00 10 ASP B N 1
ATOM 2632 C CA . ASP B 1 10 ? 67.171 28.485 112.496 1.00 45.93 10 ASP B CA 1
ATOM 2633 C C . ASP B 1 10 ? 68.036 27.375 111.910 1.00 38.06 10 ASP B C 1
ATOM 2634 O O . ASP B 1 10 ? 68.468 26.469 112.618 1.00 38.99 10 ASP B O 1
ATOM 2639 N N . ASN B 1 11 ? 68.271 27.460 110.603 1.00 34.56 11 ASN B N 1
ATOM 2640 C CA . ASN B 1 11 ? 69.078 26.488 109.873 1.00 34.42 11 ASN B CA 1
ATOM 2641 C C . ASN B 1 11 ? 68.614 25.040 109.980 1.00 35.29 11 ASN B C 1
ATOM 2642 O O . ASN B 1 11 ? 69.389 24.109 109.734 1.00 26.81 11 ASN B O 1
ATOM 2647 N N . GLU B 1 12 ? 67.357 24.846 110.348 1.00 25.07 12 GLU B N 1
ATOM 2648 C CA . GLU B 1 12 ? 66.825 23.499 110.457 1.00 37.23 12 GLU B CA 1
ATOM 2649 C C . GLU B 1 12 ? 65.559 23.380 109.631 1.00 36.70 12 GLU B C 1
ATOM 2650 O O . GLU B 1 12 ? 64.703 24.269 109.659 1.00 32.36 12 GLU B O 1
ATOM 2656 N N . GLY B 1 13 ? 65.433 22.281 108.897 1.00 26.61 13 GLY B N 1
ATOM 2657 C CA . GLY B 1 13 ? 64.245 22.111 108.096 1.00 24.42 13 GLY B CA 1
ATOM 2658 C C . GLY B 1 13 ? 64.413 21.286 106.845 1.00 28.75 13 GLY B C 1
ATOM 2659 O O . GLY B 1 13 ? 65.363 20.513 106.706 1.00 33.20 13 GLY B O 1
ATOM 2660 N N . GLU B 1 14 ? 63.477 21.477 105.921 1.00 30.00 14 GLU B N 1
ATOM 2661 C CA . GLU B 1 14 ? 63.454 20.738 104.669 1.00 27.23 14 GLU B CA 1
ATOM 2662 C C . GLU B 1 14 ? 63.906 21.507 103.436 1.00 22.39 14 GLU B C 1
ATOM 2663 O O . GLU B 1 14 ? 63.533 22.659 103.232 1.00 19.29 14 GLU B O 1
ATOM 2669 N N . ILE B 1 15 ? 64.718 20.839 102.625 1.00 22.21 15 ILE B N 1
ATOM 2670 C CA . ILE B 1 15 ? 65.217 21.376 101.365 1.00 24.34 15 ILE B CA 1
ATOM 2671 C C . ILE B 1 15 ? 64.915 20.311 100.306 1.00 27.08 15 ILE B C 1
ATOM 2672 O O . ILE B 1 15 ? 65.478 19.215 100.342 1.00 31.77 15 ILE B O 1
ATOM 2677 N N . LYS B 1 16 ? 64.010 20.633 99.386 1.00 21.70 16 LYS B N 1
ATOM 2678 C CA . LYS B 1 16 ? 63.622 19.727 98.312 1.00 15.14 16 LYS B CA 1
ATOM 2679 C C . LYS B 1 16 ? 64.421 20.137 97.095 1.00 17.63 16 LYS B C 1
ATOM 2680 O O . LYS B 1 16 ? 64.306 21.268 96.630 1.00 24.09 16 LYS B O 1
ATOM 2686 N N . LEU B 1 17 ? 65.225 19.220 96.572 1.00 10.38 17 LEU B N 1
ATOM 2687 C CA . LEU B 1 17 ? 66.065 19.539 95.431 1.00 6.58 17 LEU B CA 1
ATOM 2688 C C . LEU B 1 17 ? 66.242 18.385 94.456 1.00 16.20 17 LEU B C 1
ATOM 2689 O O . LEU B 1 17 ? 65.860 17.255 94.744 1.00 11.57 17 LEU B O 1
ATOM 2694 N N . ILE B 1 18 ? 66.844 18.688 93.307 1.00 14.22 18 ILE B N 1
ATOM 2695 C CA . ILE B 1 18 ? 67.082 17.708 92.260 1.00 10.68 18 ILE B CA 1
ATOM 2696 C C . ILE B 1 18 ? 68.524 17.751 91.760 1.00 15.75 18 ILE B C 1
ATOM 2697 O O . ILE B 1 18 ? 69.005 18.789 91.324 1.00 12.67 18 ILE B O 1
ATOM 2702 N N . PRO B 1 19 ? 69.231 16.616 91.818 1.00 18.73 19 PRO B N 1
ATOM 2703 C CA . PRO B 1 19 ? 70.621 16.548 91.351 1.00 19.35 19 PRO B CA 1
ATOM 2704 C C . PRO B 1 19 ? 70.595 16.393 89.828 1.00 15.53 19 PRO B C 1
ATOM 2705 O O . PRO B 1 19 ? 69.903 15.527 89.303 1.00 18.20 19 PRO B O 1
ATOM 2709 N N . GLU B 1 20 ? 71.350 17.225 89.124 1.00 16.37 20 GLU B N 1
ATOM 2710 C CA . GLU B 1 20 ? 71.359 17.187 87.670 1.00 15.51 20 GLU B CA 1
ATOM 2711 C C . GLU B 1 20 ? 72.617 16.590 87.042 1.00 24.29 20 GLU B C 1
ATOM 2712 O O . GLU B 1 20 ? 72.592 16.152 85.894 1.00 31.49 20 GLU B O 1
ATOM 2718 N N . THR B 1 21 ? 73.714 16.569 87.791 1.00 23.86 21 THR B N 1
ATOM 2719 C CA . THR B 1 21 ? 74.962 16.006 87.289 1.00 12.30 21 THR B CA 1
ATOM 2720 C C . THR B 1 21 ? 75.482 14.955 88.253 1.00 15.15 21 THR B C 1
ATOM 2721 O O . THR B 1 21 ? 74.871 14.713 89.296 1.00 17.42 21 THR B O 1
ATOM 2725 N N . LEU B 1 22 ? 76.602 14.326 87.904 1.00 18.22 22 LEU B N 1
ATOM 2726 C CA . LEU B 1 22 ? 77.193 13.314 88.772 1.00 14.02 22 LEU B CA 1
ATOM 2727 C C . LEU B 1 22 ? 77.839 14.042 89.941 1.00 18.41 22 LEU B C 1
ATOM 2728 O O . LEU B 1 22 ? 77.973 13.487 91.032 1.00 28.99 22 LEU B O 1
ATOM 2733 N N . ASP B 1 23 ? 78.209 15.300 89.692 1.00 20.69 23 ASP B N 1
ATOM 2734 C CA . ASP B 1 23 ? 78.803 16.194 90.691 1.00 12.92 23 ASP B CA 1
ATOM 2735 C C . ASP B 1 23 ? 77.809 16.325 91.846 1.00 21.04 23 ASP B C 1
ATOM 2736 O O . ASP B 1 23 ? 78.142 16.097 93.010 1.00 20.67 23 ASP B O 1
ATOM 2741 N N . ASP B 1 24 ? 76.584 16.713 91.499 1.00 18.59 24 ASP B N 1
ATOM 2742 C CA . ASP B 1 24 ? 75.513 16.888 92.470 1.00 12.71 24 ASP B CA 1
ATOM 2743 C C . ASP B 1 24 ? 75.279 15.604 93.255 1.00 17.90 24 ASP B C 1
ATOM 2744 O O . ASP B 1 24 ? 75.137 15.627 94.474 1.00 21.21 24 ASP B O 1
ATOM 2749 N N . LEU B 1 25 ? 75.220 14.481 92.545 1.00 16.44 25 LEU B N 1
ATOM 2750 C CA . LEU B 1 25 ? 74.976 13.201 93.193 1.00 18.30 25 LEU B CA 1
ATOM 2751 C C . LEU B 1 25 ? 76.066 12.912 94.217 1.00 16.54 25 LEU B C 1
ATOM 2752 O O . LEU B 1 25 ? 75.786 12.468 95.327 1.00 18.60 25 LEU B O 1
ATOM 2757 N N . TRP B 1 26 ? 77.312 13.169 93.835 1.00 16.33 26 TRP B N 1
ATOM 2758 C CA . TRP B 1 26 ? 78.453 12.950 94.713 1.00 7.29 26 TRP B CA 1
ATOM 2759 C C . TRP B 1 26 ? 78.337 13.837 95.958 1.00 17.70 26 TRP B C 1
ATOM 2760 O O . TRP B 1 26 ? 78.545 13.375 97.081 1.00 22.33 26 TRP B O 1
ATOM 2771 N N . HIS B 1 27 ? 77.995 15.106 95.764 1.00 7.71 27 HIS B N 1
ATOM 2772 C CA . HIS B 1 27 ? 77.854 16.016 96.893 1.00 11.76 27 HIS B CA 1
ATOM 2773 C C . HIS B 1 27 ? 76.715 15.644 97.828 1.00 15.18 27 HIS B C 1
ATOM 2774 O O . HIS B 1 27 ? 76.815 15.837 99.037 1.00 32.50 27 HIS B O 1
ATOM 2781 N N . LEU B 1 28 ? 75.630 15.118 97.275 1.00 16.88 28 LEU B N 1
ATOM 2782 C CA . LEU B 1 28 ? 74.492 14.721 98.094 1.00 16.00 28 LEU B CA 1
ATOM 2783 C C . LEU B 1 28 ? 74.824 13.506 98.949 1.00 15.73 28 LEU B C 1
ATOM 2784 O O . LEU B 1 28 ? 74.199 13.282 99.983 1.00 18.84 28 LEU B O 1
ATOM 2789 N N . ARG B 1 29 ? 75.806 12.723 98.508 1.00 17.44 29 ARG B N 1
ATOM 2790 C CA . ARG B 1 29 ? 76.225 11.536 99.241 1.00 17.12 29 ARG B CA 1
ATOM 2791 C C . ARG B 1 29 ? 76.845 11.921 100.578 1.00 15.23 29 ARG B C 1
ATOM 2792 O O . ARG B 1 29 ? 76.674 11.231 101.571 1.00 15.05 29 ARG B O 1
ATOM 2800 N N . PHE B 1 30 ? 77.552 13.039 100.598 1.00 19.17 30 PHE B N 1
ATOM 2801 C CA . PHE B 1 30 ? 78.196 13.497 101.811 1.00 11.81 30 PHE B CA 1
ATOM 2802 C C . PHE B 1 30 ? 77.348 14.503 102.579 1.00 17.38 30 PHE B C 1
ATOM 2803 O O . PHE B 1 30 ? 77.633 14.804 103.739 1.00 24.92 30 PHE B O 1
ATOM 2811 N N . ILE B 1 31 ? 76.293 15.001 101.937 1.00 18.80 31 ILE B N 1
ATOM 2812 C CA . ILE B 1 31 ? 75.384 15.962 102.567 1.00 16.54 31 ILE B CA 1
ATOM 2813 C C . ILE B 1 31 ? 74.337 15.220 103.397 1.00 13.62 31 ILE B C 1
ATOM 2814 O O . ILE B 1 31 ? 73.977 15.649 104.493 1.00 17.47 31 ILE B O 1
ATOM 2819 N N . ILE B 1 32 ? 73.854 14.101 102.869 1.00 20.33 32 ILE B N 1
ATOM 2820 C CA . ILE B 1 32 ? 72.875 13.289 103.577 1.00 18.69 32 ILE B CA 1
ATOM 2821 C C . ILE B 1 32 ? 73.664 12.502 104.613 1.00 26.82 32 ILE B C 1
ATOM 2822 O O . ILE B 1 32 ? 74.621 11.802 104.276 1.00 33.42 32 ILE B O 1
ATOM 2827 N N . GLU B 1 33 ? 73.274 12.624 105.874 1.00 23.82 33 GLU B N 1
ATOM 2828 C CA . GLU B 1 33 ? 73.980 11.931 106.938 1.00 21.48 33 GLU B CA 1
ATOM 2829 C C . GLU B 1 33 ? 73.072 10.975 107.702 1.00 23.26 33 GLU B C 1
ATOM 2830 O O . GLU B 1 33 ? 71.854 11.171 107.763 1.00 24.54 33 GLU B O 1
ATOM 2836 N N . LYS B 1 34 ? 73.670 9.930 108.268 1.00 17.53 34 LYS B N 1
ATOM 2837 C CA . LYS B 1 34 ? 72.918 8.974 109.065 1.00 21.30 34 LYS B CA 1
ATOM 2838 C C . LYS B 1 34 ? 72.247 9.824 110.128 1.00 20.00 34 LYS B C 1
ATOM 2839 O O . LYS B 1 34 ? 72.905 10.629 110.787 1.00 21.15 34 LYS B O 1
ATOM 2845 N N . GLY B 1 35 ? 70.939 9.670 110.277 1.00 12.63 35 GLY B N 1
ATOM 2846 C CA . GLY B 1 35 ? 70.231 10.458 111.263 1.00 7.27 35 GLY B CA 1
ATOM 2847 C C . GLY B 1 35 ? 69.278 11.417 110.594 1.00 22.88 35 GLY B C 1
ATOM 2848 O O . GLY B 1 35 ? 68.229 11.747 111.148 1.00 33.27 35 GLY B O 1
ATOM 2849 N N . ASP B 1 36 ? 69.636 11.879 109.400 1.00 24.38 36 ASP B N 1
ATOM 2850 C CA . ASP B 1 36 ? 68.765 12.796 108.684 1.00 16.89 36 ASP B CA 1
ATOM 2851 C C . ASP B 1 36 ? 67.510 12.034 108.295 1.00 17.48 36 ASP B C 1
ATOM 2852 O O . ASP B 1 36 ? 67.404 10.831 108.513 1.00 19.85 36 ASP B O 1
ATOM 2857 N N . VAL B 1 37 ? 66.560 12.751 107.717 1.00 15.24 37 VAL B N 1
ATOM 2858 C CA . VAL B 1 37 ? 65.328 12.150 107.241 1.00 20.81 37 VAL B CA 1
ATOM 2859 C C . VAL B 1 37 ? 65.224 12.516 105.766 1.00 22.45 37 VAL B C 1
ATOM 2860 O O . VAL B 1 37 ? 65.337 13.683 105.396 1.00 25.86 37 VAL B O 1
ATOM 2864 N N . VAL B 1 38 ? 65.021 11.514 104.922 1.00 28.08 38 VAL B N 1
ATOM 2865 C CA . VAL B 1 38 ? 64.913 11.755 103.492 1.00 23.60 38 VAL B CA 1
ATOM 2866 C C . VAL B 1 38 ? 63.597 11.258 102.910 1.00 21.90 38 VAL B C 1
ATOM 2867 O O . VAL B 1 38 ? 63.113 10.188 103.268 1.00 30.07 38 VAL B O 1
ATOM 2871 N N . PHE B 1 39 ? 63.018 12.064 102.025 1.00 25.25 39 PHE B N 1
ATOM 2872 C CA . PHE B 1 39 ? 61.772 11.732 101.348 1.00 30.63 39 PHE B CA 1
ATOM 2873 C C . PHE B 1 39 ? 62.033 11.662 99.845 1.00 34.55 39 PHE B C 1
ATOM 2874 O O . PHE B 1 39 ? 62.863 12.399 99.316 1.00 36.96 39 PHE B O 1
ATOM 2882 N N . ALA B 1 40 ? 61.322 10.769 99.165 1.00 39.70 40 ALA B N 1
ATOM 2883 C CA . ALA B 1 40 ? 61.467 10.588 97.722 1.00 42.26 40 ALA B CA 1
ATOM 2884 C C . ALA B 1 40 ? 60.462 9.549 97.260 1.00 42.56 40 ALA B C 1
ATOM 2885 O O . ALA B 1 40 ? 59.920 8.810 98.080 1.00 40.73 40 ALA B O 1
ATOM 2887 N N . THR B 1 41 ? 60.208 9.492 95.955 1.00 54.32 41 THR B N 1
ATOM 2888 C CA . THR B 1 41 ? 59.271 8.507 95.420 1.00 70.12 41 THR B CA 1
ATOM 2889 C C . THR B 1 41 ? 60.033 7.214 95.166 1.00 81.88 41 THR B C 1
ATOM 2890 O O . THR B 1 41 ? 61.257 7.226 95.031 1.00 84.23 41 THR B O 1
ATOM 2894 N N . THR B 1 42 ? 59.306 6.102 95.110 1.00 97.42 42 THR B N 1
ATOM 2895 C CA . THR B 1 42 ? 59.917 4.793 94.887 1.00 112.30 42 THR B CA 1
ATOM 2896 C C . THR B 1 42 ? 60.388 4.595 93.451 1.00 123.97 42 THR B C 1
ATOM 2897 O O . THR B 1 42 ? 59.964 5.329 92.556 1.00 122.56 42 THR B O 1
ATOM 2901 N N . LYS B 1 43 ? 61.276 3.609 93.275 1.00 123.13 43 LYS B N 1
ATOM 2902 C CA . LYS B 1 43 ? 61.884 3.212 91.998 1.00 124.20 43 LYS B CA 1
ATOM 2903 C C . LYS B 1 43 ? 63.400 3.122 92.154 1.00 126.20 43 LYS B C 1
ATOM 2904 O O . LYS B 1 43 ? 63.954 3.514 93.178 1.00 128.44 43 LYS B O 1
ATOM 2910 N N . THR B 1 60 ? 53.239 5.797 92.647 1.00 136.51 60 THR B N 1
ATOM 2911 C CA . THR B 1 60 ? 53.798 4.624 93.277 1.00 136.97 60 THR B CA 1
ATOM 2912 C C . THR B 1 60 ? 53.722 4.587 94.792 1.00 141.10 60 THR B C 1
ATOM 2913 O O . THR B 1 60 ? 53.273 3.557 95.391 1.00 148.69 60 THR B O 1
ATOM 2917 N N . VAL B 1 61 ? 53.967 5.819 95.338 1.00 135.44 61 VAL B N 1
ATOM 2918 C CA . VAL B 1 61 ? 54.295 5.950 96.738 1.00 126.04 61 VAL B CA 1
ATOM 2919 C C . VAL B 1 61 ? 55.059 7.271 96.928 1.00 113.60 61 VAL B C 1
ATOM 2920 O O . VAL B 1 61 ? 55.065 8.092 96.027 1.00 116.76 61 VAL B O 1
ATOM 2924 N N . ARG B 1 62 ? 55.313 7.529 98.203 1.00 95.00 62 ARG B N 1
ATOM 2925 C CA . ARG B 1 62 ? 56.444 8.344 98.650 1.00 77.39 62 ARG B CA 1
ATOM 2926 C C . ARG B 1 62 ? 56.651 8.518 100.097 1.00 63.08 62 ARG B C 1
ATOM 2927 O O . ARG B 1 62 ? 55.975 9.132 100.900 1.00 58.79 62 ARG B O 1
ATOM 2935 N N . LEU B 1 63 ? 57.702 7.784 100.375 1.00 53.61 63 LEU B N 1
ATOM 2936 C CA . LEU B 1 63 ? 58.167 7.529 101.713 1.00 49.10 63 LEU B CA 1
ATOM 2937 C C . LEU B 1 63 ? 59.225 8.391 102.321 1.00 42.31 63 LEU B C 1
ATOM 2938 O O . LEU B 1 63 ? 59.957 9.062 101.617 1.00 43.80 63 LEU B O 1
ATOM 2943 N N . GLY B 1 64 ? 59.289 8.361 103.647 1.00 31.54 64 GLY B N 1
ATOM 2944 C CA . GLY B 1 64 ? 60.284 9.129 104.360 1.00 26.58 64 GLY B CA 1
ATOM 2945 C C . GLY B 1 64 ? 61.038 8.154 105.236 1.00 37.89 64 GLY B C 1
ATOM 2946 O O . GLY B 1 64 ? 60.440 7.254 105.818 1.00 39.87 64 GLY B O 1
ATOM 2947 N N . ILE B 1 65 ? 62.351 8.315 105.331 1.00 39.50 65 ILE B N 1
ATOM 2948 C CA . ILE B 1 65 ? 63.141 7.415 106.143 1.00 34.29 65 ILE B CA 1
ATOM 2949 C C . ILE B 1 65 ? 64.172 8.133 106.988 1.00 45.52 65 ILE B C 1
ATOM 2950 O O . ILE B 1 65 ? 64.560 9.266 106.693 1.00 33.70 65 ILE B O 1
ATOM 2955 N N . GLU B 1 66 ? 64.599 7.464 108.055 1.00 49.80 66 GLU B N 1
ATOM 2956 C CA . GLU B 1 66 ? 65.604 8.008 108.957 1.00 52.97 66 GLU B CA 1
ATOM 2957 C C . GLU B 1 66 ? 66.941 7.352 108.612 1.00 51.07 66 GLU B C 1
ATOM 2958 O O . GLU B 1 66 ? 67.307 6.306 109.154 1.00 49.69 66 GLU B O 1
ATOM 2964 N N . VAL B 1 67 ? 67.655 7.986 107.693 1.00 46.49 67 VAL B N 1
ATOM 2965 C CA . VAL B 1 67 ? 68.937 7.501 107.218 1.00 37.46 67 VAL B CA 1
ATOM 2966 C C . VAL B 1 67 ? 69.781 6.765 108.254 1.00 39.60 67 VAL B C 1
ATOM 2967 O O . VAL B 1 67 ? 70.106 7.302 109.313 1.00 42.93 67 VAL B O 1
ATOM 2971 N N . GLU B 1 68 ? 70.129 5.525 107.934 1.00 38.59 68 GLU B N 1
ATOM 2972 C CA . GLU B 1 68 ? 70.961 4.708 108.803 1.00 36.24 68 GLU B CA 1
ATOM 2973 C C . GLU B 1 68 ? 72.213 4.325 108.034 1.00 28.53 68 GLU B C 1
ATOM 2974 O O . GLU B 1 68 ? 73.204 3.865 108.609 1.00 24.46 68 GLU B O 1
ATOM 2980 N N . LYS B 1 69 ? 72.153 4.515 106.722 1.00 23.42 6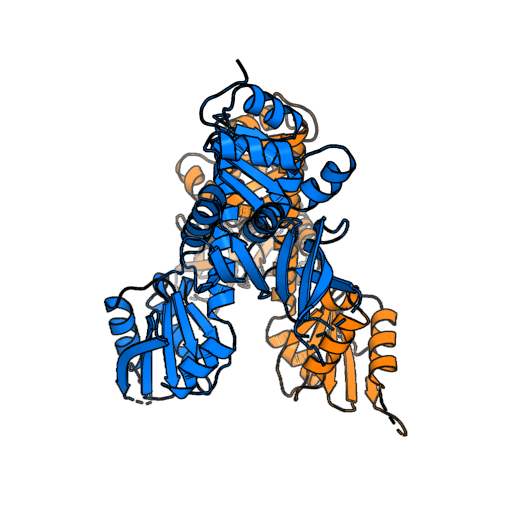9 LYS B N 1
ATOM 2981 C CA . LYS B 1 69 ? 73.287 4.222 105.864 1.00 24.60 69 LYS B CA 1
ATOM 2982 C C . LYS B 1 69 ? 73.157 4.977 104.543 1.00 20.81 69 LYS B C 1
ATOM 2983 O O . LYS B 1 69 ? 72.053 5.214 104.049 1.00 18.88 69 LYS B O 1
ATOM 2989 N N . VAL B 1 70 ? 74.299 5.384 104.000 1.00 13.70 70 VAL B N 1
ATOM 2990 C CA . VAL B 1 70 ? 74.351 6.107 102.740 1.00 21.68 70 VAL B CA 1
ATOM 2991 C C . VAL B 1 70 ? 75.625 5.674 102.048 1.00 20.79 70 VAL B C 1
ATOM 2992 O O . VAL B 1 70 ? 76.710 5.778 102.611 1.00 35.03 70 VAL B O 1
ATOM 2996 N N . GLU B 1 71 ? 75.498 5.196 100.821 1.00 17.18 71 GLU B N 1
ATOM 2997 C CA . GLU B 1 71 ? 76.661 4.723 100.105 1.00 23.51 71 GLU B CA 1
ATOM 2998 C C . GLU B 1 71 ? 76.345 4.687 98.629 1.00 14.06 71 GLU B C 1
ATOM 2999 O O . GLU B 1 71 ? 75.188 4.592 98.250 1.00 22.41 71 GLU B O 1
ATOM 3005 N N . PHE B 1 72 ? 77.387 4.762 97.809 1.00 15.12 72 PHE B N 1
ATOM 3006 C CA . PHE B 1 72 ? 77.258 4.706 96.364 1.00 7.35 72 PHE B CA 1
ATOM 3007 C C . PHE B 1 72 ? 77.089 3.251 95.956 1.00 9.23 72 PHE B C 1
ATOM 3008 O O . PHE B 1 72 ? 77.530 2.353 96.663 1.00 5.15 72 PHE B O 1
ATOM 3016 N N . HIS B 1 73 ? 76.456 3.025 94.810 1.00 15.78 73 HIS B N 1
ATOM 3017 C CA . HIS B 1 73 ? 76.314 1.673 94.285 1.00 16.84 73 HIS B CA 1
ATOM 3018 C C . HIS B 1 73 ? 77.669 1.338 93.678 1.00 20.59 73 HIS B C 1
ATOM 3019 O O . HIS B 1 73 ? 78.492 2.228 93.459 1.00 22.31 73 HIS B O 1
ATOM 3026 N N . ARG B 1 74 ? 77.913 0.063 93.409 1.00 30.74 74 ARG B N 1
ATOM 3027 C CA . ARG B 1 74 ? 79.197 -0.337 92.848 1.00 36.61 74 ARG B CA 1
ATOM 3028 C C . ARG B 1 74 ? 79.230 -0.505 91.338 1.00 38.09 74 ARG B C 1
ATOM 3029 O O . ARG B 1 74 ? 80.304 -0.473 90.733 1.00 41.56 74 ARG B O 1
ATOM 3037 N N . PHE B 1 75 ? 78.063 -0.660 90.722 1.00 36.03 75 PHE B N 1
ATOM 3038 C CA . PHE B 1 75 ? 78.013 -0.882 89.284 1.00 34.03 75 PHE B CA 1
ATOM 3039 C C . PHE B 1 75 ? 77.164 0.106 88.498 1.00 29.27 75 PHE B C 1
ATOM 3040 O O . PHE B 1 75 ? 76.701 -0.199 87.399 1.00 38.52 75 PHE B O 1
ATOM 3048 N N . ALA B 1 76 ? 76.982 1.295 89.059 1.00 24.50 76 ALA B N 1
ATOM 3049 C CA . ALA B 1 76 ? 76.196 2.343 88.420 1.00 24.32 76 ALA B CA 1
ATOM 3050 C C . ALA B 1 76 ? 76.263 3.619 89.245 1.00 25.25 76 ALA B C 1
ATOM 3051 O O . ALA B 1 76 ? 76.577 3.586 90.431 1.00 32.46 76 ALA B O 1
ATOM 3053 N N . ASN B 1 77 ? 75.958 4.741 88.607 1.00 24.92 77 ASN B N 1
ATOM 3054 C CA . ASN B 1 77 ? 75.961 6.022 89.283 1.00 15.55 77 ASN B CA 1
ATOM 3055 C C . ASN B 1 77 ? 74.637 6.181 90.005 1.00 12.59 77 ASN B C 1
ATOM 3056 O O . ASN B 1 77 ? 73.723 6.831 89.508 1.00 24.59 77 ASN B O 1
ATOM 3061 N N . ARG B 1 78 ? 74.542 5.554 91.174 1.00 14.04 78 ARG B N 1
ATOM 3062 C CA . ARG B 1 78 ? 73.337 5.601 91.999 1.00 21.35 78 ARG B CA 1
ATOM 3063 C C . ARG B 1 78 ? 73.692 5.668 93.472 1.00 21.09 78 ARG B C 1
ATOM 3064 O O . ARG B 1 78 ? 74.600 4.980 93.938 1.00 20.30 78 ARG B O 1
ATOM 3072 N N . LEU B 1 79 ? 72.963 6.498 94.206 1.00 22.78 79 LEU B N 1
ATOM 3073 C CA . LEU B 1 79 ? 73.204 6.653 95.629 1.00 22.30 79 LEU B CA 1
ATOM 3074 C C . LEU B 1 79 ? 72.129 5.897 96.396 1.00 24.66 79 LEU B C 1
ATOM 3075 O O . LEU B 1 79 ? 70.944 6.191 96.270 1.00 38.10 79 LEU B O 1
ATOM 3080 N N . ARG B 1 80 ? 72.547 4.900 97.170 1.00 28.93 80 ARG B N 1
ATOM 3081 C CA . ARG B 1 80 ? 71.621 4.104 97.967 1.00 22.41 80 ARG B CA 1
ATOM 3082 C C . ARG B 1 80 ? 71.474 4.742 99.345 1.00 24.95 80 ARG B C 1
ATOM 3083 O O . ARG B 1 80 ? 72.466 4.976 100.035 1.00 29.88 80 ARG B O 1
ATOM 3091 N N . VAL B 1 81 ? 70.242 5.036 99.742 1.00 20.36 81 VAL B N 1
ATOM 3092 C CA . VAL B 1 81 ? 70.002 5.626 101.052 1.00 23.79 81 VAL B CA 1
ATOM 3093 C C . VAL B 1 81 ? 69.051 4.731 101.841 1.00 25.48 81 VAL B C 1
ATOM 3094 O O . VAL B 1 81 ? 67.877 4.593 101.493 1.00 28.26 81 VAL B O 1
ATOM 3098 N N . SER B 1 82 ? 69.563 4.122 102.904 1.00 24.83 82 SER B N 1
ATOM 3099 C CA . SER B 1 82 ? 68.757 3.218 103.719 1.00 25.88 82 SER B CA 1
ATOM 3100 C C . SER B 1 82 ? 68.498 3.761 105.116 1.00 30.58 82 SER B C 1
ATOM 3101 O O . SER B 1 82 ? 69.304 4.516 105.661 1.00 35.29 82 SER B O 1
ATOM 3104 N N . GLY B 1 83 ? 67.371 3.358 105.695 1.00 30.72 83 GLY B N 1
ATOM 3105 C CA . GLY B 1 83 ? 67.020 3.803 107.031 1.00 37.29 83 GLY B CA 1
ATOM 3106 C C . GLY B 1 83 ? 65.685 3.236 107.475 1.00 44.38 83 GLY B C 1
ATOM 3107 O O . GLY B 1 83 ? 65.034 2.514 106.720 1.00 37.36 83 GLY B O 1
ATOM 3108 N N . LYS B 1 84 ? 65.281 3.554 108.702 1.00 49.43 84 LYS B N 1
ATOM 3109 C CA . LYS B 1 84 ? 64.008 3.082 109.243 1.00 53.01 84 LYS B CA 1
ATOM 3110 C C . LYS B 1 84 ? 62.902 4.048 108.834 1.00 49.07 84 LYS B C 1
ATOM 3111 O O . LYS B 1 84 ? 63.000 5.254 109.071 1.00 48.77 84 LYS B O 1
ATOM 3117 N N . ILE B 1 85 ? 61.854 3.520 108.211 1.00 41.18 85 ILE B N 1
ATOM 3118 C CA . ILE B 1 85 ? 60.744 4.354 107.778 1.00 44.40 85 ILE B CA 1
ATOM 3119 C C . ILE B 1 85 ? 60.158 5.154 108.938 1.00 53.13 85 ILE B C 1
ATOM 3120 O O . ILE B 1 85 ? 59.734 4.584 109.944 1.00 59.04 85 ILE B O 1
ATOM 3125 N N . VAL B 1 86 ? 60.147 6.476 108.794 1.00 52.96 86 VAL B N 1
ATOM 3126 C CA . VAL B 1 86 ? 59.596 7.364 109.812 1.00 51.96 86 VAL B CA 1
ATOM 3127 C C . VAL B 1 86 ? 58.232 7.796 109.300 1.00 53.98 86 VAL B C 1
ATOM 3128 O O . VAL B 1 86 ? 57.372 8.242 110.062 1.00 61.46 86 VAL B O 1
ATOM 3132 N N . ALA B 1 87 ? 58.055 7.654 107.990 1.00 54.63 87 ALA B N 1
ATOM 3133 C CA . ALA B 1 87 ? 56.815 8.009 107.313 1.00 63.47 87 ALA B CA 1
ATOM 3134 C C . ALA B 1 87 ? 56.979 7.841 105.805 1.00 66.43 87 ALA B C 1
ATOM 3135 O O . ALA B 1 87 ? 56.046 8.080 105.037 1.00 70.85 87 ALA B O 1
ATOM 3137 N N . SER B 1 92 ? 55.413 -0.728 108.849 1.00 110.81 92 SER B N 1
ATOM 3138 C CA . SER B 1 92 ? 56.316 -0.046 107.933 1.00 106.48 92 SER B CA 1
ATOM 3139 C C . SER B 1 92 ? 57.691 -0.709 107.929 1.00 103.15 92 SER B C 1
ATOM 3140 O O . SER B 1 92 ? 57.991 -1.522 107.055 1.00 104.74 92 SER B O 1
ATOM 3143 N N . GLY B 1 93 ? 58.521 -0.359 108.908 1.00 97.42 93 GLY B N 1
ATOM 3144 C CA . GLY B 1 93 ? 59.848 -0.943 109.002 1.00 83.60 93 GLY B CA 1
ATOM 3145 C C . GLY B 1 93 ? 60.948 -0.154 108.313 1.00 73.07 93 GLY B C 1
ATOM 3146 O O . GLY B 1 93 ? 60.954 1.077 108.335 1.00 62.34 93 GLY B O 1
ATOM 3147 N N . TYR B 1 94 ? 61.884 -0.871 107.697 1.00 65.26 94 TYR B N 1
ATOM 3148 C CA . TYR B 1 94 ? 63.007 -0.248 107.007 1.00 56.09 94 TYR B CA 1
ATOM 3149 C C . TYR B 1 94 ? 62.799 -0.253 105.503 1.00 44.01 94 TYR B C 1
ATOM 3150 O O . TYR B 1 94 ? 62.151 -1.138 104.957 1.00 39.28 94 TYR B O 1
ATOM 3159 N N . HIS B 1 95 ? 63.353 0.749 104.836 1.00 44.15 95 HIS B N 1
ATOM 3160 C CA . HIS B 1 95 ? 63.199 0.875 103.395 1.00 42.55 95 HIS B CA 1
ATOM 3161 C C . HIS B 1 95 ? 64.426 1.527 102.770 1.00 39.81 95 HIS B C 1
ATOM 3162 O O . HIS B 1 95 ? 65.195 2.203 103.453 1.00 46.43 95 HIS B O 1
ATOM 3169 N N . THR B 1 96 ? 64.604 1.320 101.470 1.00 37.33 96 THR B N 1
ATOM 3170 C CA . THR B 1 96 ? 65.745 1.884 100.760 1.00 33.41 96 THR B CA 1
ATOM 3171 C C . THR B 1 96 ? 65.329 2.784 99.602 1.00 32.18 96 THR B C 1
ATOM 3172 O O . THR B 1 96 ? 64.404 2.469 98.853 1.00 30.35 96 THR B O 1
ATOM 3176 N N . LEU B 1 97 ? 66.023 3.908 99.468 1.00 28.08 97 LEU B N 1
ATOM 3177 C CA . LEU B 1 97 ? 65.748 4.867 98.406 1.00 28.37 97 LEU B CA 1
ATOM 3178 C C . LEU B 1 97 ? 66.956 4.958 97.488 1.00 29.95 97 LEU B C 1
ATOM 3179 O O . LEU B 1 97 ? 68.090 5.101 97.952 1.00 33.09 97 LEU B O 1
ATOM 3184 N N . ASN B 1 98 ? 66.718 4.864 96.187 1.00 26.31 98 ASN B N 1
ATOM 3185 C CA . ASN B 1 98 ? 67.806 4.958 95.226 1.00 30.73 98 ASN B CA 1
ATOM 3186 C C . ASN B 1 98 ? 67.716 6.281 94.482 1.00 35.75 98 ASN B C 1
ATOM 3187 O O . ASN B 1 98 ? 66.761 6.539 93.751 1.00 42.57 98 ASN B O 1
ATOM 3192 N N . ILE B 1 99 ? 68.723 7.120 94.687 1.00 36.08 99 ILE B N 1
ATOM 3193 C CA . ILE B 1 99 ? 68.770 8.437 94.075 1.00 29.26 99 ILE B CA 1
ATOM 3194 C C . ILE B 1 99 ? 69.690 8.481 92.862 1.00 27.33 99 ILE B C 1
ATOM 3195 O O . ILE B 1 99 ? 70.835 8.033 92.914 1.00 37.11 99 ILE B O 1
ATOM 3200 N N . THR B 1 100 ? 69.169 9.023 91.767 1.00 24.40 100 THR B N 1
ATOM 3201 C CA . THR B 1 100 ? 69.912 9.146 90.514 1.00 22.07 100 THR B CA 1
ATOM 3202 C C . THR B 1 100 ? 69.779 10.577 89.994 1.00 13.95 100 THR B C 1
ATOM 3203 O O . THR B 1 100 ? 68.951 11.335 90.497 1.00 19.04 100 THR B O 1
ATOM 3207 N N . VAL B 1 101 ? 70.588 10.963 89.009 1.00 5.60 101 VAL B N 1
ATOM 3208 C CA . VAL B 1 101 ? 70.486 12.327 88.471 1.00 14.86 101 VAL B CA 1
ATOM 3209 C C . VAL B 1 101 ? 69.082 12.519 87.897 1.00 16.03 101 VAL B C 1
ATOM 3210 O O . VAL B 1 101 ? 68.610 11.695 87.118 1.00 26.41 101 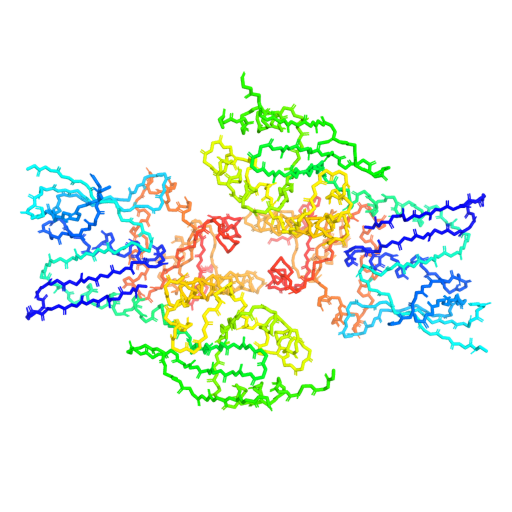VAL B O 1
ATOM 3214 N N . GLY B 1 102 ? 68.400 13.582 88.303 1.00 15.17 102 GLY B N 1
ATOM 3215 C CA . GLY B 1 102 ? 67.067 13.821 87.783 1.00 17.68 102 GLY B CA 1
ATOM 3216 C C . GLY B 1 102 ? 65.934 13.431 88.712 1.00 29.24 102 GLY B C 1
ATOM 3217 O O . GLY B 1 102 ? 64.784 13.810 88.491 1.00 36.08 102 GLY B O 1
ATOM 3218 N N . LYS B 1 103 ? 66.240 12.664 89.749 1.00 31.97 103 LYS B N 1
ATOM 3219 C CA . LYS B 1 103 ? 65.209 12.262 90.695 1.00 30.44 103 LYS B CA 1
ATOM 3220 C C . LYS B 1 103 ? 65.136 13.311 91.801 1.00 32.16 103 LYS B C 1
ATOM 3221 O O . LYS B 1 103 ? 66.157 13.793 92.286 1.00 31.97 103 LYS B O 1
ATOM 3227 N N . GLU B 1 104 ? 63.921 13.671 92.188 1.00 27.70 104 GLU B N 1
ATOM 3228 C CA . GLU B 1 104 ? 63.723 14.654 93.236 1.00 24.56 104 GLU B CA 1
ATOM 3229 C C . GLU B 1 104 ? 63.773 13.982 94.609 1.00 27.02 104 GLU B C 1
ATOM 3230 O O . GLU B 1 104 ? 63.395 12.818 94.751 1.00 31.32 104 GLU B O 1
ATOM 3236 N N . LEU B 1 105 ? 64.255 14.714 95.610 1.00 19.09 105 LEU B N 1
ATOM 3237 C CA . LEU B 1 105 ? 64.316 14.204 96.976 1.00 25.09 105 LEU B CA 1
ATOM 3238 C C . LEU B 1 105 ? 64.243 15.343 97.995 1.00 28.75 105 LEU B C 1
ATOM 3239 O O . LEU B 1 105 ? 64.528 16.499 97.677 1.00 34.52 105 LEU B O 1
ATOM 3244 N N . SER B 1 106 ? 63.843 15.006 99.216 1.00 23.39 106 SER B N 1
ATOM 3245 C CA . SER B 1 106 ? 63.751 15.976 100.296 1.00 23.55 106 SER B CA 1
ATOM 3246 C C . SER B 1 106 ? 64.638 15.521 101.439 1.00 29.03 106 SER B C 1
ATOM 3247 O O . SER B 1 106 ? 64.559 14.375 101.889 1.00 32.17 106 SER B O 1
ATOM 3250 N N . ILE B 1 107 ? 65.497 16.426 101.893 1.00 22.27 107 ILE B N 1
ATOM 3251 C CA . ILE B 1 107 ? 66.403 16.147 102.998 1.00 9.04 107 ILE B CA 1
ATOM 3252 C C . ILE B 1 107 ? 65.985 17.078 104.124 1.00 9.44 107 ILE B C 1
ATOM 3253 O O . ILE B 1 107 ? 66.046 18.294 103.983 1.00 19.73 107 ILE B O 1
ATOM 3258 N N . ILE B 1 108 ? 65.534 16.505 105.231 1.00 13.85 108 ILE B N 1
ATOM 3259 C CA . ILE B 1 108 ? 65.122 17.298 106.380 1.00 22.90 108 ILE B CA 1
ATOM 3260 C C . ILE B 1 108 ? 66.130 17.084 107.498 1.00 22.26 108 ILE B C 1
ATOM 3261 O O . ILE B 1 108 ? 66.342 15.957 107.938 1.00 24.96 108 ILE B O 1
ATOM 3266 N N . LYS B 1 109 ? 66.750 18.173 107.945 1.00 24.39 109 LYS B N 1
ATOM 3267 C CA . LYS B 1 109 ? 67.762 18.116 108.994 1.00 17.26 109 LYS B CA 1
ATOM 3268 C C . LYS B 1 109 ? 68.132 19.519 109.488 1.00 24.63 109 LYS B C 1
ATOM 3269 O O . LYS B 1 109 ? 67.559 20.534 109.066 1.00 11.85 109 LYS B O 1
ATOM 3275 N N . LYS B 1 110 ? 69.090 19.552 110.407 1.00 14.42 110 LYS B N 1
ATOM 3276 C CA . LYS B 1 110 ? 69.623 20.799 110.921 1.00 13.45 110 LYS B CA 1
ATOM 3277 C C . LYS B 1 110 ? 70.864 20.930 110.067 1.00 14.84 110 LYS B C 1
ATOM 3278 O O . LYS B 1 110 ? 71.807 20.163 110.225 1.00 14.52 110 LYS B O 1
ATOM 3284 N N . TRP B 1 111 ? 70.854 21.893 109.155 1.00 20.13 111 TRP B N 1
ATOM 3285 C CA . TRP B 1 111 ? 71.970 22.085 108.241 1.00 25.00 111 TRP B CA 1
ATOM 3286 C C . TRP B 1 111 ? 73.181 22.805 108.827 1.00 32.89 111 TRP B C 1
ATOM 3287 O O . TRP B 1 111 ? 73.050 23.690 109.677 1.00 29.83 111 TRP B O 1
ATOM 3298 N N . LYS B 1 112 ? 74.361 22.394 108.364 1.00 32.64 112 LYS B N 1
ATOM 3299 C CA . LYS B 1 112 ? 75.636 22.984 108.770 1.00 39.85 112 LYS B CA 1
ATOM 3300 C C . LYS B 1 112 ? 76.019 23.975 107.665 1.00 38.83 112 LYS B C 1
ATOM 3301 O O . LYS B 1 112 ? 75.700 23.768 106.494 1.00 36.84 112 LYS B O 1
ATOM 3307 N N . PRO B 1 113 ? 76.722 25.057 108.023 1.00 41.79 113 PRO B N 1
ATOM 3308 C CA . PRO B 1 113 ? 77.138 26.074 107.051 1.00 35.83 113 PRO B CA 1
ATOM 3309 C C . PRO B 1 113 ? 77.860 25.530 105.819 1.00 35.67 113 PRO B C 1
ATOM 3310 O O . PRO B 1 113 ? 77.656 26.022 104.709 1.00 42.83 113 PRO B O 1
ATOM 3314 N N . GLU B 1 114 ? 78.703 24.521 106.011 1.00 40.82 114 GLU B N 1
ATOM 3315 C CA . GLU B 1 114 ? 79.449 23.944 104.898 1.00 49.94 114 GLU B CA 1
ATOM 3316 C C . GLU B 1 114 ? 78.510 23.304 103.875 1.00 50.71 114 GLU B C 1
ATOM 3317 O O . GLU B 1 114 ? 78.716 23.429 102.664 1.00 52.90 114 GLU B O 1
ATOM 3323 N N . GLN B 1 115 ? 77.477 22.629 104.371 1.00 33.88 115 GLN B N 1
ATOM 3324 C CA . GLN B 1 115 ? 76.518 21.960 103.513 1.00 25.72 115 GLN B CA 1
ATOM 3325 C C . GLN B 1 115 ? 75.766 22.982 102.669 1.00 28.21 115 GLN B C 1
ATOM 3326 O O . GLN B 1 115 ? 75.769 22.917 101.436 1.00 23.74 115 GLN B O 1
ATOM 3332 N N . LEU B 1 116 ? 75.128 23.933 103.336 1.00 18.05 116 LEU B N 1
ATOM 3333 C CA . LEU B 1 116 ? 74.392 24.969 102.634 1.00 23.33 116 LEU B CA 1
ATOM 3334 C C . LEU B 1 116 ? 75.302 25.642 101.610 1.00 23.11 116 LEU B C 1
ATOM 3335 O O . LEU B 1 116 ? 74.910 25.862 100.465 1.00 28.42 116 LEU B O 1
ATOM 3340 N N . GLU B 1 117 ? 76.525 25.954 102.017 1.00 19.12 117 GLU B N 1
ATOM 3341 C CA . GLU B 1 117 ? 77.462 26.593 101.108 1.00 28.53 117 GLU B CA 1
ATOM 3342 C C . GLU B 1 117 ? 77.660 25.723 99.869 1.00 30.88 117 GLU B C 1
ATOM 3343 O O . GLU B 1 117 ? 77.620 26.216 98.741 1.00 27.43 117 GLU B O 1
ATOM 3349 N N . ARG B 1 118 ? 77.855 24.425 100.076 1.00 32.13 118 ARG B N 1
ATOM 3350 C CA . ARG B 1 118 ? 78.052 23.517 98.955 1.00 28.54 118 ARG B CA 1
ATOM 3351 C C . ARG B 1 118 ? 76.862 23.547 98.007 1.00 27.24 118 ARG B C 1
ATOM 3352 O O . ARG B 1 118 ? 77.029 23.477 96.790 1.00 22.18 118 ARG B O 1
ATOM 3360 N N . LEU B 1 119 ? 75.661 23.650 98.562 1.00 23.25 119 LEU B N 1
ATOM 3361 C CA . LEU B 1 119 ? 74.466 23.696 97.734 1.00 21.76 119 LEU B CA 1
ATOM 3362 C C . LEU B 1 119 ? 74.428 24.976 96.909 1.00 22.97 119 LEU B C 1
ATOM 3363 O O . LEU B 1 119 ? 73.880 24.992 95.807 1.00 22.12 119 LEU B O 1
ATOM 3368 N N . ARG B 1 120 ? 75.003 26.051 97.440 1.00 23.83 120 ARG B N 1
ATOM 3369 C CA . ARG B 1 120 ? 75.016 27.309 96.706 1.00 25.07 120 ARG B CA 1
ATOM 3370 C C . ARG B 1 120 ? 76.001 27.209 95.557 1.00 14.11 120 ARG B C 1
ATOM 3371 O O . ARG B 1 120 ? 75.759 27.738 94.477 1.00 27.87 120 ARG B O 1
ATOM 3379 N N . ARG B 1 121 ? 77.108 26.512 95.780 1.00 14.56 121 ARG B N 1
ATOM 3380 C CA . ARG B 1 121 ? 78.109 26.346 94.733 1.00 23.02 121 ARG B CA 1
ATOM 3381 C C . ARG B 1 121 ? 77.599 25.420 93.635 1.00 29.18 121 ARG B C 1
ATOM 3382 O O . ARG B 1 121 ? 77.908 25.613 92.457 1.00 23.55 121 ARG B O 1
ATOM 3390 N N . ALA B 1 122 ? 76.815 24.417 94.025 1.00 27.44 122 ALA B N 1
ATOM 3391 C CA . ALA B 1 122 ? 76.248 23.481 93.065 1.00 24.03 122 ALA B CA 1
ATOM 3392 C C . ALA B 1 122 ? 75.234 24.259 92.229 1.00 30.01 122 ALA B C 1
ATOM 3393 O O . ALA B 1 122 ? 75.233 24.184 90.996 1.00 27.20 122 ALA B O 1
ATOM 3395 N N . VAL B 1 123 ? 74.382 25.020 92.913 1.00 32.91 123 VAL B N 1
ATOM 3396 C CA . VAL B 1 123 ? 73.374 25.828 92.247 1.00 33.74 123 VAL B CA 1
ATOM 3397 C C . VAL B 1 123 ? 74.062 26.745 91.250 1.00 28.44 123 VAL B C 1
ATOM 3398 O O . VAL B 1 123 ? 73.540 27.002 90.166 1.00 30.34 123 VAL B O 1
ATOM 3402 N N . GLU B 1 124 ? 75.244 27.225 91.614 1.00 21.65 124 GLU B N 1
ATOM 3403 C CA . GLU B 1 124 ? 75.991 28.113 90.735 1.00 37.53 124 GLU B CA 1
ATOM 3404 C C . GLU B 1 124 ? 76.464 27.363 89.490 1.00 35.95 124 GLU B C 1
ATOM 3405 O O . GLU B 1 124 ? 76.320 27.842 88.370 1.00 43.47 124 GLU B O 1
ATOM 3411 N N . ASP B 1 125 ? 77.014 26.175 89.689 1.00 37.93 125 ASP B N 1
ATOM 3412 C CA . ASP B 1 125 ? 77.510 25.385 88.574 1.00 27.64 125 ASP B CA 1
ATOM 3413 C C . ASP B 1 125 ? 76.386 24.859 87.701 1.00 24.16 125 ASP B C 1
ATOM 3414 O O . ASP B 1 125 ? 76.631 24.167 86.720 1.00 27.31 125 ASP B O 1
ATOM 3419 N N . SER B 1 126 ? 75.153 25.195 88.047 1.00 30.76 126 SER B N 1
ATOM 3420 C CA . SER B 1 126 ? 74.002 24.701 87.303 1.00 35.20 126 SER B CA 1
ATOM 3421 C C . SER B 1 126 ? 73.119 25.808 86.721 1.00 38.32 126 SER B C 1
ATOM 3422 O O . SER B 1 126 ? 71.965 25.573 86.351 1.00 23.03 126 SER B O 1
ATOM 3425 N N . ASN B 1 127 ? 73.669 27.010 86.619 1.00 39.46 127 ASN B N 1
ATOM 3426 C CA . ASN B 1 127 ? 72.920 28.145 86.094 1.00 48.96 127 ASN B CA 1
ATOM 3427 C C . ASN B 1 127 ? 72.466 27.980 84.640 1.00 45.29 127 ASN B C 1
ATOM 3428 O O . ASN B 1 127 ? 73.257 27.623 83.765 1.00 40.57 127 ASN B O 1
ATOM 3433 N N . ARG B 1 128 ? 71.186 28.256 84.393 1.00 43.32 128 ARG B N 1
ATOM 3434 C CA . ARG B 1 128 ? 70.609 28.155 83.056 1.00 33.19 128 ARG B CA 1
ATOM 3435 C C . ARG B 1 128 ? 70.930 29.430 82.277 1.00 28.92 128 ARG B C 1
ATOM 3436 O O . ARG B 1 128 ? 71.103 30.495 82.859 1.00 33.26 128 ARG B O 1
ATOM 3444 N N . PRO B 1 129 ? 71.011 29.336 80.945 1.00 26.26 129 PRO B N 1
ATOM 3445 C CA . PRO B 1 129 ? 71.306 30.509 80.121 1.00 31.33 129 PRO B CA 1
ATOM 3446 C C . PRO B 1 129 ? 69.986 31.159 79.704 1.00 37.65 129 PRO B C 1
ATOM 3447 O O . PRO B 1 129 ? 68.934 30.527 79.795 1.00 41.08 129 PRO B O 1
ATOM 3451 N N . GLU B 1 130 ? 70.031 32.412 79.263 1.00 34.23 130 GLU B N 1
ATOM 3452 C CA . GLU B 1 130 ? 68.814 33.084 78.812 1.00 24.61 130 GLU B CA 1
ATOM 3453 C C . GLU B 1 130 ? 68.188 32.241 77.693 1.00 29.39 130 GLU B C 1
ATOM 3454 O O . GLU B 1 130 ? 68.780 32.069 76.622 1.00 25.59 130 GLU B O 1
ATOM 3460 N N . ILE B 1 131 ? 66.993 31.717 77.938 1.00 20.65 131 ILE B N 1
ATOM 3461 C CA . ILE B 1 131 ? 66.312 30.903 76.945 1.00 20.97 131 ILE B CA 1
ATOM 3462 C C . ILE B 1 131 ? 64.986 31.531 76.533 1.00 32.35 131 ILE B C 1
ATOM 3463 O O . ILE B 1 131 ? 64.173 31.907 77.376 1.00 32.18 131 ILE B O 1
ATOM 3468 N N . VAL B 1 132 ? 64.772 31.647 75.230 1.00 36.09 132 VAL B N 1
ATOM 3469 C CA . VAL B 1 132 ? 63.531 32.205 74.718 1.00 31.16 132 VAL B CA 1
ATOM 3470 C C . VAL B 1 132 ? 62.811 31.136 73.907 1.00 32.87 132 VAL B C 1
ATOM 3471 O O . VAL B 1 132 ? 63.436 30.361 73.184 1.00 26.44 132 VAL B O 1
ATOM 3475 N N . MET B 1 133 ? 61.493 31.096 74.047 1.00 38.09 133 MET B N 1
ATOM 3476 C CA . MET B 1 133 ? 60.669 30.132 73.339 1.00 40.39 133 MET B CA 1
ATOM 3477 C C . MET B 1 133 ? 59.765 30.866 72.355 1.00 42.16 133 MET B C 1
ATOM 3478 O O . MET B 1 133 ? 59.003 31.742 72.755 1.00 39.84 133 MET B O 1
ATOM 3483 N N . LEU B 1 134 ? 59.858 30.520 71.071 1.00 41.47 134 LEU B N 1
ATOM 3484 C CA . LEU B 1 134 ? 59.018 31.152 70.052 1.00 34.11 134 LEU B CA 1
ATOM 3485 C C . LEU B 1 134 ? 58.054 30.158 69.426 1.00 28.16 134 LEU B C 1
ATOM 3486 O O . LEU B 1 134 ? 58.476 29.191 68.787 1.00 29.47 134 LEU B O 1
ATOM 3491 N N . THR B 1 135 ? 56.762 30.392 69.628 1.00 26.53 135 THR B N 1
ATOM 3492 C CA . THR B 1 135 ? 55.727 29.551 69.035 1.00 31.31 135 THR B CA 1
ATOM 3493 C C . THR B 1 135 ? 55.302 30.327 67.792 1.00 29.63 135 THR B C 1
ATOM 3494 O O . THR B 1 135 ? 55.036 31.524 67.869 1.00 19.59 135 THR B O 1
ATOM 3498 N N . ILE B 1 136 ? 55.249 29.664 66.645 1.00 29.91 136 ILE B N 1
ATOM 3499 C CA . ILE B 1 136 ? 54.882 30.372 65.429 1.00 43.93 136 ILE B CA 1
ATOM 3500 C C . ILE B 1 136 ? 54.130 29.520 64.420 1.00 53.88 136 ILE B C 1
ATOM 3501 O O . ILE B 1 136 ? 54.368 28.318 64.290 1.00 51.93 136 ILE B O 1
ATOM 3506 N N . GLU B 1 137 ? 53.213 30.171 63.712 1.00 61.05 137 GLU B N 1
ATOM 3507 C CA . GLU B 1 137 ? 52.419 29.530 62.678 1.00 63.80 137 GLU B CA 1
ATOM 3508 C C . GLU B 1 137 ? 52.277 30.536 61.541 1.00 66.89 137 GLU B C 1
ATOM 3509 O O . GLU B 1 137 ? 52.552 31.722 61.719 1.00 69.96 137 GLU B O 1
ATOM 3515 N N . GLU B 1 138 ? 51.858 30.054 60.378 1.00 70.66 138 GLU B N 1
ATOM 3516 C CA . GLU B 1 138 ? 51.712 30.877 59.180 1.00 63.72 138 GLU B CA 1
ATOM 3517 C C . GLU B 1 138 ? 51.640 32.392 59.342 1.00 50.29 138 GLU B C 1
ATOM 3518 O O . GLU B 1 138 ? 52.410 33.120 58.709 1.00 46.27 138 GLU B O 1
ATOM 3524 N N . GLY B 1 139 ? 50.732 32.881 60.176 1.00 35.90 139 GLY B N 1
ATOM 3525 C CA . GLY B 1 139 ? 50.642 34.319 60.349 1.00 38.69 139 GLY B CA 1
ATOM 3526 C C . GLY B 1 139 ? 50.436 34.754 61.783 1.00 43.59 139 GLY B C 1
ATOM 3527 O O . GLY B 1 139 ? 49.727 35.727 62.046 1.00 48.30 139 GLY B O 1
ATOM 3528 N N . TYR B 1 140 ? 51.065 34.046 62.715 1.00 40.38 140 TYR B N 1
ATOM 3529 C CA . TYR B 1 140 ? 50.920 34.359 64.133 1.00 40.67 140 TYR B CA 1
ATOM 3530 C C . TYR B 1 140 ? 52.115 33.869 64.954 1.00 38.86 140 TYR B C 1
ATOM 3531 O O . TYR B 1 140 ? 52.530 32.714 64.837 1.00 34.78 140 TYR B O 1
ATOM 3540 N N . ALA B 1 141 ? 52.659 34.754 65.785 1.00 30.56 141 ALA B N 1
ATOM 3541 C CA . ALA B 1 141 ? 53.804 34.419 66.618 1.00 30.71 141 ALA B CA 1
ATOM 3542 C C . ALA B 1 141 ? 53.709 35.034 68.012 1.00 37.48 141 ALA B C 1
ATOM 3543 O O . ALA B 1 141 ? 53.169 36.123 68.193 1.00 44.89 141 ALA B O 1
ATOM 3545 N N . VAL B 1 142 ? 54.234 34.313 68.994 1.00 41.30 142 VAL B N 1
ATOM 3546 C CA . VAL B 1 142 ? 54.250 34.752 70.384 1.00 40.36 142 VAL B CA 1
ATOM 3547 C C . VAL B 1 142 ? 55.414 34.035 71.063 1.00 38.26 142 VAL B C 1
ATOM 3548 O O . VAL B 1 142 ? 55.477 32.804 71.071 1.00 28.33 142 VAL B O 1
ATOM 3552 N N . ALA B 1 143 ? 56.344 34.803 71.617 1.00 42.89 143 ALA B N 1
ATOM 3553 C CA . ALA B 1 143 ? 57.510 34.209 72.257 1.00 53.36 143 ALA B CA 1
ATOM 3554 C C . ALA B 1 143 ? 57.793 34.770 73.627 1.00 62.16 143 ALA B C 1
ATOM 3555 O O . ALA B 1 143 ? 57.757 35.978 73.780 1.00 64.11 143 ALA B O 1
ATOM 3557 N N . GLY B 1 144 ? 58.107 33.895 74.590 1.00 67.13 144 GLY B N 1
ATOM 3558 C CA . GLY B 1 144 ? 58.415 34.315 75.951 1.00 73.99 144 GLY B CA 1
ATOM 3559 C C . GLY B 1 144 ? 59.784 33.890 76.444 1.00 73.15 144 GLY B C 1
ATOM 3560 O O . GLY B 1 144 ? 60.338 32.908 75.958 1.00 82.06 144 GLY B O 1
ATOM 3561 N N . VAL B 1 145 ? 60.328 34.628 77.410 1.00 67.46 145 VAL B N 1
ATOM 3562 C CA . VAL B 1 145 ? 61.639 34.324 77.980 1.00 52.80 145 VAL B CA 1
ATOM 3563 C C . VAL B 1 145 ? 61.423 33.647 79.330 1.00 50.53 145 VAL B C 1
ATOM 3564 O O . VAL B 1 145 ? 60.492 33.991 80.054 1.00 59.17 145 VAL B O 1
ATOM 3568 N N . LEU B 1 146 ? 62.275 32.684 79.664 1.00 50.68 146 LEU B N 1
ATOM 3569 C CA . LEU B 1 146 ? 62.155 31.960 80.929 1.00 51.13 146 LEU B CA 1
ATOM 3570 C C . LEU B 1 146 ? 62.571 32.843 82.110 1.00 51.22 146 LEU B C 1
ATOM 3571 O O . LEU B 1 146 ? 63.620 33.490 82.074 1.00 48.46 146 LEU B O 1
ATOM 3576 N N . ARG B 1 147 ? 61.744 32.872 83.152 1.00 54.18 147 ARG B N 1
ATOM 3577 C CA . ARG B 1 147 ? 62.028 33.685 84.334 1.00 59.44 1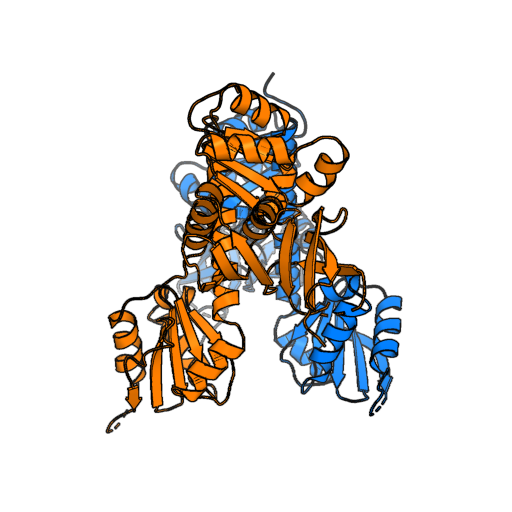47 ARG B CA 1
ATOM 3578 C C . ARG B 1 147 ? 61.784 32.921 85.638 1.00 70.19 147 ARG B C 1
ATOM 3579 O O . ARG B 1 147 ? 61.874 33.478 86.733 1.00 72.31 147 ARG B O 1
ATOM 3587 N N . GLN B 1 148 ? 61.491 31.634 85.497 1.00 85.80 148 GLN B N 1
ATOM 3588 C CA . GLN B 1 148 ? 61.228 30.727 86.611 1.00 99.04 148 GLN B CA 1
ATOM 3589 C C . GLN B 1 148 ? 59.973 31.018 87.423 1.00 94.61 148 GLN B C 1
ATOM 3590 O O . GLN B 1 148 ? 59.559 30.198 88.244 1.00 99.53 148 GLN B O 1
ATOM 3596 N N . TRP B 1 149 ? 59.381 32.190 87.231 1.00 84.32 149 TRP B N 1
ATOM 3597 C CA . TRP B 1 149 ? 58.118 32.470 87.899 1.00 73.42 149 TRP B CA 1
ATOM 3598 C C . TRP B 1 149 ? 57.202 32.091 86.740 1.00 73.61 149 TRP B C 1
ATOM 3599 O O . TRP B 1 149 ? 56.001 32.368 86.723 1.00 71.71 149 TRP B O 1
ATOM 3610 N N . GLY B 1 150 ? 57.836 31.424 85.776 1.00 74.50 150 GLY B N 1
ATOM 3611 C CA . GLY B 1 150 ? 57.198 30.974 84.555 1.00 74.46 150 GLY B CA 1
ATOM 3612 C C . GLY B 1 150 ? 57.947 31.645 83.418 1.00 72.52 150 GLY B C 1
ATOM 3613 O O . GLY B 1 150 ? 59.121 31.997 83.570 1.00 68.52 150 GLY B O 1
ATOM 3614 N N . VAL B 1 151 ? 57.286 31.825 82.280 1.00 71.12 151 VAL B N 1
ATOM 3615 C CA . VAL B 1 151 ? 57.913 32.496 81.149 1.00 57.45 151 VAL B CA 1
ATOM 3616 C C . VAL B 1 151 ? 57.030 33.662 80.708 1.00 50.68 151 VAL B C 1
ATOM 3617 O O . VAL B 1 151 ? 55.868 33.473 80.355 1.00 36.00 151 VAL B O 1
ATOM 3621 N N . GLU B 1 152 ? 57.592 34.871 80.756 1.00 57.85 152 GLU B N 1
ATOM 3622 C CA . GLU B 1 152 ? 56.866 36.086 80.383 1.00 77.45 152 GLU B CA 1
ATOM 3623 C C . GLU B 1 152 ? 56.872 36.225 78.863 1.00 84.90 152 GLU B C 1
ATOM 3624 O O . GLU B 1 152 ? 57.931 36.236 78.226 1.00 91.14 152 GLU B O 1
ATOM 3630 N N . GLU B 1 153 ? 55.681 36.354 78.294 1.00 84.67 153 GLU B N 1
ATOM 3631 C CA . GLU B 1 153 ? 55.559 36.400 76.854 1.00 89.25 153 GLU B CA 1
ATOM 3632 C C . GLU B 1 153 ? 56.718 37.003 76.057 1.00 94.59 153 GLU B C 1
ATOM 3633 O O . GLU B 1 153 ? 57.346 36.384 75.330 1.00 103.89 153 GLU B O 1
ATOM 3639 N N . ILE B 1 154 ? 56.971 38.242 76.414 1.00 93.38 154 ILE B N 1
ATOM 3640 C CA . ILE B 1 154 ? 57.726 39.371 75.900 1.00 96.42 154 ILE B CA 1
ATOM 3641 C C . ILE B 1 154 ? 57.532 39.810 74.474 1.00 86.16 154 ILE B C 1
ATOM 3642 O O . ILE B 1 154 ? 58.039 40.819 74.092 1.00 89.39 154 ILE B O 1
ATOM 3647 N N . PHE B 1 155 ? 56.433 39.278 73.876 1.00 75.77 155 PHE B N 1
ATOM 3648 C CA . PHE B 1 155 ? 55.893 39.859 72.620 1.00 61.96 155 PHE B CA 1
ATOM 3649 C C . PHE B 1 155 ? 54.935 38.923 71.919 1.00 57.87 155 PHE B C 1
ATOM 3650 O O . PHE B 1 155 ? 54.948 37.715 72.165 1.00 51.28 155 PHE B O 1
ATOM 3658 N N . GLU B 1 156 ? 54.134 39.469 71.013 1.00 61.84 156 GLU B N 1
ATOM 3659 C CA . GLU B 1 156 ? 53.151 38.679 70.273 1.00 57.09 156 GLU B CA 1
ATOM 3660 C C . GLU B 1 156 ? 52.844 39.351 68.938 1.00 60.21 156 GLU B C 1
ATOM 3661 O O . GLU B 1 156 ? 52.341 40.473 68.895 1.00 71.23 156 GLU B O 1
ATOM 3667 N N . GLU B 1 157 ? 53.111 38.633 67.854 1.00 64.77 157 GLU B N 1
ATOM 3668 C CA . GLU B 1 157 ? 52.952 39.170 66.509 1.00 62.26 157 GLU B CA 1
ATOM 3669 C C . GLU B 1 157 ? 52.000 38.467 65.558 1.00 61.60 157 GLU B C 1
ATOM 3670 O O . GLU B 1 157 ? 51.788 37.261 65.639 1.00 64.37 157 GLU B O 1
ATOM 3676 N N . ARG B 1 158 ? 51.452 39.255 64.640 1.00 56.15 158 ARG B N 1
ATOM 3677 C CA . ARG B 1 158 ? 50.524 38.783 63.622 1.00 52.69 158 ARG B CA 1
ATOM 3678 C C . ARG B 1 158 ? 50.897 39.553 62.364 1.00 48.57 158 ARG B C 1
ATOM 3679 O O . ARG B 1 158 ? 51.479 40.635 62.464 1.00 45.26 158 ARG B O 1
ATOM 3687 N N . MET B 1 159 ? 50.596 39.018 61.184 1.00 39.65 159 MET B N 1
ATOM 3688 C CA . MET B 1 159 ? 50.940 39.760 59.978 1.00 47.93 159 MET B CA 1
ATOM 3689 C C . MET B 1 159 ? 49.853 40.769 59.626 1.00 49.64 159 MET B C 1
ATOM 3690 O O . MET B 1 159 ? 48.669 40.433 59.594 1.00 45.88 159 MET B O 1
ATOM 3695 N N . GLY B 1 160 ? 50.270 42.010 59.386 1.00 43.69 160 GLY B N 1
ATOM 3696 C CA . GLY B 1 160 ? 49.338 43.067 59.037 1.00 47.20 160 GLY B CA 1
ATOM 3697 C C . GLY B 1 160 ? 49.142 43.176 57.536 1.00 48.58 160 GLY B C 1
ATOM 3698 O O . GLY B 1 160 ? 49.829 42.502 56.771 1.00 62.44 160 GLY B O 1
ATOM 3699 N N . TYR B 1 161 ? 48.200 44.015 57.109 1.00 43.87 161 TYR B N 1
ATOM 3700 C CA . TYR B 1 161 ? 47.934 44.188 55.684 1.00 46.98 161 TYR B CA 1
ATOM 3701 C C . TYR B 1 161 ? 47.704 45.655 55.317 1.00 47.17 161 TYR B C 1
ATOM 3702 O O . TYR B 1 161 ? 48.346 46.556 55.857 1.00 49.98 161 TYR B O 1
ATOM 3711 N N . LYS B 1 170 ? 54.844 37.401 54.524 1.00 86.87 170 LYS B N 1
ATOM 3712 C CA . LYS B 1 170 ? 55.181 38.756 53.957 1.00 84.83 170 LYS B CA 1
ATOM 3713 C C . LYS B 1 170 ? 56.046 39.415 54.891 1.00 82.50 170 LYS B C 1
ATOM 3714 O O . LYS B 1 170 ? 56.234 40.641 55.062 1.00 94.30 170 LYS B O 1
ATOM 3720 N N . GLU B 1 171 ? 57.001 38.508 54.649 1.00 76.01 171 GLU B N 1
ATOM 3721 C CA . GLU B 1 171 ? 58.040 38.400 55.575 1.00 62.62 171 GLU B CA 1
ATOM 3722 C C . GLU B 1 171 ? 57.761 39.140 56.837 1.00 63.09 171 GLU B C 1
ATOM 3723 O O . GLU B 1 171 ? 58.365 40.150 57.090 1.00 46.05 171 GLU B O 1
ATOM 3729 N N . PHE B 1 172 ? 56.756 38.670 57.606 1.00 58.62 172 PHE B N 1
ATOM 3730 C CA . PHE B 1 172 ? 56.507 39.308 58.899 1.00 60.21 172 PHE B CA 1
ATOM 3731 C C . PHE B 1 172 ? 57.529 38.573 59.786 1.00 60.20 172 PHE B C 1
ATOM 3732 O O . PHE B 1 172 ? 57.677 38.844 60.981 1.00 62.54 172 PHE B O 1
ATOM 3740 N N . PHE B 1 173 ? 58.251 37.642 59.154 1.00 54.54 173 PHE B N 1
ATOM 3741 C CA . PHE B 1 173 ? 59.306 36.873 59.807 1.00 56.80 173 PHE B CA 1
ATOM 3742 C C . PHE B 1 173 ? 60.349 37.876 60.286 1.00 64.68 173 PHE B C 1
ATOM 3743 O O . PHE B 1 173 ? 61.089 37.619 61.231 1.00 73.70 173 PHE B O 1
ATOM 3751 N N . GLY B 1 174 ? 60.400 39.014 59.597 1.00 69.66 174 GLY B N 1
ATOM 3752 C CA . GLY B 1 174 ? 61.268 40.117 59.965 1.00 76.71 174 GLY B CA 1
ATOM 3753 C C . GLY B 1 174 ? 60.847 40.816 61.225 1.00 84.72 174 GLY B C 1
ATOM 3754 O O . GLY B 1 174 ? 61.680 40.992 62.079 1.00 89.06 174 GLY B O 1
ATOM 3755 N N . GLU B 1 175 ? 59.599 41.272 61.423 1.00 86.04 175 GLU B N 1
ATOM 3756 C CA . GLU B 1 175 ? 59.371 41.843 62.780 1.00 81.42 175 GLU B CA 1
ATOM 3757 C C . GLU B 1 175 ? 59.505 40.644 63.756 1.00 78.43 175 GLU B C 1
ATOM 3758 O O . GLU B 1 175 ? 59.578 40.872 64.934 1.00 86.39 175 GLU B O 1
ATOM 3764 N N . VAL B 1 176 ? 59.562 39.394 63.354 1.00 71.65 176 VAL B N 1
ATOM 3765 C CA . VAL B 1 176 ? 59.747 38.518 64.500 1.00 60.94 176 VAL B CA 1
ATOM 3766 C C . VAL B 1 176 ? 61.241 38.324 64.832 1.00 59.67 176 VAL B C 1
ATOM 3767 O O . VAL B 1 176 ? 61.723 38.555 65.953 1.00 50.03 176 VAL B O 1
ATOM 3771 N N . ALA B 1 177 ? 61.966 37.881 63.817 1.00 58.27 177 ALA B N 1
ATOM 3772 C CA . ALA B 1 177 ? 63.380 37.576 63.974 1.00 64.60 177 ALA B CA 1
ATOM 3773 C C . ALA B 1 177 ? 64.204 38.779 64.360 1.00 69.81 177 ALA B C 1
ATOM 3774 O O . ALA B 1 177 ? 65.106 38.685 65.198 1.00 75.28 177 ALA B O 1
ATOM 3776 N N . ALA B 1 178 ? 63.905 39.909 63.736 1.00 68.12 178 ALA B N 1
ATOM 3777 C CA . ALA B 1 178 ? 64.604 41.140 64.056 1.00 69.15 178 ALA B CA 1
ATOM 3778 C C . ALA B 1 178 ? 64.277 41.442 65.517 1.00 68.36 178 ALA B C 1
ATOM 3779 O O . ALA B 1 178 ? 65.098 42.005 66.240 1.00 76.33 178 ALA B O 1
ATOM 3781 N N . LYS B 1 179 ? 63.076 41.064 65.949 1.00 67.41 179 LYS B N 1
ATOM 3782 C CA . LYS B 1 179 ? 62.658 41.323 67.318 1.00 70.19 179 LYS B CA 1
ATOM 3783 C C . LYS B 1 179 ? 63.331 40.353 68.285 1.00 68.91 179 LYS B C 1
ATOM 3784 O O . LYS B 1 179 ? 63.635 40.721 69.416 1.00 77.18 179 LYS B O 1
ATOM 3790 N N . LEU B 1 180 ? 63.555 39.112 67.859 1.00 66.58 180 LEU B N 1
ATOM 3791 C CA . LEU B 1 180 ? 64.245 38.142 68.717 1.00 66.92 180 LEU B CA 1
ATOM 3792 C C . LEU B 1 180 ? 65.700 38.611 68.888 1.00 74.57 180 LEU B C 1
ATOM 3793 O O . LEU B 1 180 ? 66.205 38.690 70.013 1.00 79.24 180 LEU B O 1
ATOM 3798 N N . GLU B 1 181 ? 66.377 38.907 67.777 1.00 73.70 181 GLU B N 1
ATOM 3799 C CA . GLU B 1 181 ? 67.749 39.417 67.820 1.00 70.55 181 GLU B CA 1
ATOM 3800 C C . GLU B 1 181 ? 67.711 40.810 68.490 1.00 57.92 181 GLU B C 1
ATOM 3801 O O . GLU B 1 181 ? 68.716 41.520 68.530 1.00 51.97 181 GLU B O 1
ATOM 3807 N N . SER B 1 182 ? 66.554 41.194 69.021 1.00 49.37 182 SER B N 1
ATOM 3808 C CA . SER B 1 182 ? 66.410 42.493 69.664 1.00 62.07 182 SER B CA 1
ATOM 3809 C C . SER B 1 182 ? 66.383 42.343 71.178 1.00 64.28 182 SER B C 1
ATOM 3810 O O . SER B 1 182 ? 66.827 43.234 71.907 1.00 68.97 182 SER B O 1
ATOM 3813 N N . PHE B 1 183 ? 65.865 41.206 71.635 1.00 60.50 183 PHE B N 1
ATOM 3814 C CA . PHE B 1 183 ? 65.728 40.905 73.058 1.00 66.99 183 PHE B CA 1
ATOM 3815 C C . PHE B 1 183 ? 67.028 40.502 73.736 1.00 65.24 183 PHE B C 1
ATOM 3816 O O . PHE B 1 183 ? 67.294 40.889 74.874 1.00 62.50 183 PHE B O 1
ATOM 3824 N N . ASP B 1 184 ? 67.819 39.706 73.025 1.00 60.56 184 ASP B N 1
ATOM 3825 C CA . ASP B 1 184 ? 69.103 39.212 73.512 1.00 56.06 184 ASP B CA 1
ATOM 3826 C C . ASP B 1 184 ? 68.948 38.032 74.472 1.00 50.68 184 ASP B C 1
ATOM 3827 O O . ASP B 1 184 ? 68.456 38.171 75.591 1.00 46.06 184 ASP B O 1
ATOM 3832 N N . PHE B 1 185 ? 69.379 36.866 74.007 1.00 39.49 185 PHE B N 1
ATOM 3833 C CA . PHE B 1 185 ? 69.294 35.638 74.775 1.00 27.29 185 PHE B CA 1
ATOM 3834 C C . PHE B 1 185 ? 70.314 34.702 74.152 1.00 29.52 185 PHE B C 1
ATOM 3835 O O . PHE B 1 185 ? 70.917 35.045 73.134 1.00 27.95 185 PHE B O 1
ATOM 3843 N N . LYS B 1 186 ? 70.489 33.519 74.740 1.00 21.20 186 LYS B N 1
ATOM 3844 C CA . LYS B 1 186 ? 71.470 32.561 74.235 1.00 20.44 186 LYS B CA 1
ATOM 3845 C C . LYS B 1 186 ? 70.870 31.480 73.339 1.00 19.06 186 LYS B C 1
ATOM 3846 O O . LYS B 1 186 ? 71.342 31.256 72.228 1.00 22.99 186 LYS B O 1
ATOM 3852 N N . TYR B 1 187 ? 69.828 30.813 73.825 1.00 14.89 187 TYR B N 1
ATOM 3853 C CA . TYR B 1 187 ? 69.200 29.739 73.067 1.00 16.40 187 TYR B CA 1
ATOM 3854 C C . TYR B 1 187 ? 67.757 30.005 72.713 1.00 17.79 187 TYR B C 1
ATOM 3855 O O . TYR B 1 187 ? 67.000 30.588 73.489 1.00 21.39 187 TYR B O 1
ATOM 3864 N N . LEU B 1 188 ? 67.385 29.552 71.523 1.00 19.62 188 LEU B N 1
ATOM 3865 C CA . LEU B 1 188 ? 66.040 29.734 71.015 1.00 15.04 188 LEU B CA 1
ATOM 3866 C C . LEU B 1 188 ? 65.361 28.406 70.773 1.00 20.47 188 LEU B C 1
ATOM 3867 O O . LEU B 1 188 ? 65.933 27.511 70.160 1.00 21.99 188 LEU B O 1
ATOM 3872 N N . ILE B 1 189 ? 64.141 28.283 71.275 1.00 23.05 189 ILE B N 1
ATOM 3873 C CA . ILE B 1 189 ? 63.339 27.094 71.059 1.00 28.92 189 ILE B CA 1
ATOM 3874 C C . ILE B 1 189 ? 62.251 27.582 70.104 1.00 30.24 189 ILE B C 1
ATOM 3875 O O . ILE B 1 189 ? 61.472 28.466 70.456 1.00 35.22 189 ILE B O 1
ATOM 3880 N N . VAL B 1 190 ? 62.222 27.046 68.889 1.00 33.40 190 VAL B N 1
ATOM 3881 C CA . VAL B 1 190 ? 61.202 27.438 67.915 1.00 30.40 190 VAL B CA 1
ATOM 3882 C C . VAL B 1 190 ? 60.183 26.313 67.839 1.00 27.28 190 VAL B C 1
ATOM 3883 O O . VAL B 1 190 ? 60.498 25.201 67.419 1.00 34.00 190 VAL B O 1
ATOM 3887 N N . ALA B 1 191 ? 58.960 26.607 68.258 1.00 30.76 191 ALA B N 1
ATOM 3888 C CA . ALA B 1 191 ? 57.900 25.608 68.265 1.00 36.25 191 ALA B CA 1
ATOM 3889 C C . ALA B 1 191 ? 56.658 26.077 67.528 1.00 34.40 191 ALA B C 1
ATOM 3890 O O . ALA B 1 191 ? 56.633 27.168 66.962 1.00 33.17 191 ALA B O 1
ATOM 3892 N N . GLY B 1 192 ? 55.625 25.240 67.551 1.00 40.78 192 GLY B N 1
ATOM 3893 C CA . GLY B 1 192 ? 54.379 25.577 66.887 1.00 62.11 192 GLY B CA 1
ATOM 3894 C C . GLY B 1 192 ? 53.890 24.518 65.915 1.00 67.20 192 GLY B C 1
ATOM 3895 O O . GLY B 1 192 ? 54.677 23.703 65.434 1.00 67.71 192 GLY B O 1
ATOM 3896 N N . PRO B 1 193 ? 52.581 24.503 65.610 1.00 72.78 193 PRO B N 1
ATOM 3897 C CA . PRO B 1 193 ? 51.989 23.534 64.683 1.00 71.99 193 PRO B CA 1
ATOM 3898 C C . PRO B 1 193 ? 52.371 23.860 63.242 1.00 73.36 193 PRO B C 1
ATOM 3899 O O . PRO B 1 193 ? 52.948 24.911 62.970 1.00 77.64 193 PRO B O 1
ATOM 3903 N N . GLY B 1 194 ? 52.020 22.954 62.340 1.00 76.42 194 GLY B N 1
ATOM 3904 C CA . GLY B 1 194 ? 52.336 23.113 60.962 1.00 80.16 194 GLY B CA 1
ATOM 3905 C C . GLY B 1 194 ? 53.810 23.019 60.780 1.00 76.17 194 GLY B C 1
ATOM 3906 O O . GLY B 1 194 ? 54.551 22.339 61.542 1.00 79.84 194 GLY B O 1
ATOM 3907 N N . PHE B 1 195 ? 54.210 23.689 59.712 1.00 81.69 195 PHE B N 1
ATOM 3908 C CA . PHE B 1 195 ? 55.641 23.724 59.281 1.00 81.49 195 PHE B CA 1
ATOM 3909 C C . PHE B 1 195 ? 56.012 25.233 59.426 1.00 75.62 195 PHE B C 1
ATOM 3910 O O . PHE B 1 195 ? 57.265 25.481 59.061 1.00 77.30 195 PHE B O 1
ATOM 3918 N N . ALA B 1 196 ? 55.284 26.212 59.826 1.00 73.39 196 ALA B N 1
ATOM 3919 C CA . ALA B 1 196 ? 55.971 27.482 59.748 1.00 61.72 196 ALA B CA 1
ATOM 3920 C C . ALA B 1 196 ? 57.359 27.574 60.559 1.00 60.06 196 ALA B C 1
ATOM 3921 O O . ALA B 1 196 ? 58.320 28.309 60.217 1.00 52.82 196 ALA B O 1
ATOM 3923 N N . LYS B 1 197 ? 57.388 26.836 61.664 1.00 54.53 197 LYS B N 1
ATOM 3924 C CA . LYS B 1 197 ? 58.518 26.802 62.571 1.00 40.41 197 LYS B CA 1
ATOM 3925 C C . LYS B 1 197 ? 59.732 26.320 61.817 1.00 36.81 197 LYS B C 1
ATOM 3926 O O . LYS B 1 197 ? 60.812 26.902 61.914 1.00 40.51 197 LYS B O 1
ATOM 3932 N N . ASN B 1 198 ? 59.543 25.245 61.062 1.00 42.53 198 ASN B N 1
ATOM 3933 C CA . ASN B 1 198 ? 60.604 24.664 60.252 1.00 38.02 198 ASN B CA 1
ATOM 3934 C C . ASN B 1 198 ? 61.045 25.680 59.211 1.00 38.38 198 ASN B C 1
ATOM 3935 O O . ASN B 1 198 ? 62.217 25.734 58.845 1.00 39.33 198 ASN B O 1
ATOM 3940 N N . ASP B 1 199 ? 60.103 26.497 58.748 1.00 45.74 199 ASP B N 1
ATOM 3941 C CA . ASP B 1 199 ? 60.402 27.505 57.740 1.00 51.29 199 ASP B CA 1
ATOM 3942 C C . ASP B 1 199 ? 61.040 28.748 58.335 1.00 51.81 199 ASP B C 1
ATOM 3943 O O . ASP B 1 199 ? 61.848 29.410 57.680 1.00 50.32 199 ASP B O 1
ATOM 3948 N N . PHE B 1 200 ? 60.680 29.069 59.575 1.00 50.90 200 PHE B N 1
ATOM 3949 C CA . PHE B 1 200 ? 61.258 30.234 60.232 1.00 52.15 200 PHE B CA 1
ATOM 3950 C C . PHE B 1 200 ? 62.706 29.916 60.576 1.00 52.35 200 PHE B C 1
ATOM 3951 O O . PHE B 1 200 ? 63.567 30.794 60.546 1.00 52.30 200 PHE B O 1
ATOM 3959 N N . LEU B 1 201 ? 62.971 28.655 60.906 1.00 54.91 201 LEU B N 1
ATOM 3960 C CA . LEU B 1 201 ? 64.326 28.248 61.236 1.00 62.57 201 LEU B CA 1
ATOM 3961 C C . LEU B 1 201 ? 65.191 28.290 59.988 1.00 67.40 201 LEU B C 1
ATOM 3962 O O . LEU B 1 201 ? 66.302 28.821 60.024 1.00 70.74 201 LEU B O 1
ATOM 3967 N N . ASP B 1 202 ? 64.691 27.730 58.885 1.00 68.08 202 ASP B N 1
ATOM 3968 C CA . ASP B 1 202 ? 65.451 27.754 57.636 1.00 66.49 202 ASP B CA 1
ATOM 3969 C C . ASP B 1 202 ? 65.778 29.210 57.360 1.00 55.28 202 ASP B C 1
ATOM 3970 O O . ASP B 1 202 ? 66.872 29.541 56.920 1.00 60.65 202 ASP B O 1
ATOM 3975 N N . PHE B 1 203 ? 64.809 30.072 57.634 1.00 46.28 203 PHE B N 1
ATOM 3976 C CA . PHE B 1 203 ? 64.967 31.502 57.449 1.00 41.70 203 PHE B CA 1
ATOM 3977 C C . PHE B 1 203 ? 66.206 31.960 58.214 1.00 47.18 203 PHE B C 1
ATOM 3978 O O . PHE B 1 203 ? 67.098 32.588 57.647 1.00 54.25 203 PHE B O 1
ATOM 3986 N N . LEU B 1 204 ? 66.255 31.630 59.503 1.00 44.79 204 LEU B N 1
ATOM 3987 C CA . LEU B 1 204 ? 67.368 32.012 60.366 1.00 42.21 204 LEU B CA 1
ATOM 3988 C C . LEU B 1 204 ? 68.705 31.460 59.886 1.00 49.61 204 LEU B C 1
ATOM 3989 O O . LEU B 1 204 ? 69.673 32.203 59.754 1.00 49.41 204 LEU B O 1
ATOM 3994 N N . LYS B 1 205 ? 68.764 30.157 59.633 1.00 57.26 205 LYS B N 1
ATOM 3995 C CA . LYS B 1 205 ? 69.999 29.537 59.167 1.00 61.37 205 LYS B CA 1
ATOM 3996 C C . LYS B 1 205 ? 70.616 30.322 58.012 1.00 77.59 205 LYS B C 1
ATOM 3997 O O . LYS B 1 205 ? 71.838 30.422 57.907 1.00 86.16 205 LYS B O 1
ATOM 4003 N N . GLU B 1 206 ? 69.763 30.892 57.162 1.00 91.66 206 GLU B N 1
ATOM 4004 C CA . GLU B 1 206 ? 70.216 31.651 55.998 1.00 100.73 206 GLU B CA 1
ATOM 4005 C C . GLU B 1 206 ? 70.485 33.144 56.217 1.00 101.68 206 GLU B C 1
ATOM 4006 O O . GLU B 1 206 ? 71.379 33.706 55.585 1.00 111.31 206 GLU B O 1
ATOM 4012 N N . ARG B 1 207 ? 69.726 33.787 57.100 1.00 92.62 207 ARG B N 1
ATOM 4013 C CA . ARG B 1 207 ? 69.902 35.220 57.346 1.00 85.55 207 ARG B CA 1
ATOM 4014 C C . ARG B 1 207 ? 70.284 35.564 58.787 1.00 80.31 207 ARG B C 1
ATOM 4015 O O . ARG B 1 207 ? 70.539 36.724 59.116 1.00 81.23 207 ARG B O 1
ATOM 4023 N N . TYR B 1 208 ? 70.323 34.549 59.639 1.00 70.90 208 TYR B N 1
ATOM 4024 C CA . TYR B 1 208 ? 70.666 34.714 61.046 1.00 65.79 208 TYR B CA 1
ATOM 4025 C C . TYR B 1 208 ? 71.345 33.424 61.507 1.00 68.41 208 TYR B C 1
ATOM 4026 O O . TYR B 1 208 ? 70.797 32.678 62.319 1.00 71.87 208 TYR B O 1
ATOM 4035 N N . PRO B 1 209 ? 72.555 33.148 60.987 1.00 66.34 209 PRO B N 1
ATOM 4036 C CA . PRO B 1 209 ? 73.331 31.948 61.320 1.00 58.82 209 PRO B CA 1
ATOM 4037 C C . PRO B 1 209 ? 73.668 31.774 62.797 1.00 55.02 209 PRO B C 1
ATOM 4038 O O . PRO B 1 209 ? 73.502 30.690 63.356 1.00 55.80 209 PRO B O 1
ATOM 4042 N N . GLU B 1 210 ? 74.151 32.835 63.429 1.00 50.46 210 GLU B N 1
ATOM 4043 C CA . GLU B 1 210 ? 74.500 32.742 64.834 1.00 54.51 210 GLU B CA 1
ATOM 4044 C C . GLU B 1 210 ? 73.291 32.386 65.689 1.00 51.95 210 GLU B C 1
ATOM 4045 O O . GLU B 1 210 ? 73.369 31.509 66.551 1.00 55.56 210 GLU B O 1
ATOM 4051 N N . MET B 1 211 ? 72.169 33.057 65.453 1.00 43.73 211 MET B N 1
ATOM 4052 C CA . MET B 1 211 ? 70.971 32.778 66.230 1.00 36.84 211 MET B CA 1
ATOM 4053 C C . MET B 1 211 ? 70.486 31.353 65.969 1.00 44.35 211 MET B C 1
ATOM 4054 O O . MET B 1 211 ? 69.998 30.671 66.877 1.00 43.12 211 MET B O 1
ATOM 4059 N N . ALA B 1 212 ? 70.641 30.903 64.728 1.00 43.09 212 ALA B N 1
ATOM 4060 C CA . ALA B 1 212 ? 70.212 29.567 64.335 1.00 46.92 212 ALA B CA 1
ATOM 4061 C C . ALA B 1 212 ? 70.989 28.436 65.011 1.00 57.20 212 ALA B C 1
ATOM 4062 O O . ALA B 1 212 ? 70.385 27.471 65.488 1.00 63.32 212 ALA B O 1
ATOM 4064 N N . LYS B 1 213 ? 72.318 28.544 65.053 1.00 58.52 213 LYS B N 1
ATOM 4065 C CA . LYS B 1 213 ? 73.138 27.499 65.667 1.00 49.41 213 LYS B CA 1
ATOM 4066 C C . LYS B 1 213 ? 72.726 27.217 67.098 1.00 47.35 213 LYS B C 1
ATOM 4067 O O . LYS B 1 213 ? 72.896 26.101 67.591 1.00 39.12 213 LYS B O 1
ATOM 4073 N N . ASN B 1 214 ? 72.182 28.234 67.760 1.00 46.46 214 ASN B N 1
ATOM 4074 C CA . ASN B 1 214 ? 71.718 28.089 69.134 1.00 50.20 214 ASN B CA 1
ATOM 4075 C C . ASN B 1 214 ? 70.198 28.041 69.140 1.00 47.25 214 ASN B C 1
ATOM 4076 O O . ASN B 1 214 ? 69.556 28.560 70.053 1.00 47.99 214 ASN B O 1
ATOM 4081 N N . ALA B 1 215 ? 69.626 27.421 68.115 1.00 38.62 215 ALA B N 1
ATOM 4082 C CA . ALA B 1 215 ? 68.178 27.325 68.019 1.00 39.05 215 ALA B CA 1
ATOM 4083 C C . ALA B 1 215 ? 67.756 25.896 67.753 1.00 36.22 215 ALA B C 1
ATOM 4084 O O . ALA B 1 215 ? 68.447 25.162 67.053 1.00 43.44 215 ALA B O 1
ATOM 4086 N N . VAL B 1 216 ? 66.621 25.506 68.321 1.00 31.45 216 VAL B N 1
ATOM 4087 C CA . VAL B 1 216 ? 66.099 24.161 68.133 1.00 37.96 216 VAL B CA 1
ATOM 4088 C C . VAL B 1 216 ? 64.606 24.220 67.849 1.00 45.56 216 VAL B C 1
ATOM 4089 O O . VAL B 1 216 ? 63.909 25.122 68.312 1.00 48.17 216 VAL B O 1
ATOM 4093 N N . VAL B 1 217 ? 64.127 23.256 67.071 1.00 47.67 217 VAL B N 1
ATOM 4094 C CA . VAL B 1 217 ? 62.721 23.184 66.720 1.00 43.16 217 VAL B CA 1
ATOM 4095 C C . VAL B 1 217 ? 62.086 21.983 67.389 1.00 48.45 217 VAL B C 1
ATOM 4096 O O . VAL B 1 217 ? 62.637 20.886 67.361 1.00 50.64 217 VAL B O 1
ATOM 4100 N N . VAL B 1 218 ? 60.934 22.199 68.007 1.00 56.52 218 VAL B N 1
ATOM 4101 C CA . VAL B 1 218 ? 60.214 21.114 68.651 1.00 73.45 218 VAL B CA 1
ATOM 4102 C C . VAL B 1 218 ? 58.872 21.000 67.954 1.00 79.74 218 VAL B C 1
ATOM 4103 O O . VAL B 1 218 ? 58.460 21.914 67.238 1.00 79.57 218 VAL B O 1
ATOM 4107 N N . ASP B 1 219 ? 58.200 19.874 68.153 1.00 88.42 219 ASP B N 1
ATOM 4108 C CA . ASP B 1 219 ? 56.909 19.644 67.526 1.00 98.52 219 ASP B CA 1
ATOM 4109 C C . ASP B 1 219 ? 55.765 19.741 68.524 1.00 104.02 219 ASP B C 1
ATOM 4110 O O . ASP B 1 219 ? 55.917 19.385 69.690 1.00 107.72 219 ASP B O 1
ATOM 4115 N N . VAL B 1 220 ? 54.621 20.231 68.054 1.00 109.18 220 VAL B N 1
ATOM 4116 C CA . VAL B 1 220 ? 53.427 20.374 68.882 1.00 108.15 220 VAL B CA 1
ATOM 4117 C C . VAL B 1 220 ? 52.431 21.308 68.204 1.00 108.29 220 VAL B C 1
ATOM 4118 O O . VAL B 1 220 ? 52.819 22.206 67.455 1.00 111.57 220 VAL B O 1
ATOM 4122 N N . SER B 1 221 ? 51.148 21.082 68.463 1.00 106.06 221 SER B N 1
ATOM 4123 C CA . SER B 1 221 ? 50.088 21.901 67.883 1.00 102.98 221 SER B CA 1
ATOM 4124 C C . SER B 1 221 ? 49.827 23.100 68.787 1.00 101.96 221 SER B C 1
ATOM 4125 O O . SER B 1 221 ? 48.970 23.939 68.504 1.00 94.59 221 SER B O 1
ATOM 4128 N N . SER B 1 222 ? 50.580 23.166 69.879 1.00 104.23 222 SER B N 1
ATOM 4129 C CA . SER B 1 222 ? 50.450 24.237 70.854 1.00 99.96 222 SER B CA 1
ATOM 4130 C C . SER B 1 222 ? 50.894 25.571 70.257 1.00 93.32 222 SER B C 1
ATOM 4131 O O . SER B 1 222 ? 51.490 25.618 69.179 1.00 85.14 222 SER B O 1
ATOM 4134 N N . VAL B 1 223 ? 50.588 26.651 70.968 1.00 86.78 223 VAL B N 1
ATOM 4135 C CA . VAL B 1 223 ? 50.954 27.997 70.550 1.00 77.78 223 VAL B CA 1
ATOM 4136 C C . VAL B 1 223 ? 50.670 28.932 71.726 1.00 69.52 223 VAL B C 1
ATOM 4137 O O . VAL B 1 223 ? 49.814 28.642 72.563 1.00 67.19 223 VAL B O 1
ATOM 4141 N N . GLY B 1 224 ? 51.393 30.042 71.799 1.00 63.51 224 GLY B N 1
ATOM 4142 C CA . GLY B 1 224 ? 51.185 30.971 72.895 1.00 71.56 224 GLY B CA 1
ATOM 4143 C C . GLY B 1 224 ? 51.454 30.325 74.243 1.00 75.81 224 GLY B C 1
ATOM 4144 O O . GLY B 1 224 ? 52.084 29.271 74.311 1.00 77.98 224 GLY B O 1
ATOM 4145 N N . SER B 1 225 ? 50.974 30.950 75.316 1.00 73.87 225 SER B N 1
ATOM 4146 C CA . SER B 1 225 ? 51.175 30.430 76.666 1.00 65.33 225 SER B CA 1
ATOM 4147 C C . SER B 1 225 ? 50.907 28.932 76.783 1.00 66.19 225 SER B C 1
ATOM 4148 O O . SER B 1 225 ? 51.505 28.258 77.622 1.00 68.43 225 SER B O 1
ATOM 4151 N N . ARG B 1 226 ? 50.004 28.407 75.960 1.00 64.58 226 ARG B N 1
ATOM 4152 C CA . ARG B 1 226 ? 49.717 26.982 76.013 1.00 59.12 226 ARG B CA 1
ATOM 4153 C C . ARG B 1 226 ? 50.943 26.226 75.533 1.00 55.92 226 ARG B C 1
ATOM 4154 O O . ARG B 1 226 ? 51.267 25.156 76.049 1.00 54.58 226 ARG B O 1
ATOM 4162 N N . GLY B 1 227 ? 51.614 26.788 74.531 1.00 56.21 227 GLY B N 1
ATOM 4163 C CA . GLY B 1 227 ? 52.816 26.173 73.993 1.00 51.03 227 GLY B CA 1
ATOM 4164 C C . GLY B 1 227 ? 53.945 26.248 74.999 1.00 46.41 227 GLY B C 1
ATOM 4165 O O . GLY B 1 227 ? 54.597 25.249 75.288 1.00 36.71 227 GLY B O 1
ATOM 4166 N N . PHE B 1 228 ? 54.169 27.443 75.538 1.00 49.52 228 PHE B N 1
ATOM 4167 C CA . PHE B 1 228 ? 55.214 27.648 76.525 1.00 64.68 228 PHE B CA 1
ATOM 4168 C C . PHE B 1 228 ? 55.101 26.590 77.617 1.00 71.32 228 PHE B C 1
ATOM 4169 O O . PHE B 1 228 ? 56.109 26.066 78.094 1.00 74.38 228 PHE B O 1
ATOM 4177 N N . ILE B 1 229 ? 53.865 26.275 78.001 1.00 73.83 229 ILE B N 1
ATOM 4178 C CA . ILE B 1 229 ? 53.610 25.293 79.050 1.00 72.57 229 ILE B CA 1
ATOM 4179 C C . ILE B 1 229 ? 53.864 23.858 78.604 1.00 67.87 229 ILE B C 1
ATOM 4180 O O . ILE B 1 229 ? 54.219 23.003 79.416 1.00 70.40 229 ILE B O 1
ATOM 4185 N N . GLU B 1 230 ? 53.692 23.591 77.316 1.00 61.43 230 GLU B N 1
ATOM 4186 C CA . GLU B 1 230 ? 53.923 22.246 76.816 1.00 65.44 230 GLU B CA 1
ATOM 4187 C C . GLU B 1 230 ? 55.413 21.984 76.618 1.00 64.90 230 GLU B C 1
ATOM 4188 O O . GLU B 1 230 ? 55.899 20.884 76.876 1.00 69.89 230 GLU B O 1
ATOM 4194 N N . ILE B 1 231 ? 56.138 22.995 76.155 1.00 58.21 231 ILE B N 1
ATOM 4195 C CA . ILE B 1 231 ? 57.566 22.844 75.944 1.00 52.10 231 ILE B CA 1
ATOM 4196 C C . ILE B 1 231 ? 58.203 22.557 77.295 1.00 53.61 231 ILE B C 1
ATOM 4197 O O . ILE B 1 231 ? 59.053 21.675 77.412 1.00 55.19 231 ILE B O 1
ATOM 4202 N N . LEU B 1 232 ? 57.780 23.303 78.314 1.00 47.15 232 LEU B N 1
ATOM 4203 C CA . LEU B 1 232 ? 58.294 23.119 79.665 1.00 51.36 232 LEU B CA 1
ATOM 4204 C C . LEU B 1 232 ? 57.991 21.704 80.142 1.00 60.78 232 LEU B C 1
ATOM 4205 O O . LEU B 1 232 ? 58.676 21.168 81.016 1.00 73.40 232 LEU B O 1
ATOM 4210 N N . LYS B 1 233 ? 56.962 21.098 79.564 1.00 60.44 233 LYS B N 1
ATOM 4211 C CA . LYS B 1 233 ? 56.590 19.748 79.950 1.00 62.35 233 LYS B CA 1
ATOM 4212 C C . LYS B 1 233 ? 57.502 18.705 79.312 1.00 60.61 233 LYS B C 1
ATOM 4213 O O . LYS B 1 233 ? 57.920 17.762 79.979 1.00 61.59 233 LYS B O 1
ATOM 4219 N N . ARG B 1 234 ? 57.825 18.887 78.033 1.00 64.92 234 ARG B N 1
ATOM 4220 C CA . ARG B 1 234 ? 58.671 17.939 77.304 1.00 67.80 234 ARG B CA 1
ATOM 4221 C C . ARG B 1 234 ? 60.177 18.034 77.599 1.00 65.49 234 ARG B C 1
ATOM 4222 O O . ARG B 1 234 ? 61.009 17.533 76.835 1.00 47.38 234 ARG B O 1
ATOM 4230 N N . ARG B 1 235 ? 60.514 18.682 78.712 1.00 69.24 235 ARG B N 1
ATOM 4231 C CA . ARG B 1 235 ? 61.900 18.828 79.169 1.00 82.13 235 ARG B CA 1
ATOM 4232 C C . ARG B 1 235 ? 62.945 19.389 78.196 1.00 74.98 235 ARG B C 1
ATOM 4233 O O . ARG B 1 235 ? 64.126 19.040 78.282 1.00 74.53 235 ARG B O 1
ATOM 4241 N N . VAL B 1 236 ? 62.526 20.266 77.292 1.00 65.00 236 VAL B N 1
ATOM 4242 C CA . VAL B 1 236 ? 63.456 20.846 76.333 1.00 46.14 236 VAL B CA 1
ATOM 4243 C C . VAL B 1 236 ? 64.554 21.611 77.059 1.00 41.74 236 VAL B C 1
ATOM 4244 O O . VAL B 1 236 ? 65.737 21.452 76.762 1.00 34.63 236 VAL B O 1
ATOM 4248 N N . VAL B 1 237 ? 64.160 22.442 78.018 1.00 35.96 237 VAL B N 1
ATOM 4249 C CA . VAL B 1 237 ? 65.136 23.219 78.771 1.00 38.32 237 VAL B CA 1
ATOM 4250 C C . VAL B 1 237 ? 66.182 22.316 79.413 1.00 33.33 237 VAL B C 1
ATOM 4251 O O . VAL B 1 237 ? 67.383 22.551 79.271 1.00 26.33 237 VAL B O 1
ATOM 4255 N N . ASP B 1 238 ? 65.721 21.283 80.111 1.00 36.47 238 ASP B N 1
ATOM 4256 C CA . ASP B 1 238 ? 66.627 20.354 80.775 1.00 34.45 238 ASP B CA 1
ATOM 4257 C C . ASP B 1 238 ? 67.600 19.774 79.762 1.00 33.48 238 ASP B C 1
ATOM 4258 O O . ASP B 1 238 ? 68.807 19.698 80.023 1.00 32.30 238 ASP B O 1
ATOM 4263 N N . LYS B 1 239 ? 67.074 19.376 78.604 1.00 25.13 239 LYS B N 1
ATOM 4264 C CA . LYS B 1 239 ? 67.902 18.801 77.551 1.00 24.42 239 LYS B CA 1
ATOM 4265 C C . LYS B 1 239 ? 68.977 19.790 77.114 1.00 26.69 239 LYS B C 1
ATOM 4266 O O . LYS B 1 239 ? 70.130 19.413 76.912 1.00 30.35 239 LYS B O 1
ATOM 4272 N N . ILE B 1 240 ? 68.594 21.056 76.966 1.00 23.13 240 ILE B N 1
ATOM 4273 C CA . ILE B 1 240 ? 69.540 22.091 76.569 1.00 18.59 240 ILE B CA 1
ATOM 4274 C C . ILE B 1 240 ? 70.587 22.208 77.665 1.00 22.33 240 ILE B C 1
ATOM 4275 O O . ILE B 1 240 ? 71.792 22.201 77.396 1.00 28.69 240 ILE B O 1
ATOM 4280 N N . VAL B 1 241 ? 70.116 22.319 78.903 1.00 17.41 241 VAL B N 1
ATOM 4281 C CA . VAL B 1 241 ? 71.008 22.414 80.054 1.00 30.46 241 VAL B CA 1
ATOM 4282 C C . VAL B 1 241 ? 72.061 21.316 79.949 1.00 28.33 241 VAL B C 1
ATOM 4283 O O . VAL B 1 241 ? 73.258 21.562 80.115 1.00 22.49 241 VAL B O 1
ATOM 4287 N N . GLY B 1 242 ? 71.596 20.104 79.660 1.00 23.47 242 GLY B N 1
ATOM 4288 C CA . GLY B 1 242 ? 72.492 18.973 79.519 1.00 17.67 242 GLY B CA 1
ATOM 4289 C C . GLY B 1 242 ? 73.584 19.214 78.496 1.00 26.47 242 GLY B C 1
ATOM 4290 O O . GLY B 1 242 ? 74.770 19.107 78.811 1.00 38.47 242 GLY B O 1
ATOM 4291 N N . GLU B 1 243 ? 73.190 19.536 77.268 1.00 21.76 243 GLU B N 1
ATOM 4292 C CA . GLU B 1 243 ? 74.152 19.797 76.208 1.00 22.71 243 GLU B CA 1
ATOM 4293 C C . GLU B 1 243 ? 75.144 20.861 76.676 1.00 27.80 243 GLU B C 1
ATOM 4294 O O . GLU B 1 243 ? 76.345 20.761 76.416 1.00 26.69 243 GLU B O 1
ATOM 4300 N N . VAL B 1 244 ? 74.637 21.875 77.371 1.00 19.19 244 VAL B N 1
ATOM 4301 C CA . VAL B 1 244 ? 75.479 22.953 77.884 1.00 24.42 244 VAL B CA 1
ATOM 4302 C C . VAL B 1 244 ? 76.601 22.383 78.758 1.00 36.18 244 VAL B C 1
ATOM 4303 O O . VAL B 1 244 ? 77.780 22.701 78.573 1.00 26.61 244 VAL B O 1
ATOM 4307 N N . ARG B 1 245 ? 76.217 21.541 79.713 1.00 30.29 245 ARG B N 1
ATOM 4308 C CA . ARG B 1 245 ? 77.163 20.910 80.619 1.00 21.90 245 ARG B CA 1
ATOM 4309 C C . ARG B 1 245 ? 78.168 20.065 79.845 1.00 16.08 245 ARG B C 1
ATOM 4310 O O . ARG B 1 245 ? 79.373 20.118 80.105 1.00 13.24 245 ARG B O 1
ATOM 4318 N N . LEU B 1 246 ? 77.681 19.273 78.898 1.00 10.95 246 LEU B N 1
ATOM 4319 C CA . LEU B 1 246 ? 78.592 18.442 78.128 1.00 15.81 246 LEU B CA 1
ATOM 4320 C C . LEU B 1 246 ? 79.594 19.334 77.418 1.00 14.41 246 LEU B C 1
ATOM 4321 O O . LEU B 1 246 ? 80.766 18.991 77.287 1.00 10.88 246 LEU B O 1
ATOM 4326 N N . ALA B 1 247 ? 79.128 20.491 76.966 1.00 15.20 247 ALA B N 1
ATOM 4327 C CA . ALA B 1 247 ? 79.996 21.436 76.278 1.00 20.30 247 ALA B CA 1
ATOM 4328 C C . ALA B 1 247 ? 81.071 21.904 77.253 1.00 18.41 247 ALA B C 1
ATOM 4329 O O . ALA B 1 247 ? 82.239 22.041 76.896 1.00 25.36 247 ALA B O 1
ATOM 4331 N N . GLU B 1 248 ? 80.662 22.151 78.492 1.00 12.67 248 GLU B N 1
ATOM 4332 C CA . GLU B 1 248 ? 81.590 22.591 79.518 1.00 10.98 248 GLU B CA 1
ATOM 4333 C C . GLU B 1 248 ? 82.622 21.496 79.777 1.00 18.22 248 GLU B C 1
ATOM 4334 O O . GLU B 1 248 ? 83.793 21.792 80.010 1.00 26.76 248 GLU B O 1
ATOM 4340 N N . GLU B 1 249 ? 82.195 20.234 79.731 1.00 9.76 249 GLU B N 1
ATOM 4341 C CA . GLU B 1 249 ? 83.123 19.128 79.944 1.00 16.36 249 GLU B CA 1
ATOM 4342 C C . GLU B 1 249 ? 84.147 19.041 78.802 1.00 12.46 249 GLU B C 1
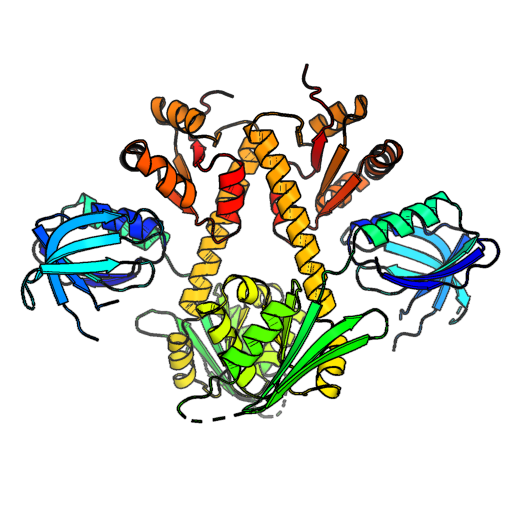ATOM 4343 O O . GLU B 1 249 ? 85.337 18.817 79.037 1.00 23.87 249 GLU B O 1
ATOM 4349 N N . ALA B 1 250 ? 83.694 19.237 77.569 1.00 13.76 250 ALA B N 1
ATOM 4350 C CA . ALA B 1 250 ? 84.599 19.177 76.425 1.00 7.29 250 ALA B CA 1
ATOM 4351 C C . ALA B 1 250 ? 85.638 20.285 76.540 1.00 16.51 250 ALA B C 1
ATOM 4352 O O . ALA B 1 250 ? 86.803 20.099 76.186 1.00 12.03 250 ALA B O 1
ATOM 4354 N N . GLU B 1 251 ? 85.208 21.440 77.044 1.00 21.44 251 GLU B N 1
ATOM 4355 C CA . GLU B 1 251 ? 86.101 22.578 77.221 1.00 24.24 251 GLU B CA 1
ATOM 4356 C C . GLU B 1 251 ? 87.193 22.230 78.229 1.00 27.57 251 GLU B C 1
ATOM 4357 O O . GLU B 1 251 ? 88.359 22.580 78.037 1.00 28.00 251 GLU B O 1
ATOM 4363 N N . TYR B 1 252 ? 86.820 21.548 79.307 1.00 19.33 252 TYR B N 1
ATOM 4364 C CA . TYR B 1 252 ? 87.811 21.165 80.295 1.00 17.04 252 TYR B CA 1
ATOM 4365 C C . TYR B 1 252 ? 88.822 20.252 79.628 1.00 24.05 252 TYR B C 1
ATOM 4366 O O . TYR B 1 252 ? 90.027 20.374 79.854 1.00 33.26 252 TYR B O 1
ATOM 4375 N N . ILE B 1 253 ? 88.326 19.345 78.792 1.00 17.57 253 ILE B N 1
ATOM 4376 C CA . ILE B 1 253 ? 89.199 18.420 78.088 1.00 15.95 253 ILE B CA 1
ATOM 4377 C C . ILE B 1 253 ? 90.148 19.175 77.163 1.00 18.02 253 ILE B C 1
ATOM 4378 O O . ILE B 1 253 ? 91.313 18.812 77.046 1.00 25.00 253 ILE B O 1
ATOM 4383 N N . ASP B 1 254 ? 89.659 20.223 76.505 1.00 18.90 254 ASP B N 1
ATOM 4384 C CA . ASP B 1 254 ? 90.520 20.999 75.613 1.00 25.58 254 ASP B CA 1
ATOM 4385 C C . ASP B 1 254 ? 91.604 21.747 76.390 1.00 19.94 254 ASP B C 1
ATOM 4386 O O . ASP B 1 254 ? 92.746 21.820 75.949 1.00 23.22 254 ASP B O 1
ATOM 4391 N N . ARG B 1 255 ? 91.252 22.299 77.547 1.00 22.76 255 ARG B N 1
ATOM 4392 C CA . ARG B 1 255 ? 92.229 23.019 78.358 1.00 11.08 255 ARG B CA 1
ATOM 4393 C C . ARG B 1 255 ? 93.308 22.040 78.786 1.00 13.65 255 ARG B C 1
ATOM 4394 O O . ARG B 1 255 ? 94.502 22.330 78.712 1.00 9.71 255 ARG B O 1
ATOM 4402 N N . LEU B 1 256 ? 92.872 20.870 79.225 1.00 4.97 256 LEU B N 1
ATOM 4403 C CA . LEU B 1 256 ? 93.793 19.836 79.647 1.00 6.68 256 LEU B CA 1
ATOM 4404 C C . LEU B 1 256 ? 94.732 19.482 78.497 1.00 12.75 256 LEU B C 1
ATOM 4405 O O . LEU B 1 256 ? 95.942 19.347 78.678 1.00 21.83 256 LEU B O 1
ATOM 4410 N N . LEU B 1 257 ? 94.166 19.345 77.308 1.00 7.93 257 LEU B N 1
ATOM 4411 C CA . LEU B 1 257 ? 94.948 19.004 76.135 1.00 10.04 257 LEU B CA 1
ATOM 4412 C C . LEU B 1 257 ? 95.928 20.103 75.768 1.00 16.41 257 LEU B C 1
ATOM 4413 O O . LEU B 1 257 ? 97.086 19.821 75.443 1.00 8.77 257 LEU B O 1
ATOM 4418 N N . GLU B 1 258 ? 95.468 21.350 75.814 1.00 16.17 258 GLU B N 1
ATOM 4419 C CA . GLU B 1 258 ? 96.337 22.478 75.490 1.00 27.55 258 GLU B CA 1
ATOM 4420 C C . GLU B 1 258 ? 97.489 22.494 76.491 1.00 24.74 258 GLU B C 1
ATOM 4421 O O . GLU B 1 258 ? 98.631 22.803 76.136 1.00 10.07 258 GLU B O 1
ATOM 4427 N N . GLY B 1 259 ? 97.175 22.150 77.739 1.00 14.79 259 GLY B N 1
ATOM 4428 C CA . GLY B 1 259 ? 98.189 22.105 78.771 1.00 22.14 259 GLY B CA 1
ATOM 4429 C C . GLY B 1 259 ? 99.212 21.043 78.431 1.00 27.27 259 GLY B C 1
ATOM 4430 O O . GLY B 1 259 ? 100.410 21.309 78.418 1.00 31.89 259 GLY B O 1
ATOM 4431 N N . ILE B 1 260 ? 98.739 19.834 78.148 1.00 26.98 260 ILE B N 1
ATOM 4432 C CA . ILE B 1 260 ? 99.634 18.738 77.793 1.00 22.11 260 ILE B CA 1
ATOM 4433 C C . ILE B 1 260 ? 100.483 19.145 76.596 1.00 26.18 260 ILE B C 1
ATOM 4434 O O . ILE B 1 260 ? 101.649 18.772 76.497 1.00 28.65 260 ILE B O 1
ATOM 4439 N N . ALA B 1 261 ? 99.888 19.919 75.694 1.00 30.37 261 ALA B N 1
ATOM 4440 C CA . ALA B 1 261 ? 100.588 20.386 74.507 1.00 31.73 261 ALA B CA 1
ATOM 4441 C C . ALA B 1 261 ? 101.675 21.384 74.903 1.00 27.57 261 ALA B C 1
ATOM 4442 O O . ALA B 1 261 ? 102.799 21.309 74.409 1.00 27.65 261 ALA B O 1
ATOM 4444 N N . LYS B 1 262 ? 101.337 22.315 75.792 1.00 22.32 262 LYS B N 1
ATOM 4445 C CA . LYS B 1 262 ? 102.293 23.317 76.249 1.00 19.04 262 LYS B CA 1
ATOM 4446 C C . LYS B 1 262 ? 103.232 22.759 77.312 1.00 29.32 262 LYS B C 1
ATOM 4447 O O . LYS B 1 262 ? 104.234 23.386 77.655 1.00 32.39 262 LYS B O 1
ATOM 4453 N N . GLY B 1 263 ? 102.902 21.584 77.836 1.00 27.22 263 GLY B N 1
ATOM 4454 C CA . GLY B 1 263 ? 103.731 20.978 78.859 1.00 23.87 263 GLY B CA 1
ATOM 4455 C C . GLY B 1 263 ? 103.801 21.785 80.148 1.00 31.22 263 GLY B C 1
ATOM 4456 O O . GLY B 1 263 ? 104.870 21.903 80.741 1.00 42.95 263 GLY B O 1
ATOM 4457 N N . GLU B 1 264 ? 102.675 22.344 80.588 1.00 33.02 264 GLU B N 1
ATOM 4458 C CA . GLU B 1 264 ? 102.652 23.118 81.823 1.00 37.91 264 GLU B CA 1
ATOM 4459 C C . GLU B 1 264 ? 101.273 23.173 82.490 1.00 46.66 264 GLU B C 1
ATOM 4460 O O . GLU B 1 264 ? 100.235 23.211 81.822 1.00 43.54 264 GLU B O 1
ATOM 44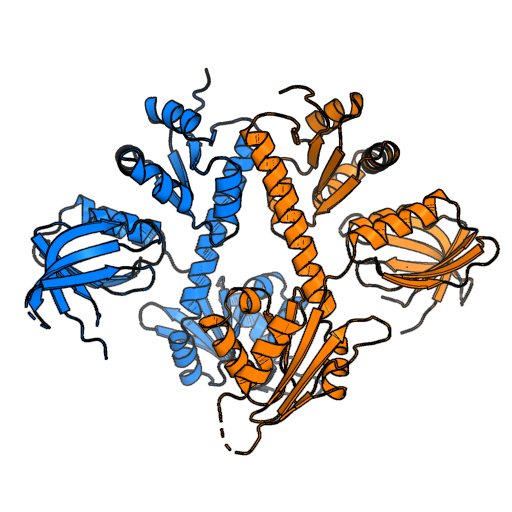66 N N . ARG B 1 265 ? 101.289 23.184 83.819 1.00 49.36 265 ARG B N 1
ATOM 4467 C CA . ARG B 1 265 ? 100.084 23.265 84.647 1.00 51.59 265 ARG B CA 1
ATOM 4468 C C . ARG B 1 265 ? 99.041 22.154 84.508 1.00 41.19 265 ARG B C 1
ATOM 4469 O O . ARG B 1 265 ? 97.845 22.410 84.660 1.00 35.82 265 ARG B O 1
ATOM 4477 N N . VAL B 1 266 ? 99.476 20.927 84.236 1.00 29.65 266 VAL B N 1
ATOM 4478 C CA . VAL B 1 266 ? 98.527 19.826 84.111 1.00 27.65 266 VAL B CA 1
ATOM 4479 C C . VAL B 1 266 ? 99.080 18.493 84.596 1.00 30.74 266 VAL B C 1
ATOM 4480 O O . VAL B 1 266 ? 100.286 18.244 84.539 1.00 32.39 266 VAL B O 1
ATOM 4484 N N . ALA B 1 267 ? 98.182 17.640 85.079 1.00 26.97 267 ALA B N 1
ATOM 4485 C CA . ALA B 1 267 ? 98.545 16.312 85.554 1.00 19.84 267 ALA B CA 1
ATOM 4486 C C . ALA B 1 267 ? 97.506 15.319 85.062 1.00 18.91 267 ALA B C 1
ATOM 4487 O O . ALA B 1 267 ? 96.320 15.643 84.970 1.00 20.70 267 ALA B O 1
ATOM 4489 N N . TYR B 1 268 ? 97.959 14.119 84.721 1.00 13.15 268 TYR B N 1
ATOM 4490 C CA . TYR B 1 268 ? 97.057 13.067 84.262 1.00 27.18 268 TYR B CA 1
ATOM 4491 C C . TYR B 1 268 ? 97.529 11.708 84.751 1.00 19.33 268 TYR B C 1
ATOM 4492 O O . TYR B 1 268 ? 98.697 11.365 84.630 1.00 13.10 268 TYR B O 1
ATOM 4501 N N . GLY B 1 269 ? 96.595 10.934 85.288 1.00 20.12 269 GLY B N 1
ATOM 4502 C CA . GLY B 1 269 ? 96.924 9.637 85.839 1.00 16.70 269 GLY B CA 1
ATOM 4503 C C . GLY B 1 269 ? 96.853 9.854 87.336 1.00 22.52 269 GLY B C 1
ATOM 4504 O O . GLY B 1 269 ? 97.203 10.936 87.813 1.00 17.59 269 GLY B O 1
ATOM 4505 N N . LEU B 1 270 ? 96.394 8.858 88.085 1.00 19.93 270 LEU B N 1
ATOM 4506 C CA . LEU B 1 270 ? 96.280 9.023 89.526 1.00 22.44 270 LEU B CA 1
ATOM 4507 C C . LEU B 1 270 ? 97.600 9.451 90.138 1.00 25.94 270 LEU B C 1
ATOM 4508 O O . LEU B 1 270 ? 97.623 10.276 91.049 1.00 33.65 270 LEU B O 1
ATOM 4513 N N . ASP B 1 271 ? 98.699 8.902 89.629 1.00 24.88 271 ASP B N 1
ATOM 4514 C CA . ASP B 1 271 ? 100.018 9.250 90.141 1.00 22.64 271 ASP B CA 1
ATOM 4515 C C . ASP B 1 271 ? 100.315 10.744 90.050 1.00 25.47 271 ASP B C 1
ATOM 4516 O O . ASP B 1 271 ? 100.538 11.392 91.070 1.00 36.61 271 ASP B O 1
ATOM 4521 N N . GLU B 1 272 ? 100.310 11.301 88.843 1.00 28.07 272 GLU B N 1
ATOM 4522 C CA . GLU B 1 272 ? 100.589 12.728 88.687 1.00 28.41 272 GLU B CA 1
ATOM 4523 C C . GLU B 1 272 ? 99.627 13.597 89.497 1.00 35.78 272 GLU B C 1
ATOM 4524 O O . GLU B 1 272 ? 100.043 14.577 90.117 1.00 29.61 272 GLU B O 1
ATOM 4530 N N . VAL B 1 273 ? 98.343 13.240 89.488 1.00 33.42 273 VAL B N 1
ATOM 4531 C CA . VAL B 1 273 ? 97.331 13.996 90.220 1.00 27.14 273 VAL B CA 1
ATOM 4532 C C . VAL B 1 273 ? 97.663 14.002 91.704 1.00 25.81 273 VAL B C 1
ATOM 4533 O O . VAL B 1 273 ? 97.570 15.034 92.363 1.00 18.09 273 VAL B O 1
ATOM 4537 N N . ARG B 1 274 ? 98.048 12.845 92.232 1.00 29.21 274 ARG B N 1
ATOM 4538 C CA . ARG B 1 274 ? 98.407 12.750 93.642 1.00 33.20 274 ARG B CA 1
ATOM 4539 C C . ARG B 1 274 ? 99.600 13.657 93.926 1.00 38.95 274 ARG B C 1
ATOM 4540 O O . ARG B 1 274 ? 99.536 14.523 94.798 1.00 28.88 274 ARG B O 1
ATOM 4548 N N . GLU B 1 275 ? 100.681 13.466 93.175 1.00 45.40 275 GLU B N 1
ATOM 4549 C CA . GLU B 1 275 ? 101.873 14.284 93.355 1.00 47.51 275 GLU B CA 1
ATOM 4550 C C . GLU B 1 275 ? 101.489 15.764 93.326 1.00 43.76 275 GLU B C 1
ATOM 4551 O O . GLU B 1 275 ? 101.915 16.545 94.175 1.00 49.10 275 GLU B O 1
ATOM 4557 N N . ALA B 1 276 ? 100.668 16.143 92.355 1.00 33.14 276 ALA B N 1
ATOM 4558 C CA . ALA B 1 276 ? 100.236 17.526 92.234 1.00 33.75 276 ALA B CA 1
ATOM 4559 C C . ALA B 1 276 ? 99.433 17.925 93.461 1.00 35.33 276 ALA B C 1
ATOM 4560 O O . ALA B 1 276 ? 99.380 19.101 93.833 1.00 24.17 276 ALA B O 1
ATOM 4562 N N . HIS B 1 277 ? 98.803 16.935 94.082 1.00 34.49 277 HIS B N 1
ATOM 4563 C CA . HIS B 1 277 ? 97.993 17.178 95.265 1.00 47.12 277 HIS B CA 1
ATOM 4564 C C . HIS B 1 277 ? 98.886 17.297 96.489 1.00 49.70 277 HIS B C 1
ATOM 4565 O O . HIS B 1 277 ? 98.656 18.141 97.353 1.00 41.98 277 HIS B O 1
ATOM 4572 N N . ASN B 1 278 ? 99.906 16.446 96.561 1.00 53.59 278 ASN B N 1
ATOM 4573 C CA . ASN B 1 278 ? 100.844 16.488 97.674 1.00 53.64 278 ASN B CA 1
ATOM 4574 C C . ASN B 1 278 ? 101.365 17.915 97.731 1.00 47.42 278 ASN B C 1
ATOM 4575 O O . ASN B 1 278 ? 101.761 18.405 98.789 1.00 47.61 278 ASN B O 1
ATOM 4580 N N . TYR B 1 279 ? 101.340 18.575 96.576 1.00 44.01 279 TYR B N 1
ATOM 4581 C CA . TYR B 1 279 ? 101.793 19.955 96.439 1.00 43.34 279 TYR B CA 1
ATOM 4582 C C . TYR B 1 279 ? 100.610 20.930 96.457 1.00 42.72 279 TYR B C 1
ATOM 4583 O O . TYR B 1 279 ? 100.797 22.145 96.311 1.00 32.94 279 TYR B O 1
ATOM 4592 N N . ARG B 1 280 ? 99.401 20.393 96.644 1.00 38.40 280 ARG B N 1
ATOM 4593 C CA . ARG B 1 280 ? 98.174 21.199 96.682 1.00 45.36 280 ARG B CA 1
ATOM 4594 C C . ARG B 1 280 ? 98.076 22.216 95.538 1.00 45.83 280 ARG B C 1
ATOM 4595 O O . ARG B 1 280 ? 97.748 23.387 95.758 1.00 37.98 280 ARG B O 1
ATOM 4603 N N . ALA B 1 281 ? 98.338 21.751 94.317 1.00 35.81 281 ALA B N 1
ATOM 4604 C CA . ALA B 1 281 ? 98.311 22.604 93.133 1.00 32.75 281 ALA B CA 1
ATOM 4605 C C . ALA B 1 281 ? 97.032 22.503 92.300 1.00 37.51 281 ALA B C 1
ATOM 4606 O O . ALA B 1 281 ? 96.803 23.312 91.404 1.00 38.42 281 ALA B O 1
ATOM 4608 N N . ILE B 1 282 ? 96.202 21.512 92.597 1.00 32.34 282 ILE B N 1
ATOM 4609 C CA . ILE B 1 282 ? 94.976 21.295 91.849 1.00 19.24 282 ILE B CA 1
ATOM 4610 C C . ILE B 1 282 ? 93.920 22.397 91.963 1.00 28.04 282 ILE B C 1
ATOM 4611 O O . ILE B 1 282 ? 93.433 22.712 93.053 1.00 38.86 282 ILE B O 1
ATOM 4616 N N . GLU B 1 283 ? 93.577 22.968 90.809 1.00 29.10 283 GLU B N 1
ATOM 4617 C CA . GLU B 1 283 ? 92.575 24.023 90.687 1.00 29.47 283 GLU B CA 1
ATOM 4618 C C . GLU B 1 283 ? 91.252 23.405 90.220 1.00 34.88 283 GLU B C 1
ATOM 4619 O O . GLU B 1 283 ? 90.165 23.806 90.655 1.00 25.00 283 GLU B O 1
ATOM 4625 N N . VAL B 1 284 ? 91.356 22.436 89.315 1.00 30.52 284 VAL B N 1
ATOM 4626 C CA . VAL B 1 284 ? 90.187 21.732 88.806 1.00 24.89 284 VAL B CA 1
ATOM 4627 C C . VAL B 1 284 ? 90.564 20.265 88.642 1.00 30.24 284 VAL B C 1
ATOM 4628 O O . VAL B 1 284 ? 91.504 19.933 87.914 1.00 23.40 284 VAL B O 1
ATOM 4632 N N . LEU B 1 285 ? 89.841 19.393 89.336 1.00 23.76 285 LEU B N 1
ATOM 4633 C CA . LEU 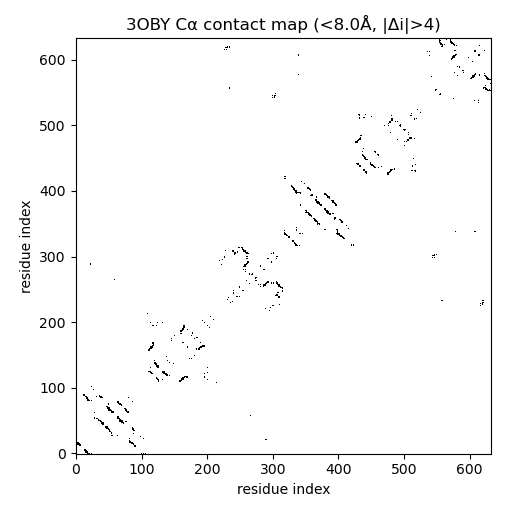B 1 285 ? 90.079 17.958 89.247 1.00 19.95 285 LEU B CA 1
ATOM 4634 C C . LEU B 1 285 ? 89.047 17.360 88.285 1.00 26.68 285 LEU B C 1
ATOM 4635 O O . LEU B 1 285 ? 87.835 17.520 88.475 1.00 18.65 285 LEU B O 1
ATOM 4640 N N . LEU B 1 286 ? 89.538 16.685 87.249 1.00 14.28 286 LEU B N 1
ATOM 4641 C CA . LEU B 1 286 ? 88.679 16.058 86.256 1.00 8.69 286 LEU B CA 1
ATOM 4642 C C . LEU B 1 286 ? 88.729 14.552 86.431 1.00 6.46 286 LEU B C 1
ATOM 4643 O O . LEU B 1 286 ? 89.785 13.941 86.278 1.00 16.03 286 LEU B O 1
ATOM 4648 N N . VAL B 1 287 ? 87.591 13.948 86.749 1.00 4.85 287 VAL B N 1
ATOM 4649 C CA . VAL B 1 287 ? 87.556 12.503 86.940 1.00 14.85 287 VAL B CA 1
ATOM 4650 C C . VAL B 1 287 ? 86.407 11.819 86.187 1.00 10.33 287 VAL B C 1
ATOM 4651 O O . VAL B 1 287 ? 85.281 12.314 86.151 1.00 1.19 287 VAL B O 1
ATOM 4655 N N . ALA B 1 288 ? 86.715 10.687 85.569 1.00 1.08 288 ALA B N 1
ATOM 4656 C CA . ALA B 1 288 ? 85.723 9.913 84.834 1.00 7.06 288 ALA B CA 1
ATOM 4657 C C . ALA B 1 288 ? 84.885 9.163 85.861 1.00 15.25 288 ALA B C 1
ATOM 4658 O O . ALA B 1 288 ? 85.394 8.756 86.908 1.00 25.52 288 ALA B O 1
ATOM 4660 N N . ASP B 1 289 ? 83.604 8.972 85.573 1.00 9.03 289 ASP B N 1
ATOM 4661 C CA . ASP B 1 289 ? 82.746 8.274 86.515 1.00 12.33 289 ASP B CA 1
ATOM 4662 C C . ASP B 1 289 ? 83.163 6.814 86.664 1.00 11.73 289 ASP B C 1
ATOM 4663 O O . ASP B 1 289 ? 83.030 6.233 87.743 1.00 20.41 289 ASP B O 1
ATOM 4668 N N . GLU B 1 290 ? 83.680 6.224 85.588 1.00 15.67 290 GLU B N 1
ATOM 4669 C CA . GLU B 1 290 ? 84.100 4.829 85.634 1.00 24.47 290 GLU B CA 1
ATOM 4670 C C . GLU B 1 290 ? 85.340 4.665 86.509 1.00 30.44 290 GLU B C 1
ATOM 4671 O O . GLU B 1 290 ? 85.502 3.655 87.193 1.00 34.70 290 GLU B O 1
ATOM 4677 N N . PHE B 1 291 ? 86.215 5.663 86.485 1.00 33.66 291 PHE B N 1
ATOM 4678 C CA . PHE B 1 291 ? 87.427 5.642 87.296 1.00 31.18 291 PHE B CA 1
ATOM 4679 C C . PHE B 1 291 ? 87.030 5.566 88.768 1.00 28.77 291 PHE B C 1
ATOM 4680 O O . PHE B 1 291 ? 87.642 4.832 89.540 1.00 35.65 291 PHE B O 1
ATOM 4688 N N . LEU B 1 292 ? 86.005 6.323 89.156 1.00 16.51 292 LEU B N 1
ATOM 4689 C CA . LEU B 1 292 ? 85.568 6.319 90.548 1.00 13.32 292 LEU B CA 1
ATOM 4690 C C . LEU B 1 292 ? 85.044 4.962 91.001 1.00 18.45 292 LEU B C 1
ATOM 4691 O O . LEU B 1 292 ? 85.413 4.485 92.070 1.00 38.71 292 LEU B O 1
ATOM 4696 N N . LEU B 1 293 ? 84.197 4.331 90.195 1.00 19.43 293 LEU B N 1
ATOM 4697 C CA . LEU B 1 293 ? 83.640 3.022 90.550 1.00 7.52 293 LEU B CA 1
ATOM 4698 C C . LEU B 1 293 ? 84.696 1.939 90.747 1.00 15.86 293 LEU B C 1
ATOM 4699 O O . LEU B 1 293 ? 84.562 1.089 91.624 1.00 18.18 293 LEU B O 1
ATOM 4704 N N . GLU B 1 294 ? 85.733 1.975 89.915 1.00 16.60 294 GLU B N 1
ATOM 4705 C CA . GLU B 1 294 ? 86.837 1.020 89.963 1.00 23.81 294 GLU B CA 1
ATOM 4706 C C . GLU B 1 294 ? 87.778 1.278 91.141 1.00 31.31 294 GLU B C 1
ATOM 4707 O O . GLU B 1 294 ? 88.130 0.362 91.892 1.00 22.36 294 GLU B O 1
ATOM 4713 N N . GLU B 1 295 ? 88.190 2.531 91.290 1.00 28.13 295 GLU B N 1
ATOM 4714 C CA . GLU B 1 295 ? 89.099 2.902 92.359 1.00 17.80 295 GLU B CA 1
ATOM 4715 C C . GLU B 1 295 ? 88.484 2.782 93.744 1.00 12.81 295 GLU B C 1
ATOM 4716 O O . GLU B 1 295 ? 89.167 2.427 94.700 1.00 17.09 295 GLU B O 1
ATOM 4722 N N . ARG B 1 296 ? 87.194 3.069 93.858 1.00 7.12 296 ARG B N 1
ATOM 4723 C CA . ARG B 1 296 ? 86.536 3.012 95.153 1.00 5.71 296 ARG B CA 1
ATOM 4724 C C . ARG B 1 296 ? 86.552 1.595 95.718 1.00 13.95 296 ARG B C 1
ATOM 4725 O O . ARG B 1 296 ? 86.315 1.390 96.909 1.00 16.56 296 ARG B O 1
ATOM 4733 N N . GLU B 1 297 ? 86.841 0.624 94.855 1.00 16.69 297 GLU B N 1
ATOM 4734 C CA . GLU B 1 297 ? 86.921 -0.776 95.262 1.00 20.43 297 GLU B CA 1
ATOM 4735 C C . GLU B 1 297 ? 88.265 -1.031 95.943 1.00 28.48 297 GLU B C 1
ATOM 4736 O O . GLU B 1 297 ? 88.395 -1.944 96.756 1.00 28.97 297 GLU B O 1
ATOM 4742 N N . LYS B 1 298 ? 89.256 -0.209 95.600 1.00 23.63 298 LYS B N 1
ATOM 4743 C CA . LYS B 1 298 ? 90.607 -0.344 96.130 1.00 26.07 298 LYS B CA 1
ATOM 4744 C C . LYS B 1 298 ? 91.009 0.599 97.265 1.00 33.54 298 LYS B C 1
ATOM 4745 O O . LYS B 1 298 ? 91.728 0.197 98.177 1.00 40.02 298 LYS B O 1
ATOM 4751 N N . TRP B 1 299 ? 90.566 1.849 97.215 1.00 28.89 299 TRP B N 1
ATOM 4752 C CA . TRP B 1 299 ? 90.922 2.799 98.262 1.00 20.82 299 TRP B CA 1
ATOM 4753 C C . TRP B 1 299 ? 89.893 3.914 98.390 1.00 21.66 299 TRP B C 1
ATOM 4754 O O . TRP B 1 299 ? 88.992 4.027 97.560 1.00 25.64 299 TRP B O 1
ATOM 4765 N N . ASP B 1 300 ? 90.021 4.742 99.422 1.00 16.36 300 ASP B N 1
ATOM 4766 C CA . ASP B 1 300 ? 89.064 5.822 99.596 1.00 17.93 300 ASP B CA 1
ATOM 4767 C C . ASP B 1 300 ? 89.333 6.949 98.623 1.00 16.63 300 ASP B C 1
ATOM 4768 O O . ASP B 1 300 ? 89.686 8.061 99.015 1.00 23.01 300 ASP B O 1
ATOM 4773 N N . VAL B 1 301 ? 89.157 6.641 97.345 1.00 13.96 301 VAL B N 1
ATOM 4774 C CA . VAL B 1 301 ? 89.343 7.603 96.273 1.00 11.98 301 VAL B CA 1
ATOM 4775 C C . VAL B 1 301 ? 88.573 8.909 96.539 1.00 12.91 301 VAL B C 1
ATOM 4776 O O . VAL B 1 301 ? 89.079 9.996 96.249 1.00 17.57 301 VAL B O 1
ATOM 4780 N N . ASP B 1 302 ? 87.364 8.797 97.100 1.00 8.49 302 ASP B N 1
ATOM 4781 C CA . ASP B 1 302 ? 86.530 9.969 97.396 1.00 10.02 302 ASP B CA 1
ATOM 4782 C C . ASP B 1 302 ? 87.247 10.904 98.346 1.00 13.81 302 ASP B C 1
ATOM 4783 O O . ASP B 1 302 ? 87.016 12.113 98.332 1.00 15.46 302 ASP B O 1
ATOM 4788 N N . GLY B 1 303 ? 88.115 10.333 99.176 1.00 19.31 303 GLY B N 1
ATOM 4789 C CA . GLY B 1 303 ? 88.864 11.136 100.121 1.00 10.47 303 GLY B CA 1
ATOM 4790 C C . GLY B 1 303 ? 89.675 12.167 99.370 1.00 19.96 303 GLY B C 1
ATOM 4791 O O . GLY B 1 303 ? 89.746 13.334 99.773 1.00 9.14 303 GLY B O 1
ATOM 4792 N N . LEU B 1 304 ? 90.285 11.731 98.268 1.00 15.97 304 LEU B N 1
ATOM 4793 C CA . LEU B 1 304 ? 91.088 12.620 97.435 1.00 12.30 304 LEU B CA 1
ATOM 4794 C C . LEU B 1 304 ? 90.235 13.783 96.930 1.00 15.87 304 LEU B C 1
ATOM 4795 O O . LEU B 1 304 ? 90.652 14.941 96.975 1.00 19.74 304 LEU B O 1
ATOM 4800 N N . LEU B 1 305 ? 89.032 13.475 96.459 1.00 10.78 305 LEU B N 1
ATOM 4801 C CA . LEU B 1 305 ? 88.154 14.517 95.958 1.00 20.21 305 LEU B CA 1
ATOM 4802 C C . LEU B 1 305 ? 87.825 15.521 97.060 1.00 21.02 305 LEU B C 1
ATOM 4803 O O . LEU B 1 305 ? 87.942 16.732 96.867 1.00 18.62 305 LEU B O 1
ATOM 4808 N N . ARG B 1 306 ? 87.428 15.008 98.220 1.00 29.51 306 ARG B N 1
ATOM 4809 C CA . ARG B 1 306 ? 87.086 15.848 99.365 1.00 25.45 306 ARG B CA 1
ATOM 4810 C C . ARG B 1 306 ? 88.225 16.806 99.698 1.00 24.77 306 ARG B C 1
ATOM 4811 O O . ARG B 1 306 ? 88.000 17.995 99.906 1.00 15.86 306 ARG B O 1
ATOM 4819 N N . GLU B 1 307 ? 89.447 16.282 99.750 1.00 21.86 307 GLU B N 1
ATOM 4820 C CA . GLU B 1 307 ? 90.611 17.104 100.070 1.00 30.61 307 GLU B CA 1
ATOM 4821 C C . GLU B 1 307 ? 90.825 18.191 99.030 1.00 35.57 307 GLU B C 1
ATOM 4822 O O . GLU B 1 307 ? 91.161 19.324 99.377 1.00 47.82 307 GLU B O 1
ATOM 4828 N N . VAL B 1 308 ? 90.630 17.854 97.757 1.00 36.98 308 VAL B N 1
ATOM 4829 C CA . VAL B 1 308 ? 90.788 18.841 96.691 1.00 31.50 308 VAL B CA 1
ATOM 4830 C C . VAL B 1 308 ? 89.806 19.998 96.917 1.00 33.40 308 VAL B C 1
ATOM 4831 O O . VAL B 1 308 ? 90.173 21.168 96.815 1.00 23.03 308 VAL B O 1
ATOM 4835 N N . GLU B 1 309 ? 88.559 19.671 97.240 1.00 34.17 309 GLU B N 1
ATOM 4836 C CA . GLU B 1 309 ? 87.559 20.703 97.473 1.00 36.69 309 GLU B CA 1
ATOM 4837 C C . GLU B 1 309 ? 87.862 21.506 98.726 1.00 32.15 309 GLU B C 1
ATOM 4838 O O . GLU B 1 309 ? 87.637 22.716 98.760 1.00 35.65 309 GLU B O 1
ATOM 4844 N N . GLU B 1 310 ? 88.355 20.831 99.759 1.00 26.53 310 GLU B N 1
ATOM 4845 C CA . GLU B 1 310 ? 88.660 21.509 101.011 1.00 30.80 310 GLU B CA 1
ATOM 4846 C C . GLU B 1 310 ? 89.709 22.587 100.767 1.00 27.08 310 GLU B C 1
ATOM 4847 O O . GLU B 1 310 ? 89.798 23.554 101.516 1.00 36.29 310 GLU B O 1
ATOM 4853 N N . SER B 1 311 ? 90.475 22.435 99.693 1.00 23.58 311 SER B N 1
ATOM 4854 C CA . SER B 1 311 ? 91.514 23.398 99.344 1.00 15.80 311 SER B CA 1
ATOM 4855 C C . SER B 1 311 ? 91.079 24.447 98.310 1.00 25.22 311 SER B C 1
ATOM 4856 O O . SER B 1 311 ? 91.918 25.099 97.690 1.00 22.63 311 SER B O 1
ATOM 4859 N N . GLY B 1 312 ? 89.771 24.602 98.120 1.00 33.00 312 GLY B N 1
ATOM 4860 C CA . GLY B 1 312 ? 89.266 25.584 97.171 1.00 37.00 312 GLY B CA 1
ATOM 4861 C C . GLY B 1 312 ? 89.182 25.132 95.721 1.00 35.99 312 GLY B C 1
ATOM 4862 O O . GLY B 1 312 ? 88.648 25.853 94.871 1.00 28.01 312 GLY B O 1
ATOM 4863 N N . GLY B 1 313 ? 89.704 23.941 95.437 1.00 37.80 313 GLY B N 1
ATOM 4864 C CA . GLY B 1 313 ? 89.675 23.411 94.081 1.00 44.27 313 GLY B CA 1
ATOM 4865 C C . GLY B 1 313 ? 88.368 22.708 93.762 1.00 37.60 313 GLY B C 1
ATOM 4866 O O . GLY B 1 313 ? 87.746 22.127 94.646 1.00 34.00 313 GLY B O 1
ATOM 4867 N N . LYS B 1 314 ? 87.952 22.744 92.499 1.00 36.59 314 LYS B N 1
ATOM 4868 C CA . LYS B 1 314 ? 86.691 22.118 92.110 1.00 34.14 314 LYS B CA 1
ATOM 4869 C C . LYS B 1 314 ? 86.781 20.773 91.396 1.00 29.88 314 LYS B C 1
ATOM 4870 O O . LYS B 1 314 ? 87.694 20.517 90.608 1.00 25.15 314 LYS B O 1
ATOM 4876 N N . VAL B 1 315 ? 85.796 19.926 91.686 1.00 21.38 315 VAL B N 1
ATOM 4877 C CA . VAL B 1 315 ? 85.705 18.585 91.124 1.00 27.48 315 VAL B CA 1
ATOM 4878 C C . VAL B 1 315 ? 84.697 18.535 89.981 1.00 31.02 315 VAL B C 1
ATOM 4879 O O . VAL B 1 315 ? 83.611 19.113 90.067 1.00 28.50 315 VAL B O 1
ATOM 4883 N N . VAL B 1 316 ? 85.065 17.830 88.917 1.00 22.29 316 VAL B N 1
ATOM 4884 C CA . VAL B 1 316 ? 84.203 17.688 87.755 1.00 13.79 316 VAL B CA 1
ATOM 4885 C C . VAL B 1 316 ? 84.150 16.230 87.322 1.00 15.02 316 VAL B C 1
ATOM 4886 O O . VAL B 1 316 ? 85.099 15.708 86.730 1.00 23.44 316 VAL B O 1
ATOM 4890 N N . ILE B 1 317 ? 83.038 15.574 87.632 1.00 5.17 317 ILE B N 1
ATOM 4891 C CA . ILE B 1 317 ? 82.856 14.174 87.266 1.00 11.87 317 ILE B CA 1
ATOM 4892 C C . ILE B 1 317 ? 82.203 14.063 85.885 1.00 6.11 317 ILE B C 1
ATOM 4893 O O . ILE B 1 317 ? 81.052 14.439 85.706 1.00 18.13 317 ILE B O 1
ATOM 4898 N N . MET B 1 318 ? 82.950 13.566 84.909 1.00 1.00 318 MET B N 1
ATOM 4899 C CA . MET B 1 318 ? 82.422 13.389 83.565 1.00 1.00 318 MET B CA 1
ATOM 4900 C C . MET B 1 318 ? 82.010 11.935 83.376 1.00 6.48 318 MET B C 1
ATOM 4901 O O . MET B 1 318 ? 82.779 11.025 83.678 1.00 14.60 318 MET B O 1
ATOM 4906 N N . SER B 1 319 ? 80.808 11.709 82.865 1.00 12.29 319 SER B N 1
ATOM 4907 C CA . SER B 1 319 ? 80.360 10.344 82.622 1.00 2.87 319 SER B CA 1
ATOM 4908 C C . SER B 1 319 ? 80.970 9.797 81.351 1.00 1.00 319 SER B C 1
ATOM 4909 O O . SER B 1 319 ? 81.072 10.503 80.355 1.00 6.00 319 SER B O 1
ATOM 4912 N N . THR B 1 320 ? 81.366 8.531 81.385 1.00 9.40 320 THR B N 1
ATOM 4913 C CA . THR B 1 320 ? 81.955 7.895 80.216 1.00 12.19 320 THR B CA 1
ATOM 4914 C C . THR B 1 320 ? 80.879 7.560 79.191 1.00 19.36 320 THR B C 1
ATOM 4915 O O . THR B 1 320 ? 81.190 7.069 78.106 1.00 17.98 320 THR B O 1
ATOM 4919 N N . GLU B 1 321 ? 79.615 7.802 79.542 1.00 8.19 321 GLU B N 1
ATOM 4920 C CA . GLU B 1 321 ? 78.528 7.558 78.609 1.00 21.07 321 GLU B CA 1
ATOM 4921 C C . GLU B 1 321 ? 78.734 8.463 77.399 1.00 24.03 321 GLU B C 1
ATOM 4922 O O . GLU B 1 321 ? 78.381 8.106 76.273 1.00 32.02 321 GLU B O 1
ATOM 4928 N N . PHE B 1 322 ? 79.317 9.634 77.651 1.00 19.61 322 PHE B N 1
ATOM 4929 C CA . PHE B 1 322 ? 79.582 10.625 76.615 1.00 21.71 322 PHE B CA 1
ATOM 4930 C C . PHE B 1 322 ? 81.054 10.698 76.205 1.00 29.29 322 PHE B C 1
ATOM 4931 O O . PHE B 1 322 ? 81.902 9.977 76.732 1.00 26.33 322 PHE B O 1
ATOM 4939 N N . GLU B 1 323 ? 81.346 11.585 75.262 1.00 26.63 323 GLU B N 1
ATOM 4940 C CA . GLU B 1 323 ? 82.691 11.732 74.726 1.00 22.57 323 GLU B CA 1
ATOM 4941 C C . GLU B 1 323 ? 83.756 12.333 75.631 1.00 22.15 323 GLU B C 1
ATOM 4942 O O . GLU B 1 323 ? 84.873 11.819 75.694 1.00 27.25 323 GLU B O 1
ATOM 4948 N N . PRO B 1 324 ? 83.443 13.434 76.329 1.00 21.60 324 PRO B N 1
ATOM 4949 C CA . PRO B 1 324 ? 84.470 14.015 77.197 1.00 21.38 324 PRO B CA 1
ATOM 4950 C C . PRO B 1 324 ? 85.036 12.989 78.179 1.00 25.44 324 PRO B C 1
ATOM 4951 O O . PRO B 1 324 ? 86.255 12.868 78.332 1.00 25.62 324 PRO B O 1
ATOM 4955 N N . GLY B 1 325 ? 84.149 12.242 78.831 1.00 17.09 325 GLY B N 1
ATOM 4956 C CA . GLY B 1 325 ? 84.595 11.232 79.772 1.00 22.89 325 GLY B CA 1
ATOM 4957 C C . GLY B 1 325 ? 85.483 10.176 79.135 1.00 13.70 325 GLY B C 1
ATOM 4958 O O . GLY B 1 325 ? 86.508 9.790 79.693 1.00 18.41 325 GLY B O 1
ATOM 4959 N N . LYS B 1 326 ? 85.088 9.693 77.964 1.00 9.20 326 LYS B N 1
ATOM 4960 C CA . LYS B 1 326 ? 85.876 8.685 77.279 1.00 3.74 326 LYS B CA 1
ATOM 4961 C C . LYS B 1 326 ? 87.284 9.220 77.030 1.00 15.27 326 LYS B C 1
ATOM 4962 O O . LYS B 1 326 ? 88.276 8.550 77.326 1.00 22.41 326 LYS B O 1
ATOM 4968 N N . ARG B 1 327 ? 87.374 10.431 76.491 1.00 13.86 327 ARG B N 1
ATOM 4969 C CA . ARG B 1 327 ? 88.678 11.028 76.236 1.00 20.56 327 ARG B CA 1
ATOM 4970 C C . ARG B 1 327 ? 89.498 11.032 77.535 1.00 15.09 327 ARG B C 1
ATOM 4971 O O . ARG B 1 327 ? 90.697 10.771 77.524 1.00 15.54 327 ARG B O 1
ATOM 4979 N N . LEU B 1 328 ? 88.846 11.327 78.654 1.00 5.53 328 LEU B N 1
ATOM 4980 C CA . LEU B 1 328 ? 89.538 11.362 79.935 1.00 14.68 328 LEU B CA 1
ATOM 4981 C C . LEU B 1 328 ? 90.084 9.980 80.305 1.00 18.01 328 LEU B C 1
ATOM 4982 O O . LEU B 1 328 ? 91.234 9.846 80.720 1.00 13.82 328 LEU B O 1
ATOM 4987 N N . MET B 1 329 ? 89.260 8.951 80.149 1.00 8.43 329 MET B N 1
ATOM 4988 C CA . MET B 1 329 ? 89.685 7.600 80.466 1.00 5.48 329 MET B CA 1
ATOM 4989 C C . MET B 1 329 ? 90.948 7.228 79.702 1.00 10.89 329 MET B C 1
ATOM 4990 O O . MET B 1 329 ? 91.802 6.510 80.212 1.00 17.55 329 MET B O 1
ATOM 4995 N N . SER B 1 330 ? 91.062 7.717 78.475 1.00 7.69 330 SER B N 1
ATOM 4996 C CA . SER B 1 330 ? 92.223 7.420 77.653 1.00 5.16 330 SER B CA 1
ATOM 4997 C C . SER B 1 330 ? 93.477 8.072 78.213 1.00 16.27 330 SER B C 1
ATOM 4998 O O . SER B 1 330 ? 94.592 7.706 77.846 1.00 19.01 330 SER B O 1
ATOM 5001 N N . LEU B 1 331 ? 93.291 9.054 79.087 1.00 15.45 331 LEU B N 1
ATOM 5002 C CA . LEU B 1 331 ? 94.423 9.726 79.706 1.00 16.87 331 LEU B CA 1
ATOM 5003 C C . LEU B 1 331 ? 94.697 9.141 81.094 1.00 18.53 331 LEU B C 1
ATOM 5004 O O . LEU B 1 331 ? 95.640 9.546 81.762 1.00 30.40 331 LEU B O 1
ATOM 5009 N N . GLY B 1 332 ? 93.875 8.183 81.517 1.00 23.53 332 GLY B N 1
ATOM 5010 C CA . GLY B 1 332 ? 94.068 7.563 82.817 1.00 18.62 332 GLY B CA 1
ATOM 5011 C C . GLY B 1 332 ? 92.860 7.574 83.743 1.00 22.07 332 GLY B C 1
ATOM 5012 O O . GLY B 1 332 ? 92.899 7.007 84.835 1.00 21.61 332 GLY B O 1
ATOM 5013 N N . GLY B 1 333 ? 91.782 8.220 83.319 1.00 27.35 333 GLY B N 1
ATOM 5014 C CA . GLY B 1 333 ? 90.592 8.267 84.149 1.00 25.81 333 GLY B CA 1
ATOM 5015 C C . GLY B 1 333 ? 90.562 9.438 85.115 1.00 26.13 333 GLY B C 1
ATOM 5016 O O . GLY B 1 333 ? 89.515 9.761 85.688 1.00 31.49 333 GLY B O 1
ATOM 5017 N N . ILE B 1 334 ? 91.707 10.073 85.321 1.00 15.72 334 ILE B N 1
ATOM 5018 C CA . ILE B 1 334 ? 91.744 11.218 86.211 1.00 18.95 334 ILE B CA 1
ATOM 5019 C C . ILE B 1 334 ? 92.853 12.140 85.758 1.00 18.72 334 ILE B C 1
ATOM 5020 O O . ILE B 1 334 ? 93.821 11.698 85.131 1.00 18.49 334 ILE B O 1
ATOM 5025 N N . ALA B 1 335 ? 92.688 13.423 86.060 1.00 9.49 335 ALA B N 1
ATOM 5026 C CA . ALA B 1 335 ? 93.652 14.447 85.684 1.00 9.19 335 ALA B CA 1
ATOM 5027 C C . ALA B 1 335 ? 93.214 15.742 86.338 1.00 14.32 335 ALA B C 1
ATOM 5028 O O . ALA B 1 335 ? 92.186 15.781 87.019 1.00 18.58 335 ALA B O 1
ATOM 5030 N N . ALA B 1 336 ? 93.982 16.805 86.132 1.00 11.98 336 ALA B N 1
ATOM 5031 C CA . ALA B 1 336 ? 93.627 18.087 86.729 1.00 17.98 336 ALA B CA 1
ATOM 5032 C C . ALA B 1 336 ? 94.301 19.279 86.075 1.00 13.97 336 ALA B C 1
ATOM 5033 O O . ALA B 1 336 ? 95.336 19.147 85.430 1.00 23.63 336 ALA B O 1
ATOM 5035 N N . LEU B 1 337 ? 93.691 20.444 86.246 1.00 3.62 337 LEU B N 1
ATOM 5036 C CA . LEU B 1 337 ? 94.233 21.692 85.732 1.00 18.78 337 LEU B CA 1
ATOM 5037 C C . LEU B 1 337 ? 94.895 22.337 86.959 1.00 23.28 337 LEU B C 1
AT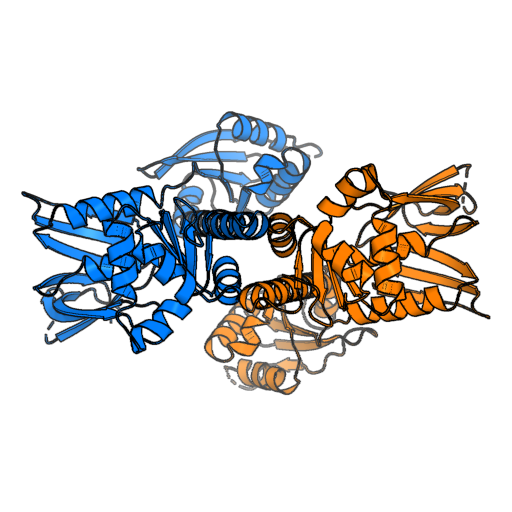OM 5038 O O . LEU B 1 337 ? 94.214 22.719 87.915 1.00 23.96 337 LEU B O 1
ATOM 5043 N N . LEU B 1 338 ? 96.222 22.444 86.923 1.00 21.65 338 LEU B N 1
ATOM 5044 C CA . LEU B 1 338 ? 97.002 22.971 88.043 1.00 25.53 338 LEU B CA 1
ATOM 5045 C C . LEU B 1 338 ? 97.109 24.485 88.205 1.00 32.93 338 LEU B C 1
ATOM 5046 O O . LEU B 1 338 ? 96.832 25.249 87.282 1.00 29.36 338 LEU B O 1
ATOM 5051 N N . ARG B 1 339 ? 97.525 24.901 89.403 1.00 45.98 339 ARG B N 1
ATOM 5052 C CA . ARG B 1 339 ? 97.711 26.316 89.740 1.00 48.20 339 ARG B CA 1
ATOM 5053 C C . ARG B 1 339 ? 99.161 26.701 89.427 1.00 40.03 339 ARG B C 1
ATOM 5054 O O . ARG B 1 339 ? 99.485 27.865 89.222 1.00 35.25 339 ARG B O 1
ATOM 5062 N N . PHE B 1 340 ? 100.033 25.705 89.416 1.00 35.07 340 PHE B N 1
ATOM 5063 C CA . PHE B 1 340 ? 101.440 25.920 89.133 1.00 43.23 340 PHE B CA 1
ATOM 5064 C C . PHE B 1 340 ? 102.084 24.610 88.716 1.00 48.29 340 PHE B C 1
ATOM 5065 O O . PHE B 1 340 ? 101.517 23.531 88.899 1.00 49.87 340 PHE B O 1
ATOM 5073 N N . ASN B 1 341 ? 103.285 24.718 88.171 1.00 47.40 341 ASN B N 1
ATOM 5074 C CA . ASN B 1 341 ? 104.018 23.568 87.674 1.00 58.73 341 ASN B CA 1
ATOM 5075 C C . ASN B 1 341 ? 104.524 22.626 88.757 1.00 56.41 341 ASN B C 1
ATOM 5076 O O . ASN B 1 341 ? 105.242 23.039 89.666 1.00 58.75 341 ASN B O 1
ATOM 5081 N N . VAL B 1 342 ? 104.136 21.358 88.652 1.00 58.76 342 VAL B N 1
ATOM 5082 C CA . VAL B 1 342 ? 104.568 20.342 89.600 1.00 64.68 342 VAL B CA 1
ATOM 5083 C C . VAL B 1 342 ? 105.811 19.653 89.044 1.00 71.04 342 VAL B C 1
ATOM 5084 O O . VAL B 1 342 ? 106.922 19.951 89.476 1.00 74.45 342 VAL B O 1
ATOM 5088 N N . LYS B 1 343 ? 105.644 18.749 88.084 1.00 72.48 343 LYS B N 1
ATOM 5089 C CA . LYS B 1 343 ? 106.802 18.083 87.509 1.00 75.27 343 LYS B CA 1
ATOM 5090 C C . LYS B 1 343 ? 106.548 17.167 86.321 1.00 86.61 343 LYS B C 1
ATOM 5091 O O . LYS B 1 343 ? 105.986 16.074 86.467 1.00 82.83 343 LYS B O 1
ATOM 5097 N N . GLY B 1 344 ? 106.985 17.633 85.150 1.00 96.76 344 GLY B N 1
ATOM 5098 C CA . GLY B 1 344 ? 106.846 16.869 83.923 1.00 104.78 344 GLY B CA 1
ATOM 5099 C C . GLY B 1 344 ? 108.087 17.059 83.059 1.00 108.11 344 GLY B C 1
ATOM 5100 O O . GLY B 1 344 ? 108.744 16.053 82.693 1.00 113.82 344 GLY B O 1
#

Nearest PDB structures (foldseek):
  3oby-assembly1_A  TM=1.003E+00  e=3.134E-69  Archaeoglobus fulgidus
  3oby-assembly2_B  TM=9.865E-01  e=1.336E-59  Archaeoglobus fulgidus
  3j15-assembly1_A  TM=5.766E-01  e=1.033E-28  Thermococcus kodakarensis
  2qi2-assembly1_A  TM=4.464E-01  e=8.606E-26  Thermoplasma acidophilum
  5eo3-assembly3_B  TM=9.133E-01  e=7.554E-06  Homo sapiens

Radius of gyration: 28.75 Å; Cα contacts (8 Å, |Δi|>4): 1241; chains: 2; bounding box: 70×58×86 Å